Protein AF-H5WV24-F1 (afdb_monomer_lite)

pLDDT: mean 72.86, std 20.21, range [36.44, 97.06]

Radius of gyration: 30.71 Å; chains: 1; bounding box: 58×64×156 Å

Sequence (382 aa):
MTRKKLCHGRNATASWKVRSRVAWLGLIAAAWFLPAQATIRTPSNTGGQGSELFFLAFDSAGPFTYTLDLGVFMDDFFNDAQPDAGHQRFWVVDPAADDAWRRLAAKSQNLASLQWTVLAFDSTGNATPGGLRLFTTVAQGNESKLAGMTNLTMETLVKNATVASLVIQTNNIGTPNLGGAADAAEQVAVNVSTLFDGSEGQSAQADATGLFPSFSSGTGAMGSPLNTVGQSSWFYYLTRSSTSNLASARVRVDEFDNLAADGYWGFIKESTAGSERYLLSYTLPAFTSALEQTAGITLGNNFARMAGVLSLSSAAGKGDAVLGLAEGFLRGMAQGANTAEGLARVQAVLPGALAPVPEPQTWTLLLGGLALVGAVARRRGA

Secondary structure (DSSP, 8-state):
-----------------------------------------PPPTTT-S-PEEEEEEEETTSSEEEEEEEEEEHHHHHHHSSSTT-EEEEEEE-TTT-HHHHHHHHH---TTTEEEEEEEEE--S-SSTTSSEEEEEE-TT-HHHHHT-BHHHHHHHHHSSHHHHHHHHHHHTT-TTSSS---TTS-EEETTEEEEE--TTSPPHHHHTTHHHHHHSSTT------EETT-EEEEEEEE--SS--STT-BPEEE--B-SS-B-EEEEEE---TT---EEEEEEEPPP--HHHHHTTTTHHHHHHHHHHHH----SS---SHHHHHHHHHHHHHHHHTTSHHHHHHHHHHS----PPPPPHHHHHHHHHHHHHHHHHHHHH--

Foldseek 3Di:
DYDDDDDDDDDDDDDPPPPPPPDPPPPPPPPPPQAPADQFDADDLPDDLHTFKKKWKDFQVFQKIKIFGPPHGPNRCLVQLQDLQKDKDKDKDAVVQDVQVVVRVVPRPDLQRMKMKMKGWHQSADLFWQNIKIKMWAPPPLQVLQQQAAPQLSCCLRPVCLVVVVSVVFSCLPPPPPPDPPPNPPWDRGRGMTMDHDPPPQHRSSVNSVNQVSQPPDDRRSHGSIDGAFDKTFMKMWTFPGSDRDSPRHIDIDRSAYPPDGKMWHWYQDPPVPGRMIMIMIIDDNDDDPVNVVVVVVVVSVVVVVVVVLVPPDPDDDDDPSVCVVCVVVVLCVVLVVDPVSVVVVVVPPDPDPPPDQDPVNVVVVVVVVVVVVVVVVVVVD

Structure (mmCIF, N/CA/C/O backbone):
data_AF-H5WV24-F1
#
_entry.id   AF-H5WV24-F1
#
loop_
_atom_site.group_PDB
_atom_site.id
_atom_site.type_symbol
_atom_site.label_atom_id
_atom_site.label_alt_id
_atom_site.label_comp_id
_atom_site.label_asym_id
_atom_site.label_entity_id
_atom_site.label_seq_id
_atom_site.pdbx_PDB_ins_code
_atom_site.Cartn_x
_atom_site.Cartn_y
_atom_site.Cartn_z
_atom_site.occupancy
_atom_site.B_iso_or_equiv
_atom_site.auth_seq_id
_atom_site.auth_comp_id
_atom_site.auth_asym_id
_atom_site.auth_atom_id
_atom_site.pdbx_PDB_model_num
ATOM 1 N N . MET A 1 1 ? -28.451 -28.944 108.000 1.00 38.16 1 MET A N 1
ATOM 2 C CA . MET A 1 1 ? -27.436 -30.013 107.857 1.00 38.16 1 MET A CA 1
ATOM 3 C C . MET A 1 1 ? -27.618 -30.674 106.496 1.00 38.16 1 MET A C 1
ATOM 5 O O . MET A 1 1 ? -28.753 -30.972 106.182 1.00 38.16 1 MET A O 1
ATOM 9 N N . THR A 1 2 ? -26.645 -30.974 105.638 1.00 44.25 2 THR A N 1
ATOM 10 C CA . THR A 1 2 ? -25.288 -30.469 105.364 1.00 44.25 2 THR A CA 1
ATOM 11 C C . THR A 1 2 ? -24.804 -31.243 104.126 1.00 44.25 2 THR A C 1
ATOM 13 O O . THR A 1 2 ? -24.890 -32.460 104.145 1.00 44.25 2 THR A O 1
ATOM 16 N N . ARG A 1 3 ? -24.209 -30.537 103.148 1.00 43.28 3 ARG A N 1
ATOM 17 C CA . ARG A 1 3 ? -23.108 -30.952 102.232 1.00 43.28 3 ARG A CA 1
ATOM 18 C C . ARG A 1 3 ? -23.353 -32.117 101.233 1.00 43.28 3 ARG A C 1
ATOM 20 O O . ARG A 1 3 ? -23.802 -33.176 101.619 1.00 43.28 3 ARG A O 1
ATOM 27 N N . LYS A 1 4 ? -23.143 -31.972 99.910 1.00 53.69 4 LYS A N 1
ATOM 28 C CA . LYS A 1 4 ? -21.942 -31.629 99.084 1.00 53.69 4 LYS A CA 1
ATOM 29 C C . LYS A 1 4 ? -21.094 -32.866 98.703 1.00 53.69 4 LYS A C 1
ATOM 31 O O . LYS A 1 4 ? -20.430 -33.396 99.584 1.00 53.69 4 LYS A O 1
ATOM 36 N N . LYS A 1 5 ? -21.029 -33.198 97.395 1.00 54.06 5 LYS A N 1
ATOM 37 C CA . LYS A 1 5 ? -19.851 -33.561 96.535 1.00 54.06 5 LYS A CA 1
ATOM 38 C C . LYS A 1 5 ? -20.295 -34.491 95.378 1.00 54.06 5 LYS A C 1
ATOM 40 O O . LYS A 1 5 ? -21.007 -35.440 95.652 1.00 54.06 5 LYS A O 1
ATOM 45 N N . LEU A 1 6 ? -20.125 -34.174 94.085 1.00 49.69 6 LEU A N 1
ATOM 46 C CA . LEU A 1 6 ? -18.955 -33.969 93.186 1.00 49.69 6 LEU A CA 1
ATOM 47 C C . LEU A 1 6 ? -18.358 -35.263 92.578 1.00 49.69 6 LEU A C 1
ATOM 49 O O . LEU A 1 6 ? -18.083 -36.195 93.324 1.00 49.69 6 LEU A O 1
ATOM 53 N N . CYS A 1 7 ? -18.025 -35.163 91.271 1.00 48.62 7 CYS A N 1
ATOM 54 C CA . CYS A 1 7 ? -17.124 -35.983 90.415 1.00 48.62 7 CYS A CA 1
ATOM 55 C C . CYS A 1 7 ? -17.773 -37.116 89.587 1.00 48.62 7 CYS A C 1
ATOM 57 O O . CYS A 1 7 ? -18.626 -37.814 90.105 1.00 48.62 7 CYS A O 1
ATOM 59 N N . HIS A 1 8 ? -17.376 -37.457 88.349 1.00 45.00 8 HIS A N 1
ATOM 60 C CA . HIS A 1 8 ? -16.609 -36.868 87.224 1.00 45.00 8 HIS A CA 1
ATOM 61 C C . HIS A 1 8 ? -16.598 -37.947 86.100 1.00 45.00 8 HIS A C 1
ATOM 63 O O . HIS A 1 8 ? -16.545 -39.127 86.432 1.00 45.00 8 HIS A O 1
ATOM 69 N N . GLY A 1 9 ? -16.545 -37.579 84.810 1.00 44.81 9 GLY A N 1
ATOM 70 C CA . GLY A 1 9 ? -16.192 -38.492 83.691 1.00 44.81 9 GLY A CA 1
ATOM 71 C C . GLY A 1 9 ? -16.967 -38.187 82.397 1.00 44.81 9 GLY A C 1
ATOM 72 O O . GLY A 1 9 ? -18.128 -38.547 82.301 1.00 44.81 9 GLY A O 1
ATOM 73 N N . ARG A 1 10 ? -16.504 -37.284 81.518 1.00 47.88 10 ARG A N 1
ATOM 74 C CA . ARG A 1 10 ? -15.551 -37.437 80.384 1.00 47.88 10 ARG A CA 1
ATOM 75 C C . ARG A 1 10 ? -16.026 -38.332 79.221 1.00 47.88 10 ARG A C 1
ATOM 77 O O . ARG A 1 10 ? -16.452 -39.455 79.444 1.00 47.88 10 ARG A O 1
ATOM 84 N N . ASN A 1 11 ? -15.728 -37.827 78.010 1.00 42.44 11 ASN A N 1
ATOM 85 C CA . ASN A 1 11 ? -15.729 -38.441 76.664 1.00 42.44 11 ASN A CA 1
ATOM 86 C C . ASN A 1 11 ? -17.056 -38.302 75.887 1.00 42.44 11 ASN A C 1
ATOM 88 O O . ASN A 1 11 ? -18.111 -38.549 76.440 1.00 42.44 11 ASN A O 1
ATOM 92 N N . ALA A 1 12 ? -17.120 -37.953 74.600 1.00 45.50 12 ALA A N 1
ATOM 93 C CA . ALA A 1 12 ? -16.126 -37.552 73.610 1.00 45.50 12 ALA A CA 1
ATOM 94 C C . ALA A 1 12 ? -16.874 -37.019 72.363 1.00 45.50 12 ALA A C 1
ATOM 96 O O . ALA A 1 12 ? -17.745 -37.688 71.827 1.00 45.50 12 ALA A O 1
ATOM 97 N N . THR A 1 13 ? -16.532 -35.804 71.928 1.00 48.19 13 THR A N 1
ATOM 98 C CA . THR A 1 13 ? -16.250 -35.418 70.528 1.00 48.19 13 THR A CA 1
ATOM 99 C C . THR A 1 13 ? -17.112 -35.969 69.376 1.00 48.19 13 THR A C 1
ATOM 101 O O . THR A 1 13 ? -16.963 -37.123 68.997 1.00 48.19 13 THR A O 1
ATOM 104 N N . ALA A 1 14 ? -17.809 -35.069 68.668 1.00 43.53 14 ALA A N 1
ATOM 105 C CA . ALA A 1 14 ? -17.758 -34.951 67.196 1.00 43.53 14 ALA A CA 1
ATOM 106 C C . ALA A 1 14 ? -18.529 -33.697 66.736 1.00 43.53 14 ALA A C 1
ATOM 108 O O . ALA A 1 14 ? -19.625 -33.764 66.189 1.00 43.53 14 ALA A O 1
ATOM 109 N N . SER A 1 15 ? -17.941 -32.520 66.963 1.00 46.53 15 SER A N 1
ATOM 110 C CA . SER A 1 15 ? -18.343 -31.291 66.275 1.00 46.53 15 SER A CA 1
ATOM 111 C C . SER A 1 15 ? -17.867 -31.389 64.824 1.00 46.53 15 SER A C 1
ATOM 113 O O . SER A 1 15 ? -16.670 -31.289 64.545 1.00 46.53 15 SER A O 1
ATOM 115 N N . TRP A 1 16 ? -18.797 -31.611 63.894 1.00 40.31 16 TRP A N 1
ATOM 116 C CA . TRP A 1 16 ? -18.553 -31.423 62.467 1.00 40.31 16 TRP A CA 1
ATOM 117 C C . TRP A 1 16 ? -18.380 -29.925 62.197 1.00 40.31 16 TRP A C 1
ATOM 119 O O . TRP A 1 16 ? -19.329 -29.195 61.920 1.00 40.31 16 TRP A O 1
ATOM 129 N N . LYS A 1 17 ? -17.135 -29.452 62.299 1.00 43.84 17 LYS A N 1
ATOM 130 C CA . LYS A 1 17 ? -16.713 -28.195 61.682 1.00 43.84 17 LYS A CA 1
ATOM 131 C C . LYS A 1 17 ? -16.843 -28.359 60.170 1.00 43.84 17 LYS A C 1
ATOM 133 O O . LYS A 1 17 ? -15.961 -28.933 59.531 1.00 43.84 17 LYS A O 1
ATOM 138 N N . VAL A 1 18 ? -17.925 -27.829 59.604 1.00 47.34 18 VAL A N 1
ATOM 139 C CA . VAL A 1 18 ? -18.002 -27.497 58.180 1.00 47.34 18 VAL A CA 1
ATOM 140 C C . VAL A 1 18 ? -16.873 -26.504 57.920 1.00 47.34 18 VAL A C 1
ATOM 142 O O . VAL A 1 18 ? -16.936 -25.339 58.303 1.00 47.34 18 VAL A O 1
ATOM 145 N N . ARG A 1 19 ? -15.770 -27.012 57.366 1.00 43.75 19 ARG A N 1
ATOM 146 C CA . ARG A 1 19 ? -14.637 -26.202 56.934 1.00 43.75 19 ARG A CA 1
ATOM 147 C C . ARG A 1 19 ? -15.119 -25.361 55.759 1.00 43.75 19 ARG A C 1
ATOM 149 O O . ARG A 1 19 ? -15.191 -25.854 54.637 1.00 43.75 19 ARG A O 1
ATOM 156 N N . SER A 1 20 ? -15.433 -24.100 56.030 1.00 46.44 20 SER A N 1
ATOM 157 C CA . SER A 1 20 ? -15.462 -23.028 55.045 1.00 46.44 20 SER A CA 1
ATOM 158 C C . SER A 1 20 ? -14.089 -22.969 54.375 1.00 46.44 20 SER A C 1
ATOM 160 O O . SER A 1 20 ? -13.140 -22.363 54.869 1.00 46.44 20 SER A O 1
ATOM 162 N N . ARG A 1 21 ? -13.960 -23.679 53.251 1.00 44.72 21 ARG A N 1
ATOM 163 C CA . ARG A 1 21 ? -12.867 -23.485 52.305 1.00 44.72 21 ARG A CA 1
ATOM 164 C C . ARG A 1 21 ? -13.092 -22.112 51.683 1.00 44.72 21 ARG A C 1
ATOM 166 O O . ARG A 1 21 ? -13.843 -21.979 50.725 1.00 44.72 21 ARG A O 1
ATOM 173 N N . VAL A 1 22 ? -12.496 -21.092 52.292 1.00 48.69 22 VAL A N 1
ATOM 174 C CA . VAL A 1 22 ? -12.313 -19.783 51.668 1.00 48.69 22 VAL A CA 1
ATOM 175 C C . VAL A 1 22 ? -11.506 -20.040 50.402 1.00 48.69 22 VAL A C 1
ATOM 177 O O . VAL A 1 22 ? -10.333 -20.412 50.460 1.00 48.69 22 VAL A O 1
ATOM 180 N N . ALA A 1 23 ? -12.196 -19.960 49.268 1.00 45.19 23 ALA A N 1
ATOM 181 C CA . ALA A 1 23 ? -11.600 -20.018 47.954 1.00 45.19 23 ALA A CA 1
ATOM 182 C C . ALA A 1 23 ? -10.614 -18.854 47.851 1.00 45.19 23 ALA A C 1
ATOM 184 O O . ALA A 1 23 ? -11.006 -17.688 47.866 1.00 45.19 23 ALA A O 1
ATOM 185 N N . TRP A 1 24 ? -9.328 -19.184 47.789 1.00 36.53 24 TRP A N 1
ATOM 186 C CA . TRP A 1 24 ? -8.309 -18.261 47.325 1.00 36.53 24 TRP A CA 1
ATOM 187 C C . TRP A 1 24 ? -8.640 -17.922 45.871 1.00 36.53 24 TRP A C 1
ATOM 189 O O . TRP A 1 24 ? -8.346 -18.688 44.956 1.00 36.53 24 TRP A O 1
ATOM 199 N N . LEU A 1 25 ? -9.310 -16.787 45.677 1.00 42.78 25 LEU A N 1
ATOM 200 C CA . LEU A 1 25 ? -9.334 -16.054 44.420 1.00 42.78 25 LEU A CA 1
ATOM 201 C C . LEU A 1 25 ? -7.886 -15.660 44.123 1.00 42.78 25 LEU A C 1
ATOM 203 O O . LEU A 1 25 ? -7.389 -14.640 44.596 1.00 42.78 25 LEU A O 1
ATOM 207 N N . GLY A 1 26 ? -7.188 -16.534 43.401 1.00 42.72 26 GLY A N 1
ATOM 208 C CA . GLY A 1 26 ? -5.907 -16.226 42.791 1.00 42.72 26 GLY A CA 1
ATOM 209 C C . GLY A 1 26 ? -6.127 -15.102 41.793 1.00 42.72 26 GLY A C 1
ATOM 210 O O . GLY A 1 26 ? -6.591 -15.334 40.680 1.00 42.72 26 GLY A O 1
ATOM 211 N N . LEU A 1 27 ? -5.834 -13.879 42.224 1.00 40.66 27 LEU A N 1
ATOM 212 C CA . LEU A 1 27 ? -5.726 -12.715 41.366 1.00 40.66 27 LEU A CA 1
ATOM 213 C C . LEU A 1 27 ? -4.489 -12.943 40.487 1.00 40.66 27 LEU A C 1
ATOM 215 O O . LEU A 1 27 ? -3.381 -12.535 40.826 1.00 40.66 27 LEU A O 1
ATOM 219 N N . ILE A 1 28 ? -4.656 -13.684 39.391 1.00 42.84 28 ILE A N 1
ATOM 220 C CA . ILE A 1 28 ? -3.675 -13.696 38.312 1.00 42.84 28 ILE A CA 1
ATOM 221 C C . ILE A 1 28 ? -3.777 -12.304 37.703 1.00 42.84 28 ILE A C 1
ATOM 223 O O . ILE A 1 28 ? -4.625 -12.040 36.852 1.00 42.84 28 ILE A O 1
ATOM 227 N N . ALA A 1 29 ? -2.954 -11.385 38.203 1.00 41.06 29 ALA A N 1
ATOM 228 C CA . ALA A 1 29 ? -2.613 -10.190 37.466 1.00 41.06 29 ALA A CA 1
ATOM 229 C C . ALA A 1 29 ? -1.943 -10.685 36.183 1.00 41.06 29 ALA A C 1
ATOM 231 O O . ALA A 1 29 ? -0.757 -11.012 36.173 1.00 41.06 29 ALA A O 1
ATOM 232 N N . ALA A 1 30 ? -2.733 -10.825 35.119 1.00 43.62 30 ALA A N 1
ATOM 233 C CA . ALA A 1 30 ? -2.203 -10.829 33.775 1.00 43.62 30 ALA A CA 1
ATOM 234 C C . ALA A 1 30 ? -1.509 -9.476 33.639 1.00 43.62 30 ALA A C 1
ATOM 236 O O . ALA A 1 30 ? -2.150 -8.453 33.402 1.00 43.62 30 ALA A O 1
ATOM 237 N N . ALA A 1 31 ? -0.206 -9.458 33.916 1.00 37.41 31 ALA A N 1
ATOM 238 C CA . ALA A 1 31 ? 0.655 -8.409 33.435 1.00 37.41 31 ALA A CA 1
ATOM 239 C C . ALA A 1 31 ? 0.504 -8.484 31.920 1.00 37.41 31 ALA A C 1
ATOM 241 O O . ALA A 1 31 ? 1.062 -9.366 31.268 1.00 37.41 31 ALA A O 1
ATOM 242 N N . TRP A 1 32 ? -0.364 -7.627 31.388 1.00 36.56 32 TRP A N 1
ATOM 243 C CA . TRP A 1 32 ? -0.373 -7.300 29.982 1.00 36.56 32 TRP A CA 1
ATOM 244 C C . TRP A 1 32 ? 1.019 -6.740 29.735 1.00 36.56 32 TRP A C 1
ATOM 246 O O . TRP A 1 32 ? 1.303 -5.591 30.070 1.00 36.56 32 TRP A O 1
ATOM 256 N N . PHE A 1 33 ? 1.928 -7.602 29.280 1.00 37.41 33 PHE A N 1
ATOM 257 C CA . PHE A 1 33 ? 3.151 -7.161 28.646 1.00 37.41 33 PHE A CA 1
ATOM 258 C C . PHE A 1 33 ? 2.668 -6.279 27.508 1.00 37.41 33 PHE A C 1
ATOM 260 O O . PHE A 1 33 ? 2.166 -6.793 26.512 1.00 37.41 33 PHE A O 1
ATOM 267 N N . LEU A 1 34 ? 2.704 -4.963 27.712 1.00 39.19 34 LEU A N 1
ATOM 268 C CA . LEU A 1 34 ? 2.555 -4.024 26.618 1.00 39.19 34 LEU A CA 1
ATOM 269 C C . LEU A 1 34 ? 3.695 -4.393 25.667 1.00 39.19 34 LEU A C 1
ATOM 271 O O . LEU A 1 34 ? 4.855 -4.316 26.094 1.00 39.19 34 LEU A O 1
ATOM 275 N N . PRO A 1 35 ? 3.405 -4.935 24.470 1.00 47.66 35 PRO A N 1
ATOM 276 C CA . PRO A 1 35 ? 4.463 -5.264 23.538 1.00 47.66 35 PRO A CA 1
ATOM 277 C C . PRO A 1 35 ? 5.269 -3.986 23.315 1.00 47.66 35 PRO A C 1
ATOM 279 O O . PRO A 1 35 ? 4.700 -2.917 23.099 1.00 47.66 35 PRO A O 1
ATOM 282 N N . ALA A 1 36 ? 6.589 -4.086 23.487 1.00 45.41 36 ALA A N 1
ATOM 283 C CA . ALA A 1 36 ? 7.488 -2.962 23.280 1.00 45.41 36 ALA A CA 1
ATOM 284 C C . ALA A 1 36 ? 7.167 -2.314 21.930 1.00 45.41 36 ALA A C 1
ATOM 286 O O . ALA A 1 36 ? 6.921 -3.035 20.962 1.00 45.41 36 ALA A O 1
ATOM 287 N N . GLN A 1 37 ? 7.140 -0.978 21.898 1.00 55.12 37 GLN A N 1
ATOM 288 C CA . GLN A 1 37 ? 6.822 -0.238 20.686 1.00 55.12 37 GLN A CA 1
ATOM 289 C C . GLN A 1 37 ? 7.747 -0.696 19.552 1.00 55.12 37 GLN A C 1
ATOM 291 O O . GLN A 1 37 ? 8.962 -0.505 19.635 1.00 55.12 37 GLN A O 1
ATOM 296 N N . ALA A 1 38 ? 7.194 -1.348 18.532 1.00 61.53 38 ALA A N 1
ATOM 297 C CA . ALA A 1 38 ? 7.946 -1.711 17.348 1.00 61.53 38 ALA A CA 1
ATOM 298 C C . ALA A 1 38 ? 8.047 -0.452 16.484 1.00 61.53 38 ALA A C 1
ATOM 300 O O . ALA A 1 38 ? 7.079 0.006 15.886 1.00 61.53 38 ALA A O 1
ATOM 301 N N . THR A 1 39 ? 9.217 0.178 16.523 1.00 76.38 39 THR A N 1
ATOM 302 C CA . THR A 1 39 ? 9.591 1.260 15.613 1.00 76.38 39 THR A CA 1
ATOM 303 C C . THR A 1 39 ? 9.562 0.732 14.180 1.00 76.38 39 THR A C 1
ATOM 305 O O . THR A 1 39 ? 10.234 -0.269 13.930 1.00 76.38 39 THR A O 1
ATOM 308 N N . ILE A 1 40 ? 8.883 1.429 13.255 1.00 84.19 40 ILE A N 1
ATOM 309 C CA . ILE A 1 40 ? 8.923 1.093 11.822 1.00 84.19 40 ILE A CA 1
ATOM 310 C C . ILE A 1 40 ? 10.385 1.097 11.399 1.00 84.19 40 ILE A C 1
ATOM 312 O O . ILE A 1 40 ? 11.061 2.137 11.434 1.00 84.19 40 ILE A O 1
ATOM 316 N N . ARG A 1 41 ? 10.896 -0.059 10.998 1.00 85.00 41 ARG A N 1
ATOM 317 C CA . ARG A 1 41 ? 12.287 -0.194 10.597 1.00 85.00 41 ARG A CA 1
ATOM 318 C C . ARG A 1 41 ? 12.470 0.421 9.228 1.00 85.00 41 ARG A C 1
ATOM 320 O O . ARG A 1 41 ? 12.046 -0.108 8.203 1.00 85.00 41 ARG A O 1
ATOM 327 N N . THR A 1 42 ? 13.165 1.548 9.213 1.00 80.38 42 THR A N 1
ATOM 328 C CA . THR A 1 42 ? 13.754 2.094 7.995 1.00 80.38 42 THR A CA 1
ATOM 329 C C . THR A 1 42 ? 15.025 1.319 7.663 1.00 80.38 42 THR A C 1
ATOM 331 O O . THR A 1 42 ? 15.729 0.881 8.581 1.00 80.38 42 THR A O 1
ATOM 334 N N . PRO A 1 43 ? 15.368 1.171 6.378 1.00 71.88 43 PRO A N 1
ATOM 335 C CA . PRO A 1 43 ? 16.524 0.389 5.998 1.00 71.88 43 PRO A CA 1
ATOM 336 C C . PRO A 1 43 ? 17.791 1.070 6.528 1.00 71.88 43 PRO A C 1
ATOM 338 O O . PRO A 1 43 ? 17.967 2.285 6.419 1.00 71.88 43 PRO A O 1
ATOM 341 N N . SER A 1 44 ? 18.669 0.285 7.151 1.00 60.06 44 SER A N 1
ATOM 342 C CA . SER A 1 44 ? 20.014 0.730 7.506 1.00 60.06 44 SER A CA 1
ATOM 343 C C . SER A 1 44 ? 20.946 0.480 6.320 1.00 60.06 44 SER A C 1
ATOM 345 O O . SER A 1 44 ? 20.743 -0.458 5.551 1.00 60.06 44 SER A O 1
ATOM 347 N N . ASN A 1 45 ? 22.001 1.287 6.177 1.00 52.62 45 ASN A N 1
ATOM 348 C CA . ASN A 1 45 ? 22.991 1.196 5.086 1.00 52.62 45 ASN A CA 1
ATOM 349 C C . ASN A 1 45 ? 23.796 -0.132 5.054 1.00 52.62 45 ASN A C 1
ATOM 351 O O . ASN A 1 45 ? 24.825 -0.220 4.389 1.00 52.62 45 ASN A O 1
ATOM 355 N N . THR A 1 46 ? 23.372 -1.160 5.788 1.00 51.19 46 THR A N 1
ATOM 356 C CA . THR A 1 46 ? 24.059 -2.437 5.980 1.00 51.19 46 THR A CA 1
ATOM 357 C C . THR A 1 46 ? 23.128 -3.610 5.661 1.00 51.19 46 THR A C 1
ATOM 359 O O . THR A 1 46 ? 22.679 -4.309 6.561 1.00 51.19 46 THR A O 1
ATOM 362 N N . GLY A 1 47 ? 22.849 -3.823 4.369 1.00 56.41 47 GLY A N 1
ATOM 363 C CA . GLY A 1 47 ? 22.473 -5.131 3.800 1.00 56.41 47 GLY A CA 1
ATOM 364 C C . GLY A 1 47 ? 21.253 -5.856 4.389 1.00 56.41 47 GLY A C 1
ATOM 365 O O . GLY A 1 47 ? 21.270 -7.083 4.439 1.00 56.41 47 GLY A O 1
ATOM 366 N N . GLY A 1 48 ? 20.235 -5.129 4.857 1.00 69.19 48 GLY A N 1
ATOM 367 C CA . GLY A 1 48 ? 18.994 -5.697 5.406 1.00 69.19 48 GLY A CA 1
ATOM 368 C C . GLY A 1 48 ? 17.881 -5.905 4.369 1.00 69.19 48 GLY A C 1
ATOM 369 O O . GLY A 1 48 ? 18.009 -5.465 3.231 1.00 69.19 48 GLY A O 1
ATOM 370 N N . GLN A 1 49 ? 16.772 -6.520 4.801 1.00 79.94 49 GLN A N 1
ATOM 371 C CA . GLN A 1 49 ? 15.564 -6.890 4.027 1.00 79.94 49 GLN A CA 1
ATOM 372 C C . GLN A 1 49 ? 14.735 -5.688 3.484 1.00 79.94 49 GLN A C 1
ATOM 374 O O . GLN A 1 49 ? 13.532 -5.799 3.239 1.00 79.94 49 GLN A O 1
ATOM 379 N N . GLY A 1 50 ? 15.349 -4.511 3.328 1.00 86.50 50 GLY A N 1
ATOM 380 C CA . GLY A 1 50 ? 14.660 -3.244 3.065 1.00 86.50 50 GLY A CA 1
ATOM 381 C C . GLY A 1 50 ? 13.968 -2.661 4.303 1.00 86.50 50 GLY A C 1
ATOM 382 O O . GLY A 1 50 ? 14.317 -3.003 5.436 1.00 86.50 50 GLY A O 1
ATOM 383 N N . SER A 1 51 ? 13.027 -1.734 4.092 1.00 89.06 51 SER A N 1
ATOM 384 C CA . SER A 1 51 ? 12.172 -1.212 5.167 1.00 89.06 51 SER A CA 1
ATOM 385 C C . SER A 1 51 ? 11.016 -2.158 5.470 1.00 89.06 51 SER A C 1
ATOM 387 O O . SER A 1 51 ? 10.699 -3.043 4.676 1.00 89.06 51 SER A O 1
ATOM 389 N N . GLU A 1 52 ? 10.341 -1.936 6.591 1.00 91.44 52 GLU A N 1
ATOM 390 C CA . GLU A 1 52 ? 9.028 -2.531 6.835 1.00 91.44 52 GLU A CA 1
ATOM 391 C C . GLU A 1 52 ? 7.937 -1.815 6.023 1.00 91.44 52 GLU A C 1
ATOM 393 O O . GLU A 1 52 ? 8.052 -0.625 5.699 1.00 91.44 52 GLU A O 1
ATOM 398 N N . LEU A 1 53 ? 6.899 -2.568 5.656 1.00 94.12 53 LEU A N 1
ATOM 399 C CA . LEU A 1 53 ? 5.641 -2.041 5.150 1.00 94.12 53 LEU A CA 1
ATOM 400 C C . LEU A 1 53 ? 4.850 -1.450 6.314 1.00 94.12 53 LEU A C 1
ATOM 402 O O . LEU A 1 53 ? 4.748 -2.046 7.384 1.00 94.12 53 LEU A O 1
ATOM 406 N N . PHE A 1 54 ? 4.213 -0.315 6.068 1.00 93.69 54 PHE A N 1
ATOM 407 C CA . PHE A 1 54 ? 3.316 0.328 7.011 1.00 93.69 54 PHE A CA 1
ATOM 408 C C . PHE A 1 54 ? 2.038 0.785 6.309 1.00 93.69 54 PHE A C 1
ATOM 410 O O . PHE A 1 54 ? 2.024 1.157 5.133 1.00 93.69 54 PHE A O 1
ATOM 417 N N . PHE A 1 55 ? 0.939 0.740 7.045 1.00 94.62 55 PHE A N 1
ATOM 418 C CA . PHE A 1 55 ? -0.358 1.249 6.641 1.00 94.62 55 PHE A CA 1
ATOM 419 C C . PHE A 1 55 ? -0.539 2.669 7.162 1.00 94.62 55 PHE A C 1
ATOM 421 O O . PHE A 1 55 ? -0.215 2.964 8.310 1.00 94.62 55 PHE A O 1
ATOM 428 N N . LEU A 1 56 ? -1.086 3.538 6.319 1.00 92.75 56 LEU A N 1
ATOM 429 C CA . LEU A 1 56 ? -1.523 4.873 6.686 1.00 92.75 56 LEU A CA 1
ATOM 430 C C . LEU A 1 56 ? -3.016 5.001 6.441 1.00 92.75 56 LEU A C 1
ATOM 432 O O . LEU A 1 56 ? -3.499 4.676 5.356 1.00 92.75 56 LEU A O 1
ATOM 436 N N . ALA A 1 57 ? -3.716 5.579 7.406 1.00 92.88 57 ALA A N 1
ATOM 437 C CA . ALA A 1 57 ? -5.046 6.126 7.213 1.00 92.88 57 ALA A CA 1
ATOM 438 C C . ALA A 1 57 ? -5.055 7.590 7.630 1.00 92.88 57 ALA A C 1
ATOM 440 O O . ALA A 1 57 ? -4.379 7.985 8.574 1.00 92.88 57 ALA A O 1
ATOM 441 N N . PHE A 1 58 ? -5.841 8.406 6.954 1.00 88.25 58 PHE A N 1
ATOM 442 C CA . PHE A 1 58 ? -6.022 9.797 7.322 1.00 88.25 58 PHE A CA 1
ATOM 443 C C . PHE A 1 58 ? -7.437 10.233 6.985 1.00 88.25 58 PHE A C 1
ATOM 445 O O . PHE A 1 58 ? -8.094 9.660 6.115 1.00 88.25 58 PHE A O 1
ATOM 452 N N . ASP A 1 59 ? -7.910 11.242 7.696 1.00 88.94 59 ASP A N 1
ATOM 453 C CA . ASP A 1 59 ? -9.199 11.850 7.409 1.00 88.94 59 ASP A CA 1
ATOM 454 C C . ASP A 1 59 ? -8.996 13.022 6.450 1.00 88.94 59 ASP A C 1
ATOM 456 O O . ASP A 1 59 ? -8.315 13.978 6.785 1.00 88.94 59 ASP A O 1
ATOM 460 N N . SER A 1 60 ? -9.578 12.998 5.254 1.00 86.00 60 SER A N 1
ATOM 461 C CA . SER A 1 60 ? -9.473 14.126 4.324 1.00 86.00 60 SER A CA 1
ATOM 462 C C . SER A 1 60 ? -10.233 15.371 4.802 1.00 86.00 60 SER A C 1
ATOM 464 O O . SER A 1 60 ? -10.029 16.457 4.266 1.00 86.00 60 SER A O 1
ATOM 466 N N . ALA A 1 61 ? -11.155 15.218 5.758 1.00 85.94 61 ALA A N 1
ATOM 467 C CA . ALA A 1 61 ? -11.925 16.309 6.350 1.00 85.94 61 ALA A CA 1
ATOM 468 C C . ALA A 1 61 ? -11.294 16.857 7.644 1.00 85.94 61 ALA A C 1
ATOM 470 O O . ALA A 1 61 ? -11.782 17.859 8.167 1.00 85.94 61 ALA A O 1
ATOM 471 N N . GLY A 1 62 ? -10.231 16.229 8.160 1.00 81.25 62 GLY A N 1
ATOM 472 C CA . GLY A 1 62 ? -9.613 16.596 9.433 1.00 81.25 62 GLY A CA 1
ATOM 473 C C . GLY A 1 62 ? -8.091 16.409 9.458 1.00 81.25 62 GLY A C 1
ATOM 474 O O . GLY A 1 62 ? -7.512 15.762 8.598 1.00 81.25 62 GLY A O 1
ATOM 475 N N . PRO A 1 63 ? -7.393 16.960 10.455 1.00 79.94 63 PRO A N 1
ATOM 476 C CA . PRO A 1 63 ? -5.933 16.917 10.530 1.00 79.94 63 PRO A CA 1
ATOM 477 C C . PRO A 1 63 ? -5.389 15.619 11.162 1.00 79.94 63 PRO A C 1
ATOM 479 O O . PRO A 1 63 ? -4.345 15.628 11.814 1.00 79.94 63 PRO A O 1
ATOM 482 N N . PHE A 1 64 ? -6.086 14.491 10.996 1.00 82.81 64 PHE A N 1
ATOM 483 C CA . PHE A 1 64 ? -5.762 13.249 11.699 1.00 82.81 64 PHE A CA 1
ATOM 484 C C . PHE A 1 64 ? -5.057 12.253 10.783 1.00 82.81 64 PHE A C 1
ATOM 486 O O . PHE A 1 64 ? -5.524 11.969 9.680 1.00 82.81 64 PHE A O 1
ATOM 493 N N . THR A 1 65 ? -3.942 11.689 11.244 1.00 86.25 65 THR A N 1
ATOM 494 C CA . THR A 1 65 ? -3.222 10.617 10.540 1.00 86.25 65 THR A CA 1
ATOM 495 C C . THR A 1 65 ? -2.935 9.471 11.495 1.00 86.25 65 THR A C 1
ATOM 497 O O . THR A 1 65 ? -2.403 9.679 12.581 1.00 86.25 65 THR A O 1
ATOM 500 N N . TYR A 1 66 ? -3.278 8.264 11.074 1.00 89.38 66 TYR A N 1
ATOM 501 C CA . TYR A 1 66 ? -2.965 7.010 11.731 1.00 89.38 66 TYR A CA 1
ATOM 502 C C . TYR A 1 66 ? -1.919 6.256 10.918 1.00 89.38 66 TYR A C 1
ATOM 504 O O . TYR A 1 66 ? -2.077 6.103 9.706 1.00 89.38 66 TYR A O 1
ATOM 512 N N . THR A 1 67 ? -0.898 5.744 11.592 1.00 90.69 67 THR A N 1
ATOM 513 C CA . THR A 1 67 ? 0.088 4.830 11.006 1.00 90.69 67 THR A CA 1
ATOM 514 C C . THR A 1 67 ? 0.049 3.510 11.757 1.00 90.69 67 THR A C 1
ATOM 516 O O . THR A 1 67 ? -0.080 3.522 12.978 1.00 90.69 67 THR A O 1
ATOM 519 N N . LEU A 1 68 ? 0.187 2.393 11.048 1.00 91.19 68 LEU A N 1
ATOM 520 C CA . LEU A 1 68 ? 0.332 1.048 11.599 1.00 91.19 68 LEU A CA 1
ATOM 521 C C . LEU A 1 68 ? 1.512 0.349 10.927 1.00 91.19 68 LEU A C 1
ATOM 523 O O . LEU A 1 68 ? 1.514 0.192 9.708 1.00 91.19 68 LEU A O 1
ATOM 527 N N . ASP A 1 69 ? 2.486 -0.105 11.706 1.00 91.31 69 ASP A N 1
ATOM 528 C CA . ASP A 1 69 ? 3.514 -1.025 11.215 1.00 91.31 69 ASP A CA 1
ATOM 529 C C . ASP A 1 69 ? 2.889 -2.404 10.926 1.00 91.31 69 ASP A C 1
ATOM 531 O O . ASP A 1 69 ? 2.181 -2.982 11.754 1.00 91.31 69 ASP A O 1
ATOM 535 N N . LEU A 1 70 ? 3.112 -2.929 9.720 1.00 93.12 70 LEU A N 1
ATOM 536 C CA . LEU A 1 70 ? 2.566 -4.223 9.309 1.00 93.12 70 LEU A CA 1
ATOM 537 C C . LEU A 1 70 ? 3.455 -5.399 9.729 1.00 93.12 70 LEU A C 1
ATOM 539 O O . LEU A 1 70 ? 3.015 -6.548 9.606 1.00 93.12 70 LEU A O 1
ATOM 543 N N . GLY A 1 71 ? 4.678 -5.135 10.204 1.00 90.94 71 GLY A N 1
ATOM 544 C CA . GLY A 1 71 ? 5.643 -6.142 10.642 1.00 90.94 71 GLY A CA 1
ATOM 545 C C . GLY A 1 71 ? 6.155 -7.026 9.503 1.00 90.94 71 GLY A C 1
ATOM 546 O O . GLY A 1 71 ? 6.468 -8.198 9.717 1.00 90.94 71 GLY A O 1
ATOM 547 N N . VAL A 1 72 ? 6.171 -6.505 8.272 1.00 92.25 72 VAL A N 1
ATOM 548 C CA . VAL A 1 72 ? 6.630 -7.230 7.080 1.00 92.25 72 VAL A CA 1
ATOM 549 C C . VAL A 1 72 ? 7.680 -6.407 6.360 1.00 92.25 72 VAL A C 1
ATOM 551 O O . VAL A 1 72 ? 7.412 -5.267 6.001 1.00 92.25 72 VAL A O 1
ATOM 554 N N . PHE A 1 73 ? 8.848 -6.986 6.104 1.00 93.19 73 PHE A N 1
ATOM 555 C CA . PHE A 1 73 ? 9.896 -6.335 5.324 1.00 93.19 73 PHE A CA 1
ATOM 556 C C . PHE A 1 73 ? 9.601 -6.360 3.823 1.00 93.19 73 PHE A C 1
ATOM 558 O O . PHE A 1 73 ? 8.980 -7.296 3.324 1.00 93.19 73 PHE A O 1
ATOM 565 N N . MET A 1 74 ? 10.091 -5.350 3.100 1.00 94.00 74 MET A N 1
ATOM 566 C CA . MET A 1 74 ? 9.953 -5.223 1.644 1.00 94.00 74 MET A CA 1
ATOM 567 C C . MET A 1 74 ? 10.412 -6.475 0.899 1.00 94.00 74 MET A C 1
ATOM 569 O O . MET A 1 74 ? 9.676 -6.967 0.051 1.00 94.00 74 MET A O 1
ATOM 573 N N . ASP A 1 75 ? 11.604 -6.992 1.212 1.00 93.69 75 ASP A N 1
ATOM 574 C CA . ASP A 1 75 ? 12.173 -8.135 0.488 1.00 93.69 75 ASP A CA 1
ATOM 575 C C . ASP A 1 75 ? 11.404 -9.426 0.773 1.00 93.69 75 ASP A C 1
ATOM 577 O O . ASP A 1 75 ? 11.143 -10.207 -0.141 1.00 93.69 75 ASP A O 1
ATOM 581 N N . ASP A 1 76 ? 10.982 -9.626 2.023 1.00 94.81 76 ASP A N 1
ATOM 582 C CA . ASP A 1 76 ? 10.157 -10.774 2.404 1.00 94.81 76 ASP A CA 1
ATOM 583 C C . ASP A 1 76 ? 8.786 -10.696 1.727 1.00 94.81 76 ASP A C 1
ATOM 585 O O . ASP A 1 76 ? 8.322 -11.673 1.145 1.00 94.81 76 ASP A O 1
ATOM 589 N N . PHE A 1 77 ? 8.156 -9.516 1.739 1.00 96.00 77 PHE A N 1
ATOM 590 C CA . PHE A 1 77 ? 6.886 -9.308 1.054 1.00 96.00 77 PHE A CA 1
ATOM 591 C C . PHE A 1 77 ? 7.024 -9.542 -0.450 1.00 96.00 77 PHE A C 1
ATOM 593 O O . PHE A 1 77 ? 6.193 -10.235 -1.018 1.00 96.00 77 PHE A O 1
ATOM 600 N N . PHE A 1 78 ? 8.064 -9.006 -1.093 1.00 95.75 78 PHE A N 1
ATOM 601 C CA . PHE A 1 78 ? 8.296 -9.174 -2.528 1.00 95.75 78 PHE A CA 1
ATOM 602 C C . PHE A 1 78 ? 8.432 -10.644 -2.925 1.00 95.75 78 PHE A C 1
ATOM 604 O O . PHE A 1 78 ? 7.781 -11.094 -3.861 1.00 95.75 78 PHE A O 1
ATOM 611 N N . ASN A 1 79 ? 9.213 -11.411 -2.165 1.00 95.00 79 ASN A N 1
ATOM 612 C CA . ASN A 1 79 ? 9.395 -12.835 -2.427 1.00 95.00 79 ASN A CA 1
ATOM 613 C C . ASN A 1 79 ? 8.116 -13.652 -2.178 1.00 95.00 79 ASN A C 1
ATOM 615 O O . ASN A 1 79 ? 7.839 -14.590 -2.923 1.00 95.00 79 ASN A O 1
ATOM 619 N N . ASP A 1 80 ? 7.336 -13.300 -1.153 1.00 94.81 80 ASP A N 1
ATOM 620 C CA . ASP A 1 80 ? 6.103 -14.010 -0.800 1.00 94.81 80 ASP A CA 1
ATOM 621 C C . ASP A 1 80 ? 4.912 -13.642 -1.704 1.00 94.81 80 ASP A C 1
ATOM 623 O O . ASP A 1 80 ? 4.014 -14.458 -1.893 1.00 94.81 80 ASP A O 1
ATOM 627 N N . ALA A 1 81 ? 4.865 -12.412 -2.224 1.00 94.62 81 ALA A N 1
ATOM 628 C CA . ALA A 1 81 ? 3.681 -11.811 -2.849 1.00 94.62 81 ALA A CA 1
ATOM 629 C C . ALA A 1 81 ? 3.687 -11.816 -4.387 1.00 94.62 81 ALA A C 1
ATOM 631 O O . ALA A 1 81 ? 2.849 -11.166 -4.996 1.00 94.62 81 ALA A O 1
ATOM 632 N N . GLN A 1 82 ? 4.619 -12.528 -5.012 1.00 91.56 82 GLN A N 1
ATOM 633 C CA . GLN A 1 82 ? 4.718 -12.711 -6.466 1.00 91.56 82 GLN A CA 1
ATOM 634 C C . GLN A 1 82 ? 4.570 -14.151 -6.998 1.00 91.56 82 GLN A C 1
ATOM 636 O O . GLN A 1 82 ? 4.371 -14.312 -8.201 1.00 91.56 82 GLN A O 1
ATOM 641 N N . PRO A 1 83 ? 4.670 -15.230 -6.193 1.00 93.00 83 PRO A N 1
ATOM 642 C CA . PRO A 1 83 ? 4.511 -16.577 -6.724 1.00 93.00 83 PRO A CA 1
ATOM 643 C C . PRO A 1 83 ? 3.134 -16.839 -7.354 1.00 93.00 83 PRO A C 1
ATOM 645 O O . PRO A 1 83 ? 2.090 -16.456 -6.823 1.00 93.00 83 PRO A O 1
ATOM 648 N N . ASP A 1 84 ? 3.126 -17.657 -8.410 1.00 92.75 84 ASP A N 1
ATOM 649 C CA . ASP A 1 84 ? 1.911 -18.165 -9.069 1.00 92.75 84 ASP A CA 1
ATOM 650 C C . ASP A 1 84 ? 0.978 -18.939 -8.122 1.00 92.75 84 ASP A C 1
ATOM 652 O O . ASP A 1 84 ? -0.214 -19.066 -8.383 1.00 92.75 84 ASP A O 1
ATOM 656 N N . ALA A 1 85 ? 1.486 -19.439 -6.992 1.00 90.38 85 ALA A N 1
ATOM 657 C CA . ALA A 1 85 ? 0.670 -20.101 -5.973 1.00 90.38 85 ALA A CA 1
ATOM 658 C C . ALA A 1 85 ? -0.335 -19.155 -5.284 1.00 90.38 85 ALA A C 1
ATOM 660 O O . ALA A 1 85 ? -1.227 -19.624 -4.576 1.00 90.38 85 ALA A O 1
ATOM 661 N N . GLY A 1 86 ? -0.214 -17.843 -5.508 1.00 92.88 86 GLY A N 1
ATOM 662 C CA . GLY A 1 86 ? -1.000 -16.824 -4.834 1.00 92.88 86 GLY A CA 1
ATOM 663 C C . GLY A 1 86 ? -0.510 -16.564 -3.414 1.00 92.88 86 GLY A C 1
ATOM 664 O O . GLY A 1 86 ? 0.269 -17.325 -2.841 1.00 92.88 86 GLY A O 1
ATOM 665 N N . HIS A 1 87 ? -0.990 -15.469 -2.835 1.00 95.19 87 HIS A N 1
ATOM 666 C CA . HIS A 1 87 ? -0.601 -15.037 -1.498 1.00 95.19 87 HIS A CA 1
ATOM 667 C C . HIS A 1 87 ? -1.713 -14.242 -0.832 1.00 95.19 87 HIS A C 1
ATOM 669 O O . HIS A 1 87 ? -2.443 -13.500 -1.488 1.00 95.19 87 HIS A O 1
ATOM 675 N N . GLN A 1 88 ? -1.853 -14.388 0.482 1.00 95.44 88 GLN A N 1
ATOM 676 C CA . GLN A 1 88 ? -2.828 -13.633 1.263 1.00 95.44 88 GLN A CA 1
ATOM 677 C C . GLN A 1 88 ? -2.243 -13.254 2.617 1.00 95.44 88 GLN A C 1
ATOM 679 O O . GLN A 1 88 ? -1.618 -14.075 3.289 1.00 95.44 88 GLN A O 1
ATOM 684 N N . ARG A 1 89 ? -2.490 -12.016 3.044 1.00 95.25 89 ARG A N 1
ATOM 685 C CA . ARG A 1 89 ? -2.184 -11.545 4.400 1.00 95.25 89 ARG A CA 1
ATOM 686 C C . ARG A 1 89 ? -3.293 -10.630 4.901 1.00 95.25 89 ARG A C 1
ATOM 688 O O . ARG A 1 89 ? -3.917 -9.918 4.115 1.00 95.25 89 ARG A O 1
ATOM 695 N N . PHE A 1 90 ? -3.528 -10.664 6.209 1.00 94.25 90 PHE A N 1
ATOM 696 C CA . PHE A 1 90 ? -4.626 -9.965 6.869 1.00 94.25 90 PHE A CA 1
ATOM 697 C C . PHE A 1 90 ? -4.129 -9.278 8.139 1.00 94.25 90 PHE A C 1
ATOM 699 O O . PHE A 1 90 ? -3.420 -9.890 8.938 1.00 94.25 90 PHE A O 1
ATOM 706 N N . TRP A 1 91 ? -4.556 -8.035 8.342 1.00 94.44 91 TRP A N 1
ATOM 707 C CA . TRP A 1 91 ? -4.291 -7.246 9.539 1.00 94.44 91 TRP A CA 1
ATOM 708 C C . TRP A 1 91 ? -5.613 -6.694 10.063 1.00 94.44 91 TRP A C 1
ATOM 710 O O . TRP A 1 91 ? -6.361 -6.036 9.337 1.00 94.44 91 TRP A O 1
ATOM 720 N N . VAL A 1 92 ? -5.908 -6.981 11.328 1.00 93.69 92 VAL A N 1
ATOM 721 C CA . VAL A 1 92 ? -7.117 -6.494 11.996 1.00 93.69 92 VAL A CA 1
ATOM 722 C C . VAL A 1 92 ? -6.783 -5.205 12.730 1.00 93.69 92 VAL A C 1
ATOM 724 O O . VAL A 1 92 ? -5.906 -5.191 13.591 1.00 93.69 92 VAL A O 1
ATOM 727 N N . VAL A 1 93 ? -7.525 -4.146 12.425 1.00 93.06 93 VAL A N 1
ATOM 728 C CA . VAL A 1 93 ? -7.472 -2.874 13.144 1.00 93.06 93 VAL A CA 1
ATOM 729 C C . VAL A 1 93 ? -8.711 -2.796 14.035 1.00 93.06 93 VAL A C 1
ATOM 731 O O . VAL A 1 93 ? -9.830 -2.578 13.566 1.00 93.06 93 VAL A O 1
ATOM 734 N N . ASP A 1 94 ? -8.522 -3.054 15.329 1.00 91.31 94 ASP A N 1
ATOM 735 C CA . ASP A 1 94 ? -9.603 -3.149 16.314 1.00 91.31 94 ASP A CA 1
ATOM 736 C C . ASP A 1 94 ? -9.588 -1.931 17.256 1.00 91.31 94 ASP A C 1
ATOM 738 O O . ASP A 1 94 ? -8.686 -1.842 18.092 1.00 91.31 94 ASP A O 1
ATOM 742 N N . PRO A 1 95 ? -10.587 -1.023 17.210 1.00 90.25 95 PRO A N 1
ATOM 743 C CA . PRO A 1 95 ? -10.688 0.103 18.147 1.00 90.25 95 PRO A CA 1
ATOM 744 C C . PRO A 1 95 ? -10.706 -0.302 19.635 1.00 90.25 95 PRO A C 1
ATOM 746 O O . PRO A 1 95 ? -10.402 0.504 20.520 1.00 90.25 95 PRO A O 1
ATOM 749 N N . ALA A 1 96 ? -11.089 -1.541 19.958 1.00 89.31 96 ALA A N 1
ATOM 750 C CA . ALA A 1 96 ? -11.042 -2.030 21.332 1.00 89.31 96 ALA A CA 1
ATOM 751 C C . ALA A 1 96 ? -9.603 -2.310 21.804 1.00 89.31 96 ALA A C 1
ATOM 753 O O . ALA A 1 96 ? -9.329 -2.195 23.000 1.00 89.31 96 ALA A O 1
ATOM 754 N N . ALA A 1 97 ? -8.698 -2.651 20.882 1.00 87.69 97 ALA A N 1
ATOM 755 C CA . ALA A 1 97 ? -7.305 -3.007 21.160 1.00 87.69 97 ALA A CA 1
ATOM 756 C C . ALA A 1 97 ? -6.294 -1.912 20.767 1.00 87.69 97 ALA A C 1
ATOM 758 O O . ALA A 1 97 ? -5.185 -1.899 21.297 1.00 87.69 97 ALA A O 1
ATOM 759 N N . ASP A 1 98 ? -6.675 -0.990 19.881 1.00 87.75 98 ASP A N 1
ATOM 760 C CA . ASP A 1 98 ? -5.834 0.083 19.352 1.00 87.75 98 ASP A CA 1
ATOM 761 C C . ASP A 1 98 ? -6.422 1.464 19.709 1.00 87.75 98 ASP A C 1
ATOM 763 O O . ASP A 1 98 ? -7.398 1.924 19.110 1.00 87.75 98 ASP A O 1
ATOM 767 N N . ASP A 1 99 ? -5.830 2.135 20.707 1.00 85.56 99 ASP A N 1
ATOM 768 C CA . ASP A 1 99 ? -6.280 3.466 21.149 1.00 85.56 99 ASP A CA 1
ATOM 769 C C . ASP A 1 99 ? -6.055 4.549 20.084 1.00 85.56 99 ASP A C 1
ATOM 771 O O . ASP A 1 99 ? -6.870 5.466 19.974 1.00 85.56 99 ASP A O 1
ATOM 775 N N . ALA A 1 100 ? -4.988 4.443 19.283 1.00 86.69 100 ALA A N 1
ATOM 776 C CA . ALA A 1 100 ? -4.692 5.408 18.229 1.00 86.69 100 ALA A CA 1
ATOM 777 C C . ALA A 1 100 ? -5.772 5.352 17.142 1.00 86.69 100 ALA A C 1
ATOM 779 O O . ALA A 1 100 ? -6.344 6.383 16.776 1.00 86.69 100 ALA A O 1
ATOM 780 N N . TRP A 1 101 ? -6.129 4.142 16.703 1.00 90.94 101 TRP A N 1
ATOM 781 C CA . TRP A 1 101 ? -7.229 3.952 15.761 1.00 90.94 101 TRP A CA 1
ATOM 782 C C . TRP A 1 101 ? -8.574 4.369 16.355 1.00 90.94 101 TRP A C 1
ATOM 784 O O . TRP A 1 101 ? -9.343 5.070 15.702 1.00 90.94 101 TRP A O 1
ATOM 794 N N . ARG A 1 102 ? -8.865 3.988 17.607 1.00 90.12 102 ARG A N 1
ATOM 795 C CA . ARG A 1 102 ? -10.110 4.377 18.285 1.00 90.12 102 ARG A CA 1
ATOM 796 C C . ARG A 1 102 ? -10.305 5.888 18.302 1.00 90.12 102 ARG A C 1
ATOM 798 O O . ARG A 1 102 ? -11.412 6.361 18.062 1.00 90.12 102 ARG A O 1
ATOM 805 N N . ARG A 1 103 ? -9.243 6.644 18.579 1.00 88.81 103 ARG A N 1
ATOM 806 C CA . ARG A 1 103 ? -9.276 8.110 18.566 1.00 88.81 103 ARG A CA 1
ATOM 807 C C . ARG A 1 103 ? -9.466 8.667 17.160 1.00 88.81 103 ARG A C 1
ATOM 809 O O . ARG A 1 103 ? -10.301 9.554 17.006 1.00 88.81 103 ARG A O 1
ATOM 816 N N . LEU A 1 104 ? -8.774 8.131 16.147 1.00 89.19 104 LEU A N 1
ATOM 817 C CA . LEU A 1 104 ? -9.030 8.504 14.750 1.00 89.19 104 LEU A CA 1
ATOM 818 C C . LEU A 1 104 ? -10.502 8.270 14.393 1.00 89.19 104 LEU A C 1
ATOM 820 O O . LEU A 1 104 ? -11.162 9.182 13.917 1.00 89.19 104 LEU A O 1
ATOM 824 N N . ALA A 1 105 ? -11.028 7.076 14.663 1.00 89.06 105 ALA A N 1
ATOM 825 C CA . ALA A 1 105 ? -12.399 6.697 14.336 1.00 89.06 105 ALA A CA 1
ATOM 826 C C . ALA A 1 105 ? -13.446 7.532 15.094 1.00 89.06 105 ALA A C 1
ATOM 828 O O . ALA A 1 105 ? -14.493 7.844 14.539 1.00 89.06 105 ALA A O 1
ATOM 829 N N . ALA A 1 106 ? -13.170 7.923 16.342 1.00 88.06 106 ALA A N 1
ATOM 830 C CA . ALA A 1 106 ? -14.057 8.793 17.114 1.00 88.06 106 ALA A CA 1
ATOM 831 C C . ALA A 1 106 ? -14.093 10.233 16.574 1.00 88.06 106 ALA A C 1
ATOM 833 O O . ALA A 1 106 ? -15.121 10.903 16.678 1.00 88.06 106 ALA A O 1
ATOM 834 N N . LYS A 1 107 ? -12.976 10.717 16.018 1.00 86.31 107 LYS A N 1
ATOM 835 C CA . LYS A 1 107 ? -12.870 12.063 15.436 1.00 86.31 107 LYS A CA 1
ATOM 836 C C . LYS A 1 107 ? -13.325 12.112 13.985 1.00 86.31 107 LYS A C 1
ATOM 838 O O . LYS A 1 107 ? -13.908 13.109 13.564 1.00 86.31 107 LYS A O 1
ATOM 843 N N . SER A 1 108 ? -13.097 11.035 13.244 1.00 86.25 108 SER A N 1
ATOM 844 C CA . SER A 1 108 ? -13.519 10.913 11.863 1.00 86.25 108 SER A CA 1
ATOM 845 C C . SER A 1 108 ? -15.013 10.634 11.799 1.00 86.25 108 SER A C 1
ATOM 847 O O . SER A 1 108 ? -15.482 9.503 11.909 1.00 86.25 108 SER A O 1
ATOM 849 N N . GLN A 1 109 ? -15.790 11.704 11.651 1.00 78.25 109 GLN A N 1
ATOM 850 C CA . GLN A 1 109 ? -17.252 11.637 11.659 1.00 78.25 109 GLN A CA 1
ATOM 851 C C . GLN A 1 109 ? -17.828 10.939 10.416 1.00 78.25 109 GLN A C 1
ATOM 853 O O . GLN A 1 109 ? -19.029 10.668 10.367 1.00 78.25 109 GLN A O 1
ATOM 858 N N . ASN A 1 110 ? -17.003 10.661 9.400 1.00 85.00 110 ASN A N 1
ATOM 859 C CA . ASN A 1 110 ? -17.447 10.107 8.131 1.00 85.00 110 ASN A CA 1
ATOM 860 C C . ASN A 1 110 ? -16.432 9.115 7.544 1.00 85.00 110 ASN A C 1
ATOM 862 O O . ASN A 1 110 ? -15.348 9.487 7.115 1.00 85.00 110 ASN A O 1
ATOM 866 N N . LEU A 1 111 ? -16.832 7.850 7.397 1.00 84.56 111 LEU A N 1
ATOM 867 C CA . LEU A 1 111 ? -16.007 6.837 6.724 1.00 84.56 111 LEU A CA 1
ATOM 868 C C . LEU A 1 111 ? -15.657 7.203 5.277 1.00 84.56 111 LEU A C 1
ATOM 870 O O . LEU A 1 111 ? -14.642 6.742 4.768 1.00 84.56 111 LEU A O 1
ATOM 874 N N . ALA A 1 112 ? -16.479 8.023 4.618 1.00 88.38 112 ALA A N 1
ATOM 875 C CA . ALA A 1 112 ? -16.217 8.473 3.257 1.00 88.38 112 ALA A CA 1
ATOM 876 C C . ALA A 1 112 ? -15.073 9.496 3.166 1.00 88.38 112 ALA A C 1
ATOM 878 O O . ALA A 1 112 ? -14.528 9.671 2.079 1.00 88.38 112 ALA A O 1
ATOM 879 N N . SER A 1 113 ? -14.714 10.173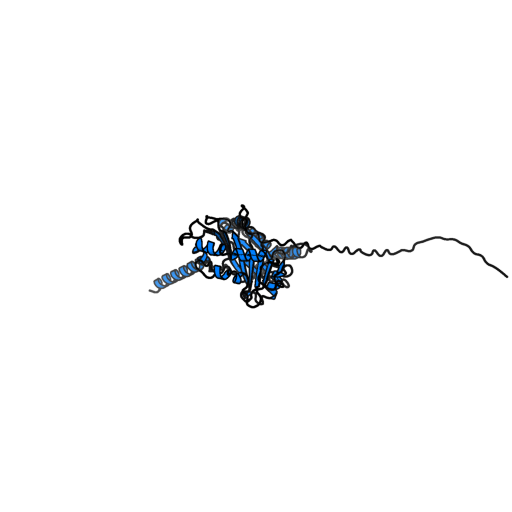 4.265 1.00 90.31 113 SER A N 1
ATOM 880 C CA . SER A 1 113 ? -13.535 11.047 4.306 1.00 90.31 113 SER A CA 1
ATOM 881 C C . SER A 1 113 ? -12.273 10.307 4.745 1.00 90.31 113 SER A C 1
ATOM 883 O O . SER A 1 113 ? -11.174 10.801 4.509 1.00 90.31 113 SER A O 1
ATOM 885 N N . LEU A 1 114 ? -12.396 9.100 5.310 1.00 92.06 114 LEU A N 1
ATOM 886 C CA . LEU A 1 114 ? -11.235 8.263 5.584 1.00 92.06 114 LEU A CA 1
ATOM 887 C C . LEU A 1 114 ? -10.634 7.729 4.291 1.00 92.06 114 LEU A C 1
ATOM 889 O O . LEU A 1 114 ? -11.260 7.003 3.510 1.00 92.06 114 LEU A O 1
ATOM 893 N N . GLN A 1 115 ? -9.368 8.067 4.118 1.00 92.75 115 GLN A N 1
ATOM 894 C CA . GLN A 1 115 ? -8.541 7.651 3.012 1.00 92.75 115 GLN A CA 1
ATOM 895 C C . GLN A 1 115 ? -7.330 6.876 3.535 1.00 92.75 115 GLN A C 1
ATOM 897 O O . GLN A 1 115 ? -6.876 7.093 4.657 1.00 92.75 115 GLN A O 1
ATOM 902 N N . TRP A 1 116 ? -6.814 5.940 2.744 1.00 94.19 116 TRP A N 1
ATOM 903 C CA . TRP A 1 116 ? -5.756 5.035 3.181 1.00 94.19 116 TRP A CA 1
ATOM 904 C C . TRP A 1 116 ? -4.766 4.681 2.072 1.00 94.19 116 TRP A C 1
ATOM 906 O O . TRP A 1 116 ? -5.083 4.750 0.883 1.00 94.19 116 TRP A O 1
ATOM 916 N N . THR A 1 117 ? -3.560 4.290 2.477 1.00 94.94 117 THR A N 1
ATOM 917 C CA . THR A 1 117 ? -2.499 3.778 1.602 1.00 94.94 117 THR A CA 1
ATOM 918 C C . THR A 1 117 ? -1.613 2.797 2.370 1.00 94.94 117 THR A C 1
ATOM 920 O O . THR A 1 117 ? -1.460 2.914 3.583 1.00 94.94 117 THR A O 1
ATOM 923 N N . VAL A 1 118 ? -0.993 1.847 1.674 1.00 95.75 118 VAL A N 1
ATOM 924 C CA . VAL A 1 118 ? 0.111 1.035 2.219 1.00 95.75 118 VAL A CA 1
ATOM 925 C C . VAL A 1 118 ? 1.398 1.489 1.558 1.00 95.75 118 VAL A C 1
ATOM 927 O O . VAL A 1 118 ? 1.403 1.698 0.347 1.00 95.75 118 VAL A O 1
ATOM 930 N N . LEU A 1 119 ? 2.460 1.677 2.341 1.00 93.94 119 LEU A N 1
ATOM 931 C CA . LEU A 1 119 ? 3.743 2.203 1.884 1.00 93.94 119 LEU A CA 1
ATOM 932 C C . LEU A 1 119 ? 4.916 1.400 2.455 1.00 93.94 119 LEU A C 1
ATOM 934 O O . LEU A 1 119 ? 4.851 0.881 3.564 1.00 93.94 119 LEU A O 1
ATOM 938 N N . ALA A 1 120 ? 6.018 1.360 1.715 1.00 92.44 120 ALA A N 1
ATOM 939 C CA . ALA A 1 120 ? 7.355 1.043 2.217 1.00 92.44 120 ALA A CA 1
ATOM 940 C C . ALA A 1 120 ? 8.380 1.745 1.325 1.00 92.44 120 ALA A C 1
ATOM 942 O O . ALA A 1 120 ? 8.122 1.928 0.135 1.00 92.44 120 ALA A O 1
ATOM 943 N N . PHE A 1 121 ? 9.541 2.137 1.840 1.00 90.62 121 PHE A N 1
ATOM 944 C CA . PHE A 1 121 ? 10.553 2.777 1.003 1.00 90.62 121 PHE A CA 1
ATOM 945 C C . PHE A 1 121 ? 11.967 2.447 1.455 1.00 90.62 121 PHE A C 1
ATOM 947 O O . PHE A 1 121 ? 12.267 2.343 2.640 1.00 90.62 121 PHE A O 1
ATOM 954 N N . ASP A 1 122 ? 12.868 2.374 0.486 1.00 88.81 122 ASP A N 1
ATOM 955 C CA . ASP A 1 122 ? 14.290 2.211 0.727 1.00 88.81 122 ASP A CA 1
ATOM 956 C C . ASP A 1 122 ? 15.074 3.214 -0.111 1.00 88.81 122 ASP A C 1
ATOM 958 O O . ASP A 1 122 ? 14.811 3.389 -1.304 1.00 88.81 122 ASP A O 1
ATOM 962 N N . SER A 1 123 ? 16.033 3.880 0.531 1.00 85.69 123 SER A N 1
ATOM 963 C CA . SER A 1 123 ? 16.934 4.843 -0.093 1.00 85.69 123 SER A CA 1
ATOM 964 C C . SER A 1 123 ? 18.420 4.546 0.131 1.00 85.69 123 SER A C 1
ATOM 966 O O . SER A 1 123 ? 19.245 5.451 0.003 1.00 85.69 123 SER A O 1
ATOM 968 N N . THR A 1 124 ? 18.771 3.320 0.528 1.00 75.25 124 THR A N 1
ATOM 969 C CA . THR A 1 124 ? 20.138 2.928 0.919 1.00 75.25 124 THR A CA 1
ATOM 970 C C . THR A 1 124 ? 21.122 2.865 -0.246 1.00 75.25 124 THR A C 1
ATOM 972 O O . THR A 1 124 ? 22.329 3.011 -0.042 1.00 75.25 124 THR A O 1
ATOM 975 N N . GLY A 1 125 ? 20.646 2.695 -1.480 1.00 66.06 125 GLY A N 1
ATOM 976 C CA . GLY A 1 125 ? 21.483 2.796 -2.666 1.00 66.06 125 GLY A CA 1
ATOM 977 C C . GLY A 1 125 ? 21.444 4.212 -3.228 1.00 66.06 125 GLY A C 1
ATOM 978 O O . GLY A 1 125 ? 20.387 4.821 -3.366 1.00 66.06 125 GLY A O 1
ATOM 979 N N . ASN A 1 126 ? 22.610 4.750 -3.574 1.00 70.88 126 ASN A N 1
ATOM 980 C CA . ASN A 1 126 ? 22.763 6.031 -4.268 1.00 70.88 126 ASN A CA 1
ATOM 981 C C . ASN A 1 126 ? 22.014 6.052 -5.629 1.00 70.88 126 ASN A C 1
ATOM 983 O O . ASN A 1 126 ? 21.092 5.284 -5.884 1.00 70.88 126 ASN A O 1
ATOM 987 N N . ALA A 1 127 ? 22.373 6.947 -6.553 1.00 83.00 127 ALA A N 1
ATOM 988 C CA . ALA A 1 127 ? 21.835 6.937 -7.917 1.00 83.00 127 ALA A CA 1
ATOM 989 C C . ALA A 1 127 ? 22.300 5.689 -8.706 1.00 83.00 127 ALA A C 1
ATOM 991 O O . ALA A 1 127 ? 23.040 5.819 -9.670 1.00 83.00 127 ALA A O 1
ATOM 992 N N . THR A 1 128 ? 21.902 4.483 -8.299 1.00 91.31 128 THR A N 1
ATOM 993 C CA . THR A 1 128 ? 22.189 3.183 -8.921 1.00 91.31 128 THR A CA 1
ATOM 994 C C . THR A 1 128 ? 20.877 2.444 -9.207 1.00 91.31 128 THR A C 1
ATOM 996 O O . THR A 1 128 ? 19.875 2.704 -8.532 1.00 91.31 128 THR A O 1
ATOM 999 N N . PRO A 1 129 ? 20.839 1.522 -10.192 1.00 92.56 129 PRO A N 1
ATOM 1000 C CA . PRO A 1 129 ? 19.698 0.622 -10.355 1.00 92.56 129 PRO A CA 1
ATOM 1001 C C . PRO A 1 129 ? 19.392 -0.103 -9.040 1.00 92.56 129 PRO A C 1
ATOM 1003 O O . PRO A 1 129 ? 20.327 -0.493 -8.341 1.00 92.56 129 PRO A O 1
ATOM 1006 N N . GLY A 1 130 ? 18.117 -0.251 -8.677 1.00 90.56 130 GLY A N 1
ATOM 1007 C CA . GLY A 1 130 ? 17.735 -0.894 -7.412 1.00 90.56 130 GLY A CA 1
ATOM 1008 C C . GLY A 1 130 ? 17.928 -0.033 -6.156 1.00 90.56 130 GLY A C 1
ATOM 1009 O O . GLY A 1 130 ? 17.396 -0.372 -5.106 1.00 90.56 130 GLY A O 1
ATOM 1010 N N . GLY A 1 131 ? 18.674 1.077 -6.242 1.00 88.94 131 GLY A N 1
ATOM 1011 C CA . GLY A 1 131 ? 19.127 1.825 -5.064 1.00 88.94 131 GLY A CA 1
ATOM 1012 C C . GLY A 1 131 ? 18.043 2.630 -4.349 1.00 88.94 131 GLY A C 1
ATOM 1013 O O . GLY A 1 131 ? 18.149 2.866 -3.148 1.00 88.94 131 GLY A O 1
ATOM 1014 N N . LEU A 1 132 ? 16.982 3.000 -5.073 1.00 90.56 132 LEU A N 1
ATOM 1015 C CA . LEU A 1 132 ? 15.740 3.482 -4.474 1.00 90.56 132 LEU A CA 1
ATOM 1016 C C . LEU A 1 132 ? 14.633 2.480 -4.754 1.00 90.56 132 LEU A C 1
ATOM 1018 O O . LEU A 1 132 ? 14.511 1.995 -5.885 1.00 90.56 132 LEU A O 1
ATOM 1022 N N . ARG A 1 133 ? 13.818 2.219 -3.739 1.00 92.31 133 ARG A N 1
ATOM 1023 C CA . ARG A 1 133 ? 12.677 1.309 -3.789 1.00 92.31 133 ARG A CA 1
ATOM 1024 C C . ARG A 1 133 ? 11.484 1.978 -3.124 1.00 92.31 133 ARG A C 1
ATOM 1026 O O . ARG A 1 133 ? 11.647 2.623 -2.094 1.00 92.31 133 ARG A O 1
ATOM 1033 N N . LEU A 1 134 ? 10.304 1.832 -3.706 1.00 92.75 134 LEU A N 1
ATOM 1034 C CA . LEU A 1 134 ? 9.046 2.299 -3.134 1.00 92.75 134 LEU A CA 1
ATOM 1035 C C . LEU A 1 134 ? 7.993 1.227 -3.379 1.00 92.75 134 LEU A C 1
ATOM 1037 O O . LEU A 1 134 ? 7.818 0.787 -4.510 1.00 92.75 134 LEU A O 1
ATOM 1041 N N . PHE A 1 135 ? 7.319 0.812 -2.320 1.00 95.00 135 PHE A N 1
ATOM 1042 C CA . PHE A 1 135 ? 6.140 -0.032 -2.385 1.00 95.00 135 PHE A CA 1
ATOM 1043 C C . PHE A 1 135 ? 4.966 0.877 -2.066 1.00 95.00 135 PHE A C 1
ATOM 1045 O O . PHE A 1 135 ? 5.022 1.602 -1.071 1.00 95.00 135 PHE A O 1
ATOM 1052 N N . THR A 1 136 ? 3.939 0.899 -2.908 1.00 94.62 136 THR A N 1
ATOM 1053 C CA . THR A 1 136 ? 2.763 1.730 -2.640 1.00 94.62 136 THR A CA 1
ATOM 1054 C C . THR A 1 136 ? 1.505 1.182 -3.277 1.00 94.62 136 THR A C 1
ATOM 1056 O O . THR A 1 136 ? 1.531 0.608 -4.365 1.00 94.62 136 THR A O 1
ATOM 1059 N N . THR A 1 137 ? 0.378 1.432 -2.624 1.00 94.31 137 THR A N 1
ATOM 1060 C CA . THR A 1 137 ? -0.927 1.399 -3.282 1.00 94.31 137 THR A CA 1
ATOM 1061 C C . THR A 1 137 ? -1.091 2.588 -4.223 1.00 94.31 137 THR A C 1
ATOM 1063 O O . THR A 1 137 ? -0.536 3.661 -3.975 1.00 94.31 137 THR A O 1
ATOM 1066 N N . VAL A 1 138 ? -1.852 2.413 -5.303 1.00 89.88 138 VAL A N 1
ATOM 1067 C CA . VAL A 1 138 ? -2.220 3.488 -6.236 1.00 89.88 138 VAL A CA 1
ATOM 1068 C C . VAL A 1 138 ? -3.712 3.431 -6.512 1.00 89.88 138 VAL A C 1
ATOM 1070 O O . VAL A 1 138 ? -4.230 2.394 -6.924 1.00 89.88 138 VAL A O 1
ATOM 1073 N N . ALA A 1 139 ? -4.397 4.558 -6.299 1.00 85.56 139 ALA A N 1
ATOM 1074 C CA . ALA A 1 139 ? -5.835 4.624 -6.494 1.00 85.56 139 ALA A CA 1
ATOM 1075 C C . ALA A 1 139 ? -6.201 4.308 -7.944 1.00 85.56 139 ALA A C 1
ATOM 1077 O O . ALA A 1 139 ? -5.612 4.871 -8.876 1.00 85.56 139 ALA A O 1
ATOM 1078 N N . GLN A 1 140 ? -7.203 3.444 -8.106 1.00 83.38 140 GLN A N 1
ATOM 1079 C CA . GLN A 1 140 ? -7.643 2.950 -9.407 1.00 83.38 140 GLN A CA 1
ATOM 1080 C C . GLN A 1 140 ? -7.904 4.093 -10.402 1.00 83.38 140 GLN A C 1
ATOM 1082 O O . GLN A 1 140 ? -8.496 5.120 -10.059 1.00 83.38 140 GLN A O 1
ATOM 1087 N N . GLY A 1 141 ? -7.449 3.918 -11.641 1.00 86.12 141 GLY A N 1
ATOM 1088 C CA . GLY A 1 141 ? -7.493 4.926 -12.704 1.00 86.12 141 GLY A CA 1
ATOM 1089 C C . GLY A 1 141 ? -6.263 5.842 -12.773 1.00 86.12 141 GLY A C 1
ATOM 1090 O O . GLY A 1 141 ? -6.155 6.648 -13.702 1.00 86.12 141 GLY A O 1
ATOM 1091 N N . ASN A 1 142 ? -5.324 5.748 -11.823 1.00 86.56 142 ASN A N 1
ATOM 1092 C CA . ASN A 1 142 ? -4.059 6.494 -11.855 1.00 86.56 142 ASN A CA 1
ATOM 1093 C C . ASN A 1 142 ? -2.855 5.674 -12.349 1.00 86.56 142 ASN A C 1
ATOM 1095 O O . ASN A 1 142 ? -1.757 6.218 -12.433 1.00 86.56 142 ASN A O 1
ATOM 1099 N N . GLU A 1 143 ? -3.038 4.414 -12.735 1.00 86.50 143 GLU A N 1
ATOM 1100 C CA . GLU A 1 143 ? -1.970 3.467 -13.091 1.00 86.50 143 GLU A CA 1
ATOM 1101 C C . GLU A 1 143 ? -1.102 3.995 -14.243 1.00 86.50 143 GLU A C 1
ATOM 1103 O O . GLU A 1 143 ? 0.127 3.933 -14.207 1.00 86.50 143 GLU A O 1
ATOM 1108 N N . SER A 1 144 ? -1.727 4.643 -15.233 1.00 87.00 144 SER A N 1
ATOM 1109 C CA . SER A 1 144 ? -1.025 5.256 -16.374 1.00 87.00 144 SER A CA 1
ATOM 1110 C C . SER A 1 144 ? 0.030 6.300 -15.977 1.00 87.00 144 SER A C 1
ATOM 1112 O O . SER A 1 144 ? 0.981 6.537 -16.727 1.00 87.00 144 SER A O 1
ATOM 1114 N N . LYS A 1 145 ? -0.095 6.913 -14.793 1.00 87.44 145 LYS A N 1
ATOM 1115 C CA . LYS A 1 145 ? 0.881 7.882 -14.282 1.00 87.44 145 LYS A CA 1
ATOM 1116 C C . LYS A 1 145 ? 2.176 7.205 -13.834 1.00 87.44 145 LYS A C 1
ATOM 1118 O O . LYS A 1 145 ? 3.241 7.809 -13.969 1.00 87.44 145 LYS A O 1
ATOM 1123 N N . LEU A 1 146 ? 2.118 5.946 -13.392 1.00 88.88 146 LEU A N 1
ATOM 1124 C CA . LEU A 1 146 ? 3.300 5.163 -13.014 1.00 88.88 146 LEU A CA 1
ATOM 1125 C C . LEU A 1 146 ? 4.201 4.879 -14.211 1.00 88.88 146 LEU A C 1
ATOM 1127 O O . LEU A 1 146 ? 5.415 5.053 -14.117 1.00 88.88 146 LEU A O 1
ATOM 1131 N N . ALA A 1 147 ? 3.613 4.552 -15.365 1.00 86.38 147 ALA A N 1
ATOM 1132 C CA . ALA A 1 147 ? 4.357 4.334 -16.608 1.00 86.38 147 ALA A CA 1
ATOM 1133 C C . ALA A 1 147 ? 5.164 5.579 -17.041 1.00 86.38 147 ALA A C 1
ATOM 1135 O O . ALA A 1 147 ? 6.205 5.479 -17.695 1.00 86.38 147 ALA A O 1
ATOM 1136 N N . GLY A 1 148 ? 4.698 6.772 -16.656 1.00 88.88 148 GLY A N 1
ATOM 1137 C CA . GLY A 1 148 ? 5.373 8.045 -16.895 1.00 88.88 148 GLY A CA 1
ATOM 1138 C C . GLY A 1 148 ? 6.452 8.399 -15.868 1.00 88.88 148 GLY A C 1
ATOM 1139 O O . GLY A 1 148 ? 7.164 9.388 -16.062 1.00 88.88 148 GLY A O 1
ATOM 1140 N N . MET A 1 149 ? 6.622 7.634 -14.792 1.00 90.81 149 MET A N 1
ATOM 1141 C CA . MET A 1 149 ? 7.559 7.989 -13.730 1.00 90.81 149 MET A CA 1
ATOM 1142 C C . MET A 1 149 ? 9.018 7.879 -14.191 1.00 90.81 149 MET A C 1
ATOM 1144 O O . MET A 1 149 ? 9.430 6.914 -14.835 1.00 90.81 149 MET A O 1
ATOM 1148 N N . THR A 1 150 ? 9.829 8.878 -13.842 1.00 93.75 150 THR A N 1
ATOM 1149 C CA . THR A 1 150 ? 11.276 8.898 -14.108 1.00 93.75 150 THR A CA 1
ATOM 1150 C C . THR A 1 150 ? 12.077 8.673 -12.830 1.00 93.75 150 THR A C 1
ATOM 1152 O O . THR A 1 150 ? 11.587 8.898 -11.722 1.00 93.75 150 THR A O 1
ATOM 1155 N N . ASN A 1 151 ? 13.342 8.280 -12.966 1.00 93.44 151 ASN A N 1
ATOM 1156 C CA . ASN A 1 151 ? 14.243 8.131 -11.824 1.00 93.44 151 ASN A CA 1
ATOM 1157 C C . ASN A 1 151 ? 14.381 9.434 -11.018 1.00 93.44 151 ASN A C 1
ATOM 1159 O O . ASN A 1 151 ? 14.464 9.377 -9.795 1.00 93.44 151 ASN A O 1
ATOM 1163 N N . LEU A 1 152 ? 14.353 10.597 -11.684 1.00 91.31 152 LEU A N 1
ATOM 1164 C CA . LEU A 1 152 ? 14.411 11.906 -11.027 1.00 91.31 152 LEU A CA 1
ATOM 1165 C C . LEU A 1 152 ? 13.177 12.163 -10.157 1.00 91.31 152 LEU A C 1
ATOM 1167 O O . LEU A 1 152 ? 13.284 12.697 -9.054 1.00 91.31 152 LEU A O 1
ATOM 1171 N N . THR A 1 153 ? 12.000 11.786 -10.647 1.00 89.00 153 THR A N 1
ATOM 1172 C CA . THR A 1 153 ? 10.740 12.037 -9.943 1.00 89.00 153 THR A CA 1
ATOM 1173 C C . THR A 1 153 ? 10.567 11.081 -8.769 1.00 89.00 153 THR A C 1
ATOM 1175 O O . THR A 1 153 ? 10.170 11.510 -7.692 1.00 89.00 153 THR A O 1
ATOM 1178 N N . MET A 1 154 ? 10.981 9.820 -8.925 1.00 89.69 154 MET A N 1
ATOM 1179 C CA . MET A 1 154 ? 11.082 8.881 -7.804 1.00 89.69 154 MET A CA 1
ATOM 1180 C C . MET A 1 154 ? 12.107 9.338 -6.764 1.00 89.69 154 MET A C 1
ATOM 1182 O O . MET A 1 154 ? 11.854 9.255 -5.568 1.00 89.69 154 MET A O 1
ATOM 1186 N N . GLU A 1 155 ? 13.261 9.844 -7.204 1.00 88.44 155 GLU A N 1
ATOM 1187 C CA . GLU A 1 155 ? 14.275 10.389 -6.303 1.00 88.44 155 GLU A CA 1
ATOM 1188 C C . GLU A 1 155 ? 13.742 11.580 -5.510 1.00 88.44 155 GLU A C 1
ATOM 1190 O O . GLU A 1 155 ? 13.917 11.619 -4.300 1.00 88.44 155 GLU A O 1
ATOM 1195 N N . THR A 1 156 ? 13.031 12.491 -6.169 1.00 85.06 156 THR A N 1
ATOM 1196 C CA . THR A 1 156 ? 12.345 13.618 -5.524 1.00 85.06 156 THR A CA 1
ATOM 1197 C C . THR A 1 156 ? 11.362 13.110 -4.466 1.00 85.06 156 THR A C 1
ATOM 1199 O O . THR A 1 156 ? 11.427 13.543 -3.323 1.00 85.06 156 THR A O 1
ATOM 1202 N N . LEU A 1 157 ? 10.506 12.146 -4.809 1.00 83.62 157 LEU A N 1
ATOM 1203 C CA . LEU A 1 157 ? 9.488 11.605 -3.906 1.00 83.62 157 LEU A CA 1
ATOM 1204 C C . LEU A 1 157 ? 10.078 10.883 -2.681 1.00 83.62 157 LEU A C 1
ATOM 1206 O O . LEU A 1 157 ? 9.654 11.122 -1.553 1.00 83.62 157 LEU A O 1
ATOM 1210 N N . VAL A 1 158 ? 11.055 9.997 -2.897 1.00 84.06 158 VAL A N 1
ATOM 1211 C CA . VAL A 1 158 ? 11.644 9.176 -1.828 1.00 84.06 158 VAL A CA 1
ATOM 1212 C C . VAL A 1 158 ? 12.645 9.984 -0.994 1.00 84.06 158 VAL A C 1
ATOM 1214 O O . VAL A 1 158 ? 12.655 9.861 0.230 1.00 84.06 158 VAL A O 1
ATOM 1217 N N . LYS A 1 159 ? 13.485 10.821 -1.629 1.00 77.75 159 LYS A N 1
ATOM 1218 C CA . LYS A 1 159 ? 14.592 11.524 -0.955 1.00 77.75 159 LYS A CA 1
ATOM 1219 C C . LYS A 1 159 ? 14.280 12.927 -0.455 1.00 77.75 159 LYS A C 1
ATOM 1221 O O . LYS A 1 159 ? 14.995 13.348 0.453 1.00 77.75 159 LYS A O 1
ATOM 1226 N N . ASN A 1 160 ? 13.278 13.659 -0.961 1.00 66.50 160 ASN A N 1
ATOM 1227 C CA . ASN A 1 160 ? 12.966 15.014 -0.452 1.00 66.50 160 ASN A CA 1
ATOM 1228 C C . ASN A 1 160 ? 12.305 14.997 0.935 1.00 66.50 160 ASN A C 1
ATOM 1230 O O . ASN A 1 160 ? 11.441 15.808 1.247 1.00 66.50 160 ASN A O 1
ATOM 1234 N N . ALA A 1 161 ? 12.742 14.074 1.786 1.00 58.00 161 ALA A N 1
ATOM 1235 C CA . ALA A 1 161 ? 12.332 13.892 3.155 1.00 58.00 161 ALA A CA 1
ATOM 1236 C C . ALA A 1 161 ? 10.844 13.603 3.333 1.00 58.00 161 ALA A C 1
ATOM 1238 O O . ALA A 1 161 ? 10.422 13.489 4.461 1.00 58.00 161 ALA A O 1
ATOM 1239 N N . THR A 1 162 ? 10.024 13.426 2.307 1.00 71.69 162 THR A N 1
ATOM 1240 C CA . THR A 1 162 ? 8.586 13.376 2.558 1.00 71.69 162 THR A CA 1
ATOM 1241 C C . THR A 1 162 ? 8.130 12.054 3.185 1.00 71.69 162 THR A C 1
ATOM 1243 O O . THR A 1 162 ? 7.576 12.051 4.283 1.00 71.69 162 THR A O 1
ATOM 1246 N N . VAL A 1 163 ? 8.447 10.915 2.556 1.00 72.94 163 VAL A N 1
ATOM 1247 C CA . VAL A 1 163 ? 8.155 9.591 3.143 1.00 72.94 163 VAL A CA 1
ATOM 1248 C C . VAL A 1 163 ? 9.067 9.321 4.346 1.00 72.94 163 VAL A C 1
ATOM 1250 O O . VAL A 1 163 ? 8.618 8.858 5.393 1.00 72.94 163 VAL A O 1
ATOM 1253 N N . ALA A 1 164 ? 10.351 9.674 4.224 1.00 72.62 164 ALA A N 1
ATOM 1254 C CA . ALA A 1 164 ? 11.330 9.466 5.284 1.00 72.62 164 ALA A CA 1
ATOM 1255 C C . ALA A 1 164 ? 11.052 10.306 6.537 1.00 72.62 164 ALA A C 1
ATOM 1257 O O . ALA A 1 164 ? 11.161 9.788 7.644 1.00 72.62 164 ALA A O 1
ATOM 1258 N N . SER A 1 165 ? 10.653 11.572 6.393 1.00 74.06 165 SER A N 1
ATOM 1259 C CA . SER A 1 165 ? 10.277 12.425 7.526 1.00 74.06 165 SER A CA 1
ATOM 1260 C C . SER A 1 165 ? 8.987 11.942 8.165 1.00 74.06 165 SER A C 1
ATOM 1262 O O . SER A 1 165 ? 8.911 11.962 9.387 1.00 74.06 165 SER A O 1
ATOM 1264 N N . LEU A 1 166 ? 8.014 11.432 7.396 1.00 78.06 166 LEU A N 1
ATOM 1265 C CA . LEU A 1 166 ? 6.826 10.817 7.988 1.00 78.06 166 LEU A CA 1
ATOM 1266 C C . LEU A 1 166 ? 7.202 9.640 8.897 1.00 78.06 166 LEU A C 1
ATOM 1268 O O . LEU A 1 166 ? 6.750 9.590 10.039 1.00 78.06 166 LEU A O 1
ATOM 1272 N N . VAL A 1 167 ? 8.060 8.725 8.435 1.00 77.31 167 VAL A N 1
ATOM 1273 C CA . VAL A 1 167 ? 8.477 7.575 9.255 1.00 77.31 167 VAL A CA 1
ATOM 1274 C C . VAL A 1 167 ? 9.350 8.002 10.433 1.00 77.31 167 VAL A C 1
ATOM 1276 O O . VAL A 1 167 ? 9.118 7.548 11.548 1.00 77.31 167 VAL A O 1
ATOM 1279 N N . ILE A 1 168 ? 10.303 8.920 10.240 1.00 75.44 168 ILE A N 1
ATOM 1280 C CA . ILE A 1 168 ? 11.115 9.467 11.340 1.00 75.44 168 ILE A CA 1
ATOM 1281 C C . ILE A 1 168 ? 10.218 10.115 12.396 1.00 75.44 168 ILE A C 1
ATOM 1283 O O . ILE A 1 168 ? 10.412 9.884 13.585 1.00 75.44 168 ILE A O 1
ATOM 1287 N N . GLN A 1 169 ? 9.232 10.914 11.988 1.00 74.00 169 GLN A N 1
ATOM 1288 C CA . GLN A 1 169 ? 8.319 11.548 12.930 1.00 74.00 169 GLN A CA 1
ATOM 1289 C C . GLN A 1 169 ? 7.414 10.520 13.614 1.00 74.00 169 GLN A C 1
ATOM 1291 O O . GLN A 1 169 ? 7.272 10.595 14.828 1.00 74.00 169 GLN A O 1
ATOM 1296 N N . THR A 1 170 ? 6.882 9.538 12.874 1.00 75.50 170 THR A N 1
ATOM 1297 C CA . THR A 1 170 ? 6.118 8.392 13.412 1.00 75.50 170 THR A CA 1
ATOM 1298 C C . THR A 1 170 ? 6.904 7.678 14.507 1.00 75.50 170 THR A C 1
ATOM 1300 O O . THR A 1 170 ? 6.417 7.496 15.619 1.00 75.50 170 THR A O 1
ATOM 1303 N N . ASN A 1 171 ? 8.166 7.371 14.223 1.00 76.50 171 ASN A N 1
ATOM 1304 C CA . ASN A 1 171 ? 9.072 6.685 15.135 1.00 76.50 171 ASN A CA 1
ATOM 1305 C C . ASN A 1 171 ? 9.501 7.535 16.339 1.00 76.50 171 ASN A C 1
ATOM 1307 O O . ASN A 1 171 ? 9.907 6.984 17.358 1.00 76.50 171 ASN A O 1
ATOM 1311 N N . ASN A 1 172 ? 9.424 8.863 16.232 1.00 70.69 172 ASN A N 1
ATOM 1312 C CA . ASN A 1 172 ? 9.829 9.793 17.284 1.00 70.69 172 ASN A CA 1
ATOM 1313 C C . ASN A 1 172 ? 8.658 10.280 18.155 1.00 70.69 172 ASN A C 1
ATOM 1315 O O . ASN A 1 172 ? 8.901 11.046 19.095 1.00 70.69 172 ASN A O 1
ATOM 1319 N N . ILE A 1 173 ? 7.410 9.864 17.898 1.00 66.38 173 ILE A N 1
ATOM 1320 C CA . ILE A 1 173 ? 6.280 10.219 18.770 1.00 66.38 173 ILE A CA 1
ATOM 1321 C C . ILE A 1 173 ? 6.563 9.757 20.200 1.00 66.38 173 ILE A C 1
ATOM 1323 O O . ILE A 1 173 ? 6.897 8.602 20.447 1.00 66.38 173 ILE A O 1
ATOM 1327 N N . GLY A 1 174 ? 6.410 10.674 21.157 1.00 53.41 174 GLY A N 1
ATOM 1328 C CA . GLY A 1 174 ? 6.689 10.421 22.572 1.00 53.41 174 GLY A CA 1
ATOM 1329 C C . GLY A 1 174 ? 8.127 10.730 22.997 1.00 53.41 174 GLY A C 1
ATOM 1330 O O . GLY A 1 174 ? 8.416 10.699 24.193 1.00 53.41 174 GLY A O 1
ATOM 1331 N N . THR A 1 175 ? 9.021 11.104 22.071 1.00 46.47 175 THR A N 1
ATOM 1332 C CA . THR A 1 175 ? 10.297 11.740 22.434 1.00 46.47 175 THR A CA 1
ATOM 1333 C C . THR A 1 175 ? 10.085 13.253 22.615 1.00 46.47 175 THR A C 1
ATOM 1335 O O . THR A 1 175 ? 9.692 13.927 21.665 1.00 46.47 175 THR A O 1
ATOM 1338 N N . PRO A 1 176 ? 10.340 13.842 23.802 1.00 44.38 176 PRO A N 1
ATOM 1339 C CA . PRO A 1 176 ? 10.027 15.253 24.097 1.00 44.38 176 PRO A CA 1
ATOM 1340 C C . PRO A 1 176 ? 10.795 16.323 23.291 1.00 44.38 176 PRO A C 1
ATOM 1342 O O . PRO A 1 176 ? 10.769 17.489 23.668 1.00 44.38 176 PRO A O 1
ATOM 1345 N N . ASN A 1 177 ? 11.534 15.959 22.237 1.00 39.53 177 ASN A N 1
ATOM 1346 C CA . ASN A 1 177 ? 12.613 16.784 21.678 1.00 39.53 177 ASN A CA 1
ATOM 1347 C C . ASN A 1 177 ? 12.411 17.276 20.237 1.00 39.53 177 ASN A C 1
ATOM 1349 O O . ASN A 1 177 ? 13.337 17.854 19.665 1.00 39.53 177 ASN A O 1
ATOM 1353 N N . LEU A 1 178 ? 11.230 17.119 19.638 1.00 43.62 178 LEU A N 1
ATOM 1354 C CA . LEU A 1 178 ? 10.932 17.799 18.375 1.00 43.62 178 LEU A CA 1
ATOM 1355 C C . LEU A 1 178 ? 10.419 19.211 18.691 1.00 43.62 178 LEU A C 1
ATOM 1357 O O . LEU A 1 178 ? 9.285 19.396 19.113 1.00 43.62 178 LEU A O 1
ATOM 1361 N N . GLY A 1 179 ? 11.317 20.193 18.563 1.00 39.75 179 GLY A N 1
ATOM 1362 C CA . GLY A 1 179 ? 11.204 21.583 19.026 1.00 39.75 179 GLY A CA 1
ATOM 1363 C C . GLY A 1 179 ? 10.152 22.468 18.347 1.00 39.75 179 GLY A C 1
ATOM 1364 O O . GLY A 1 179 ? 10.467 23.571 17.907 1.00 39.75 179 GLY A O 1
ATOM 1365 N N . GLY A 1 180 ? 8.902 22.026 18.312 1.00 43.44 180 GLY A N 1
ATOM 1366 C CA . GLY A 1 180 ? 7.736 22.857 18.047 1.00 43.44 180 GLY A CA 1
ATOM 1367 C C . GLY A 1 180 ? 6.633 22.439 19.006 1.00 43.44 180 GLY A C 1
ATOM 1368 O O . GLY A 1 180 ? 6.315 21.260 19.092 1.00 43.44 180 GLY A O 1
ATOM 1369 N N . ALA A 1 181 ? 6.084 23.394 19.750 1.00 39.16 181 ALA A N 1
ATOM 1370 C CA . ALA A 1 181 ? 5.018 23.201 20.728 1.00 39.16 181 ALA A CA 1
ATOM 1371 C C . ALA A 1 181 ? 3.675 22.815 20.068 1.00 39.16 181 ALA A C 1
ATOM 1373 O O . ALA A 1 181 ? 2.695 23.544 20.176 1.00 39.16 181 ALA A O 1
ATOM 1374 N N . ALA A 1 182 ? 3.623 21.691 19.354 1.00 44.62 182 ALA A N 1
ATOM 1375 C CA . ALA A 1 182 ? 2.379 20.949 19.240 1.00 44.62 182 ALA A CA 1
ATOM 1376 C C . ALA A 1 182 ? 2.129 20.361 20.629 1.00 44.62 182 ALA A C 1
ATOM 1378 O O . ALA A 1 182 ? 3.031 19.735 21.190 1.00 44.62 182 ALA A O 1
ATOM 1379 N N . ASP A 1 183 ? 0.965 20.633 21.215 1.00 44.22 183 ASP A N 1
ATOM 1380 C CA . ASP A 1 183 ? 0.592 20.108 22.522 1.00 44.22 183 ASP A CA 1
ATOM 1381 C C . ASP A 1 183 ? 0.846 18.596 22.553 1.00 44.22 183 ASP A C 1
ATOM 1383 O O . ASP A 1 183 ? 0.109 17.795 21.980 1.00 44.22 183 ASP A O 1
ATOM 1387 N N . ALA A 1 184 ? 1.912 18.191 23.248 1.00 44.56 184 ALA A N 1
ATOM 1388 C CA . ALA A 1 184 ? 2.333 16.798 23.395 1.00 44.56 184 ALA A CA 1
ATOM 1389 C C . ALA A 1 184 ? 1.277 15.924 24.108 1.00 44.56 184 ALA A C 1
ATOM 1391 O O . ALA A 1 184 ? 1.500 14.739 24.338 1.00 44.56 184 ALA A O 1
ATOM 1392 N N . ALA A 1 185 ? 0.135 16.509 24.477 1.00 43.91 185 ALA A N 1
ATOM 1393 C CA . ALA A 1 185 ? -0.971 15.871 25.164 1.00 43.91 185 ALA A CA 1
ATOM 1394 C C . ALA A 1 185 ? -1.799 14.924 24.273 1.00 43.91 185 ALA A C 1
ATOM 1396 O O . ALA A 1 185 ? -2.525 14.096 24.825 1.00 43.91 185 ALA A O 1
ATOM 1397 N N . GLU A 1 186 ? -1.704 15.001 22.936 1.00 52.31 186 GLU A N 1
ATOM 1398 C CA . GLU A 1 186 ? -2.614 14.248 22.051 1.00 52.31 186 GLU A CA 1
ATOM 1399 C C . GLU A 1 186 ? -1.950 13.367 20.979 1.00 52.31 186 GLU A C 1
ATOM 1401 O O . GLU A 1 186 ? -2.640 12.675 20.231 1.00 52.31 186 GLU A O 1
ATOM 1406 N N . GLN A 1 187 ? -0.617 13.287 20.956 1.00 50.94 187 GLN A N 1
ATOM 1407 C CA . GLN A 1 187 ? 0.070 12.261 20.169 1.00 50.94 187 GLN A CA 1
ATOM 1408 C C . GLN A 1 187 ? 0.073 10.938 20.937 1.00 50.94 187 GLN A C 1
ATOM 1410 O O . GLN A 1 187 ? 0.586 10.847 22.053 1.00 50.94 187 GLN A O 1
ATOM 1415 N N . VAL A 1 188 ? -0.509 9.900 20.341 1.00 53.31 188 VAL A N 1
ATOM 1416 C CA . VAL A 1 188 ? -0.626 8.577 20.961 1.00 53.31 188 VAL A CA 1
ATOM 1417 C C . VAL A 1 188 ? 0.166 7.588 20.133 1.00 53.31 188 VAL A C 1
ATOM 1419 O O . VAL A 1 188 ? -0.205 7.308 18.999 1.00 53.31 188 VAL A O 1
ATOM 1422 N N . ALA A 1 189 ? 1.234 7.045 20.712 1.00 55.16 189 ALA A N 1
ATOM 1423 C CA . ALA A 1 189 ? 1.936 5.881 20.186 1.00 55.16 189 ALA A CA 1
ATOM 1424 C C . ALA A 1 189 ? 1.629 4.681 21.088 1.00 55.16 189 ALA A C 1
ATOM 1426 O O . ALA A 1 189 ? 2.027 4.655 22.256 1.00 55.16 189 ALA A O 1
ATOM 1427 N N . VAL A 1 190 ? 0.911 3.684 20.571 1.00 52.12 190 VAL A N 1
ATOM 1428 C CA . VAL A 1 190 ? 0.616 2.443 21.300 1.00 52.12 190 VAL A CA 1
ATOM 1429 C C . VAL A 1 190 ? 1.109 1.267 20.475 1.00 52.12 190 VAL A C 1
ATOM 1431 O O . VAL A 1 190 ? 0.528 0.938 19.450 1.00 52.12 190 VAL A O 1
ATOM 1434 N N . ASN A 1 191 ? 2.153 0.604 20.978 1.00 56.16 191 ASN A N 1
ATOM 1435 C CA . ASN A 1 191 ? 2.745 -0.647 20.487 1.00 56.16 191 ASN A CA 1
ATOM 1436 C C . ASN A 1 191 ? 3.227 -0.657 19.019 1.00 56.16 191 ASN A C 1
ATOM 1438 O O . ASN A 1 191 ? 4.403 -0.867 18.770 1.00 56.16 191 ASN A O 1
ATOM 1442 N N . VAL A 1 192 ? 2.335 -0.491 18.048 1.00 62.94 192 VAL A N 1
ATOM 1443 C CA . VAL A 1 192 ? 2.577 -0.686 16.605 1.00 62.94 192 VAL A CA 1
ATOM 1444 C C . VAL A 1 192 ? 1.888 0.412 15.783 1.00 62.94 192 VAL A C 1
ATOM 1446 O O . VAL A 1 192 ? 2.074 0.504 14.572 1.00 62.94 192 VAL A O 1
ATOM 1449 N N . SER A 1 193 ? 1.088 1.256 16.440 1.00 66.50 193 SER A N 1
ATOM 1450 C CA . SER A 1 193 ? 0.314 2.294 15.790 1.00 66.50 193 SER A CA 1
ATOM 1451 C C . SER A 1 193 ? 0.481 3.658 16.439 1.00 66.50 193 SER A C 1
ATOM 1453 O O . SER A 1 193 ? 0.761 3.799 17.637 1.00 66.50 193 SER A O 1
ATOM 1455 N N . THR A 1 194 ? 0.311 4.682 15.614 1.00 71.69 194 THR A N 1
ATOM 1456 C CA . THR A 1 194 ? 0.475 6.074 16.009 1.00 71.69 194 THR A CA 1
ATOM 1457 C C . THR A 1 194 ? -0.650 6.938 15.484 1.00 71.69 194 THR A C 1
ATOM 1459 O O . THR A 1 194 ? -0.990 6.832 14.309 1.00 71.69 194 THR A O 1
ATOM 1462 N N . LEU A 1 195 ? -1.168 7.835 16.321 1.00 70.88 195 LEU A N 1
ATOM 1463 C CA . LEU A 1 195 ? -2.060 8.912 15.908 1.00 70.88 195 LEU A CA 1
ATOM 1464 C C . LEU A 1 195 ? -1.335 10.254 15.972 1.00 70.88 195 LEU A C 1
ATOM 1466 O O . LEU A 1 195 ? -0.788 10.629 17.012 1.00 70.88 195 LEU A O 1
ATOM 1470 N N . PHE A 1 196 ? -1.442 10.999 14.881 1.00 67.94 196 PHE A N 1
ATOM 1471 C CA . PHE A 1 196 ? -1.129 12.412 14.814 1.00 67.94 196 PHE A CA 1
ATOM 1472 C C . PHE A 1 196 ? -2.406 13.227 14.760 1.00 67.94 196 PHE A C 1
ATOM 1474 O O . PHE A 1 196 ? -3.280 12.974 13.930 1.00 67.94 196 PHE A O 1
ATOM 1481 N N . ASP A 1 197 ? -2.466 14.216 15.638 1.00 66.25 197 ASP A N 1
ATOM 1482 C CA . ASP A 1 197 ? -3.482 15.249 15.654 1.00 66.25 197 ASP A CA 1
ATOM 1483 C C . ASP A 1 197 ? -2.802 16.588 15.364 1.00 66.25 197 ASP A C 1
ATOM 1485 O O . ASP A 1 197 ? -2.010 17.078 16.175 1.00 66.25 197 ASP A O 1
ATOM 1489 N N . GLY A 1 198 ? -3.041 17.144 14.176 1.00 59.22 198 GLY A N 1
ATOM 1490 C CA . GLY A 1 198 ? -2.721 18.543 13.932 1.00 59.22 198 GLY A CA 1
ATOM 1491 C C . GLY A 1 198 ? -3.766 19.399 14.637 1.00 59.22 198 GLY A C 1
ATOM 1492 O O . GLY A 1 198 ? -4.928 19.379 14.253 1.00 59.22 198 GLY A O 1
ATOM 1493 N N . SER A 1 199 ? -3.383 20.170 15.653 1.00 55.06 199 SER A N 1
ATOM 1494 C CA . SER A 1 199 ? -4.314 21.125 16.263 1.00 55.06 199 SER A CA 1
ATOM 1495 C C . SER A 1 199 ? -4.926 22.057 15.204 1.00 55.06 199 SER A C 1
ATOM 1497 O O . SER A 1 199 ? -4.316 22.304 14.160 1.00 55.06 199 SER A O 1
ATOM 1499 N N . GLU A 1 200 ? -6.145 22.550 15.458 1.00 45.53 200 GLU A N 1
ATOM 1500 C CA . GLU A 1 200 ? -6.940 23.377 14.534 1.00 45.53 200 GLU A CA 1
ATOM 1501 C C . GLU A 1 200 ? -6.075 24.390 13.752 1.00 45.53 200 GLU A C 1
ATOM 1503 O O . GLU A 1 200 ? -5.569 25.368 14.303 1.00 45.53 200 GLU A O 1
ATOM 1508 N N . GLY A 1 201 ? -5.893 24.141 12.450 1.00 44.16 201 GLY A N 1
ATOM 1509 C CA . GLY A 1 201 ? -5.099 24.984 11.547 1.00 44.16 201 GLY A CA 1
ATOM 1510 C C . GLY A 1 201 ? -3.753 24.401 11.095 1.00 44.16 201 GLY A C 1
ATOM 1511 O O . GLY A 1 201 ? -3.133 24.981 10.204 1.00 44.16 201 GLY A O 1
ATOM 1512 N N . GLN A 1 202 ? -3.310 23.262 11.636 1.00 49.38 202 GLN A N 1
ATOM 1513 C CA . GLN A 1 202 ? -2.178 22.495 11.104 1.00 49.38 202 GLN A CA 1
ATOM 1514 C C . GLN A 1 202 ? -2.688 21.336 10.238 1.00 49.38 202 GLN A C 1
ATOM 1516 O O . GLN A 1 202 ? -3.553 20.577 10.665 1.00 49.38 202 GLN A O 1
ATOM 1521 N N . SER A 1 203 ? -2.175 21.208 9.010 1.00 52.06 203 SER A N 1
ATOM 1522 C CA . SER A 1 203 ? -2.474 20.074 8.125 1.00 52.06 203 SER A CA 1
ATOM 1523 C C . SER A 1 203 ? -2.206 18.737 8.827 1.00 52.06 203 SER A C 1
ATOM 1525 O O . SER A 1 203 ? -1.261 18.630 9.612 1.00 52.06 203 SER A O 1
ATOM 1527 N N . ALA A 1 204 ? -2.992 17.702 8.499 1.00 59.47 204 ALA A N 1
ATOM 1528 C CA . ALA A 1 204 ? -2.691 16.319 8.883 1.00 59.47 204 ALA A CA 1
ATOM 1529 C C . ALA A 1 204 ? -1.221 16.018 8.572 1.00 59.47 204 ALA A C 1
ATOM 1531 O O . ALA A 1 204 ? -0.738 16.439 7.530 1.00 59.47 204 ALA A O 1
ATOM 1532 N N . GLN A 1 205 ? -0.481 15.319 9.428 1.00 61.44 205 GLN A N 1
ATOM 1533 C CA . GLN A 1 205 ? 0.981 15.263 9.302 1.00 61.44 205 GLN A CA 1
ATOM 1534 C C . GLN A 1 205 ? 1.480 14.732 7.943 1.00 61.44 205 GLN A C 1
ATOM 1536 O O . GLN A 1 205 ? 2.479 15.219 7.408 1.00 61.44 205 GLN A O 1
ATOM 1541 N N . ALA A 1 206 ? 0.780 13.769 7.342 1.00 57.94 206 ALA A N 1
ATOM 1542 C CA . ALA A 1 206 ? 1.100 13.311 5.992 1.00 57.94 206 ALA A CA 1
ATOM 1543 C C . ALA A 1 206 ? 0.892 14.418 4.933 1.00 57.94 206 ALA A C 1
ATOM 1545 O O . ALA A 1 206 ? 1.671 14.542 3.992 1.00 57.94 206 ALA A O 1
ATOM 1546 N N . ASP A 1 207 ? -0.092 15.292 5.113 1.00 63.66 207 ASP A N 1
ATOM 1547 C CA . ASP A 1 207 ? -0.267 16.494 4.294 1.00 63.66 207 ASP A CA 1
ATOM 1548 C C . ASP A 1 207 ? 0.749 17.600 4.658 1.00 63.66 207 ASP A C 1
ATOM 1550 O O . ASP A 1 207 ? 1.365 18.188 3.774 1.00 63.66 207 ASP A O 1
ATOM 1554 N N . ALA A 1 208 ? 1.045 17.808 5.946 1.00 57.22 208 ALA A N 1
ATOM 1555 C CA . ALA A 1 208 ? 2.002 18.805 6.437 1.00 57.22 208 ALA A CA 1
ATOM 1556 C C . ALA A 1 208 ? 3.449 18.515 6.010 1.00 57.22 208 ALA A C 1
ATOM 1558 O O . ALA A 1 208 ? 4.223 19.433 5.743 1.00 57.22 208 ALA A O 1
ATOM 1559 N N . THR A 1 209 ? 3.822 17.237 5.916 1.00 63.62 209 THR A N 1
ATOM 1560 C CA . THR A 1 209 ? 5.109 16.807 5.344 1.00 63.62 209 THR A CA 1
ATOM 1561 C C . THR A 1 209 ? 5.142 16.946 3.821 1.00 63.62 209 THR A C 1
ATOM 1563 O O . THR A 1 209 ? 6.212 16.847 3.222 1.00 63.62 209 THR A O 1
ATOM 1566 N N . GLY A 1 210 ? 3.994 17.212 3.191 1.00 70.31 210 GLY A N 1
ATOM 1567 C CA . GLY A 1 210 ? 3.841 17.327 1.749 1.00 70.31 210 GLY A CA 1
ATOM 1568 C C . GLY A 1 210 ? 3.752 15.979 1.039 1.00 70.31 210 GLY A C 1
ATOM 1569 O O . GLY A 1 210 ? 3.975 15.939 -0.170 1.00 70.31 210 GLY A O 1
ATOM 1570 N N . LEU A 1 211 ? 3.448 14.876 1.740 1.00 74.75 211 LEU A N 1
ATOM 1571 C CA . LEU A 1 211 ? 3.406 13.522 1.168 1.00 74.75 211 LEU A CA 1
ATOM 1572 C C . LEU A 1 211 ? 2.395 13.426 0.050 1.00 74.75 211 LEU A C 1
ATOM 1574 O O . LEU A 1 211 ? 2.751 13.153 -1.097 1.00 74.75 211 LEU A O 1
ATOM 1578 N N . PHE A 1 212 ? 1.142 13.713 0.360 1.00 74.81 212 PHE A N 1
ATOM 1579 C CA . PHE A 1 212 ? 0.073 13.592 -0.617 1.00 74.81 212 PHE A CA 1
ATOM 1580 C C . PHE A 1 212 ? 0.157 14.641 -1.725 1.00 74.81 212 PHE A C 1
ATOM 1582 O O . PHE A 1 212 ? -0.001 14.253 -2.888 1.00 74.81 212 PHE A O 1
ATOM 1589 N N . PRO A 1 213 ? 0.498 15.916 -1.452 1.00 75.12 213 PRO A N 1
ATOM 1590 C CA . PRO A 1 213 ? 0.826 16.863 -2.511 1.00 75.12 213 PRO A CA 1
ATOM 1591 C C . PRO A 1 213 ? 1.940 16.362 -3.434 1.00 75.12 213 PRO A C 1
ATOM 1593 O O . PRO A 1 213 ? 1.790 16.472 -4.645 1.00 75.12 213 PRO A O 1
ATOM 1596 N N . SER A 1 214 ? 3.002 15.743 -2.906 1.00 74.00 214 SER A N 1
ATOM 1597 C CA . SER A 1 214 ? 4.116 15.224 -3.721 1.00 74.00 214 SER A CA 1
ATOM 1598 C C . SER A 1 214 ? 3.714 14.036 -4.596 1.00 74.00 214 SER A C 1
ATOM 1600 O O . SER A 1 214 ? 4.207 13.892 -5.714 1.00 74.00 214 SER A O 1
ATOM 1602 N N . PHE A 1 215 ? 2.793 13.194 -4.122 1.00 75.12 215 PHE A N 1
ATOM 1603 C CA . PHE A 1 215 ? 2.234 12.117 -4.937 1.00 75.12 215 PHE A CA 1
ATOM 1604 C C . PHE A 1 215 ? 1.251 12.621 -6.005 1.00 75.12 215 PHE A C 1
ATOM 1606 O O . PHE A 1 215 ? 1.234 12.109 -7.127 1.00 75.12 215 PHE A O 1
ATOM 1613 N N . SER A 1 216 ? 0.420 13.608 -5.661 1.00 69.69 216 SER A N 1
ATOM 1614 C CA . SER A 1 216 ? -0.729 14.039 -6.469 1.00 69.69 216 SER A CA 1
ATOM 1615 C C . SER A 1 216 ? -0.440 15.208 -7.413 1.00 69.69 216 SER A C 1
ATOM 1617 O O . SER A 1 216 ? -1.069 15.304 -8.469 1.00 69.69 216 SER A O 1
ATOM 1619 N N . SER A 1 217 ? 0.516 16.075 -7.078 1.00 62.38 217 SER A N 1
ATOM 1620 C CA . SER A 1 217 ? 0.801 17.323 -7.783 1.00 62.38 217 SER A CA 1
ATOM 1621 C C . SER A 1 217 ? 2.307 17.521 -7.983 1.00 62.38 217 SER A C 1
ATOM 1623 O O . SER A 1 217 ? 3.091 17.521 -7.041 1.00 62.38 217 SER A O 1
ATOM 1625 N N . GLY A 1 218 ? 2.732 17.675 -9.239 1.00 62.78 218 GLY A N 1
ATOM 1626 C CA . GLY A 1 218 ? 4.132 17.919 -9.588 1.00 62.78 218 GLY A CA 1
ATOM 1627 C C . GLY A 1 218 ? 4.588 17.181 -10.842 1.00 62.78 218 GLY A C 1
ATOM 1628 O O . GLY A 1 218 ? 3.906 16.299 -11.373 1.00 62.78 218 GLY A O 1
ATOM 1629 N N . THR A 1 219 ? 5.768 17.553 -11.333 1.00 52.69 219 THR A N 1
ATOM 1630 C CA . THR A 1 219 ? 6.453 16.857 -12.423 1.00 52.69 219 THR A CA 1
ATOM 1631 C C . THR A 1 219 ? 6.786 15.445 -11.933 1.00 52.69 219 THR A C 1
ATOM 1633 O O . THR A 1 219 ? 7.702 15.280 -11.136 1.00 52.69 219 THR A O 1
ATOM 1636 N N . GLY A 1 220 ? 6.014 14.437 -12.356 1.00 55.44 220 GLY A N 1
ATOM 1637 C CA . GLY A 1 220 ? 6.179 13.041 -11.926 1.00 55.44 220 GLY A CA 1
ATOM 1638 C C . GLY A 1 220 ? 5.249 12.542 -10.823 1.00 55.44 220 GLY A C 1
ATOM 1639 O O . GLY A 1 220 ? 5.581 11.551 -10.175 1.00 55.44 220 GLY A O 1
ATOM 1640 N N . ALA A 1 221 ? 4.107 13.204 -10.627 1.00 68.69 221 ALA A N 1
ATOM 1641 C CA . ALA A 1 221 ? 3.023 12.713 -9.786 1.00 68.69 221 ALA A CA 1
ATOM 1642 C C . ALA A 1 221 ? 2.626 11.273 -10.164 1.00 68.69 221 ALA A C 1
ATOM 1644 O O . ALA A 1 221 ? 2.375 10.973 -11.331 1.00 68.69 221 ALA A O 1
ATOM 1645 N N . MET A 1 222 ? 2.513 10.405 -9.162 1.00 71.94 222 MET A N 1
ATOM 1646 C CA . MET A 1 222 ? 2.028 9.023 -9.299 1.00 71.94 222 MET A CA 1
ATOM 1647 C C . MET A 1 222 ? 0.508 8.947 -9.422 1.00 71.94 222 MET A C 1
ATOM 1649 O O . MET A 1 222 ? -0.055 7.879 -9.631 1.00 71.94 222 MET A O 1
ATOM 1653 N N . GLY A 1 223 ? -0.162 10.090 -9.259 1.00 74.06 223 GLY A N 1
ATOM 1654 C CA . GLY A 1 223 ? -1.561 10.118 -8.870 1.00 74.06 223 GLY A CA 1
ATOM 1655 C C . GLY A 1 223 ? -1.701 9.942 -7.364 1.00 74.06 223 GLY A C 1
ATOM 1656 O O . GLY A 1 223 ? -0.719 9.828 -6.635 1.00 74.06 223 GLY A O 1
ATOM 1657 N N . SER A 1 224 ? -2.941 9.985 -6.891 1.00 80.44 224 SER A N 1
ATOM 1658 C CA . SER A 1 224 ? -3.215 9.790 -5.472 1.00 80.44 224 SER A CA 1
ATOM 1659 C C . SER A 1 224 ? -2.976 8.319 -5.104 1.00 80.44 224 SER A C 1
ATOM 1661 O O . SER A 1 224 ? -3.605 7.455 -5.716 1.00 80.44 224 SER A O 1
ATOM 1663 N N . PRO A 1 225 ? -2.128 7.997 -4.111 1.00 77.75 225 PRO A N 1
ATOM 1664 C CA . PRO A 1 225 ? -2.037 6.646 -3.557 1.00 77.75 225 PRO A CA 1
ATOM 1665 C C . PRO A 1 225 ? -3.191 6.348 -2.585 1.00 77.75 225 PRO A C 1
ATOM 1667 O O . PRO A 1 225 ? -3.240 5.281 -1.980 1.00 77.75 225 PRO A O 1
ATOM 1670 N N . LEU A 1 226 ? -4.102 7.311 -2.420 1.00 86.69 226 LEU A N 1
ATOM 1671 C CA . LEU A 1 226 ? -5.109 7.354 -1.374 1.00 86.69 226 LEU A CA 1
ATOM 1672 C C . LEU A 1 226 ? -6.410 6.751 -1.883 1.00 86.69 226 LEU A C 1
ATOM 1674 O O . LEU A 1 226 ? -6.985 7.222 -2.866 1.00 86.69 226 LEU A O 1
ATOM 1678 N N . ASN A 1 227 ? -6.863 5.731 -1.173 1.00 91.06 227 ASN A N 1
ATOM 1679 C CA . ASN A 1 227 ? -8.064 4.960 -1.455 1.00 91.06 227 ASN A CA 1
ATOM 1680 C C . ASN A 1 227 ? -9.104 5.229 -0.373 1.00 91.06 227 ASN A C 1
ATOM 1682 O O . ASN A 1 227 ? -8.733 5.454 0.773 1.00 91.06 227 ASN A O 1
ATOM 1686 N N . THR A 1 228 ? -10.397 5.178 -0.683 1.00 92.50 228 THR A N 1
ATOM 1687 C CA . THR A 1 228 ? -11.430 5.284 0.363 1.00 92.50 228 THR A CA 1
ATOM 1688 C C . THR A 1 228 ? -11.616 3.954 1.094 1.00 92.50 228 THR A C 1
ATOM 1690 O O . THR A 1 228 ? -11.367 2.884 0.530 1.00 92.50 228 THR A O 1
ATOM 1693 N N . VAL A 1 229 ? -12.097 3.982 2.340 1.00 92.25 229 VAL A N 1
ATOM 1694 C CA . VAL A 1 229 ? -12.520 2.749 3.036 1.00 92.25 229 VAL A CA 1
ATOM 1695 C C . VAL A 1 229 ? -13.589 2.029 2.204 1.00 92.25 229 VAL A C 1
ATOM 1697 O O . VAL A 1 229 ? -14.530 2.649 1.715 1.00 92.25 229 VAL A O 1
ATOM 1700 N N . GLY A 1 230 ? -13.443 0.716 2.028 1.00 91.81 230 GLY A N 1
ATOM 1701 C CA . GLY A 1 230 ? -14.299 -0.100 1.162 1.00 91.81 230 GLY A CA 1
ATOM 1702 C C . GLY A 1 230 ? -13.793 -0.248 -0.276 1.00 91.81 230 GLY A C 1
ATOM 1703 O O . GLY A 1 230 ? -14.317 -1.082 -1.009 1.00 91.81 230 GLY A O 1
ATOM 1704 N N . GLN A 1 231 ? -12.780 0.520 -0.682 1.00 91.56 231 GLN A N 1
ATOM 1705 C CA . GLN A 1 231 ? -12.162 0.418 -2.003 1.00 91.56 231 GLN A CA 1
ATOM 1706 C C . GLN A 1 231 ? -10.976 -0.559 -1.980 1.00 91.56 231 GLN A C 1
ATOM 1708 O O . GLN A 1 231 ? -10.279 -0.675 -0.972 1.00 91.56 231 GLN A O 1
ATOM 1713 N N . SER A 1 232 ? -10.736 -1.245 -3.098 1.00 92.44 232 SER A N 1
ATOM 1714 C CA . SER A 1 232 ? -9.502 -1.995 -3.355 1.00 92.44 232 SER A CA 1
ATOM 1715 C C . SER A 1 232 ? -8.502 -1.169 -4.166 1.00 92.44 232 SER A C 1
ATOM 1717 O O . SER A 1 232 ? -8.898 -0.350 -4.994 1.00 92.44 232 SER A O 1
ATOM 1719 N N . SER A 1 233 ? -7.215 -1.447 -3.999 1.00 93.31 233 SER A N 1
ATOM 1720 C CA . SER A 1 233 ? -6.128 -0.784 -4.716 1.00 93.31 233 SER A CA 1
ATOM 1721 C C . SER A 1 233 ? -5.128 -1.792 -5.248 1.00 93.31 233 SER A C 1
ATOM 1723 O O . SER A 1 233 ? -4.739 -2.704 -4.522 1.00 93.31 233 SER A O 1
ATOM 1725 N N . TRP A 1 234 ? -4.630 -1.563 -6.459 1.00 92.94 234 TRP A N 1
ATOM 1726 C CA . TRP A 1 234 ? -3.438 -2.253 -6.947 1.00 92.94 234 TRP A CA 1
ATOM 1727 C C . TRP A 1 234 ? -2.216 -1.872 -6.117 1.00 92.94 234 TRP A C 1
ATOM 1729 O O . TRP A 1 234 ? -2.182 -0.788 -5.510 1.00 92.94 234 TRP A O 1
ATOM 1739 N N . PHE A 1 235 ? -1.240 -2.776 -6.076 1.00 94.06 235 PHE A N 1
ATOM 1740 C CA . PHE A 1 235 ? 0.013 -2.591 -5.361 1.00 94.06 235 PHE A CA 1
ATOM 1741 C C . PHE A 1 235 ? 1.182 -2.573 -6.326 1.00 94.06 235 PHE A C 1
ATOM 1743 O O . PHE A 1 235 ? 1.239 -3.388 -7.235 1.00 94.06 235 PHE A O 1
ATOM 1750 N N . TYR A 1 236 ? 2.126 -1.668 -6.103 1.00 95.12 236 TYR A N 1
ATOM 1751 C CA . TYR A 1 236 ? 3.249 -1.499 -7.010 1.00 95.12 236 TYR A CA 1
ATOM 1752 C C . TYR A 1 236 ? 4.566 -1.497 -6.266 1.00 95.12 236 TYR A C 1
ATOM 1754 O O . TYR A 1 236 ? 4.713 -0.814 -5.249 1.00 95.12 236 TYR A O 1
ATOM 1762 N N . TYR A 1 237 ? 5.539 -2.205 -6.831 1.00 95.88 237 TYR A N 1
ATOM 1763 C CA . TYR A 1 237 ? 6.946 -2.065 -6.508 1.00 95.88 237 TYR A CA 1
ATOM 1764 C C . TYR A 1 237 ? 7.621 -1.209 -7.578 1.00 95.88 237 TYR A C 1
ATOM 1766 O O . TYR A 1 237 ? 7.583 -1.483 -8.775 1.00 95.88 237 TYR A O 1
ATOM 1774 N N . LEU A 1 238 ? 8.245 -0.129 -7.128 1.00 94.75 238 LEU A N 1
ATOM 1775 C CA . LEU A 1 238 ? 8.905 0.860 -7.961 1.00 94.75 238 LEU A CA 1
ATOM 1776 C C . LEU A 1 238 ? 10.381 0.874 -7.611 1.00 94.75 238 LEU A C 1
ATOM 1778 O O . LEU A 1 238 ? 10.742 0.992 -6.438 1.00 94.75 238 LEU A O 1
ATOM 1782 N N . THR A 1 239 ? 11.251 0.812 -8.617 1.00 94.75 239 THR A N 1
ATOM 1783 C CA . THR A 1 239 ? 12.691 0.936 -8.393 1.00 94.75 239 THR A CA 1
ATOM 1784 C C . THR A 1 239 ? 13.434 1.666 -9.500 1.00 94.75 239 THR A C 1
ATOM 1786 O O . THR A 1 239 ? 13.070 1.616 -10.678 1.00 94.75 239 THR A O 1
ATOM 1789 N N . ARG A 1 240 ? 14.525 2.350 -9.135 1.00 94.25 240 ARG A N 1
ATOM 1790 C CA . ARG A 1 240 ? 15.396 3.000 -10.120 1.00 94.25 240 ARG A CA 1
ATOM 1791 C C . ARG A 1 240 ? 15.867 2.000 -11.165 1.00 94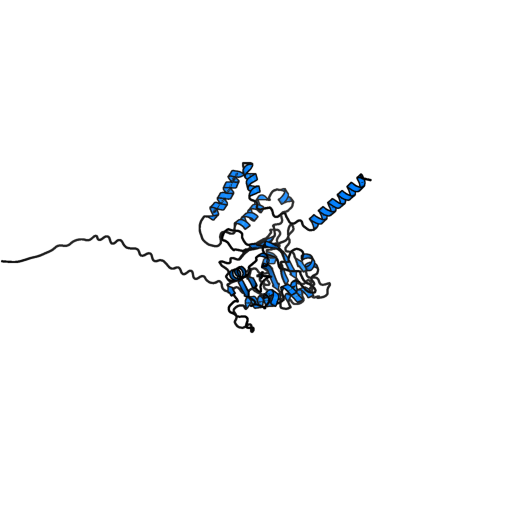.25 2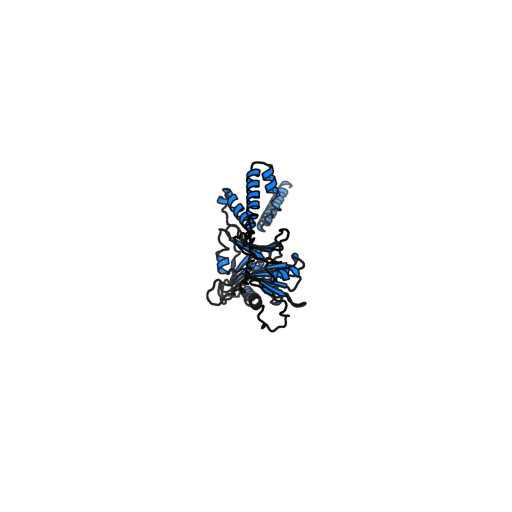40 ARG A C 1
ATOM 1793 O O . ARG A 1 240 ? 16.425 0.952 -10.845 1.00 94.25 240 ARG A O 1
ATOM 1800 N N . SER A 1 241 ? 15.733 2.379 -12.431 1.00 95.62 241 SER A N 1
ATOM 1801 C CA . SER A 1 241 ? 16.199 1.561 -13.556 1.00 95.62 241 SER A CA 1
ATOM 1802 C C . SER A 1 241 ? 17.683 1.735 -13.869 1.00 95.62 241 SER A C 1
ATOM 1804 O O . SER A 1 241 ? 18.290 0.849 -14.469 1.00 95.62 241 SER A O 1
ATOM 1806 N N . SER A 1 242 ? 18.253 2.896 -13.529 1.00 95.31 242 SER A N 1
ATOM 1807 C CA . SER A 1 242 ? 19.601 3.307 -13.921 1.00 95.31 242 SER A CA 1
ATOM 1808 C C . SER A 1 242 ? 20.160 4.412 -13.017 1.00 95.31 242 SER A C 1
ATOM 1810 O O . SER A 1 242 ? 19.488 4.941 -12.125 1.00 95.31 242 SER A O 1
ATOM 1812 N N . THR A 1 243 ? 21.413 4.785 -13.273 1.00 94.88 243 THR A N 1
ATOM 1813 C CA . THR A 1 243 ? 22.081 5.928 -12.638 1.00 94.88 243 THR A CA 1
ATOM 1814 C C . THR A 1 243 ? 21.635 7.280 -13.214 1.00 94.88 243 THR A C 1
ATOM 1816 O O . THR A 1 243 ? 21.882 8.320 -12.613 1.00 94.88 243 THR A O 1
ATOM 1819 N N . SER A 1 244 ? 20.947 7.283 -14.362 1.00 94.81 244 SER A N 1
ATOM 1820 C CA . SER A 1 244 ? 20.520 8.493 -15.068 1.00 94.81 244 SER A CA 1
ATOM 1821 C C . SER A 1 244 ? 19.237 9.090 -14.483 1.00 94.81 244 SER A C 1
ATOM 1823 O O . SER A 1 244 ? 18.324 8.354 -14.105 1.00 94.81 244 SER A O 1
ATOM 1825 N N . ASN A 1 245 ? 19.163 10.424 -14.479 1.00 92.69 245 ASN A N 1
ATOM 1826 C CA . ASN A 1 245 ? 17.988 11.235 -14.126 1.00 92.69 245 ASN A CA 1
ATOM 1827 C C . ASN A 1 245 ? 17.384 11.958 -15.346 1.00 92.69 245 ASN A C 1
ATOM 1829 O O . ASN A 1 245 ? 16.585 12.881 -15.199 1.00 92.69 245 ASN A O 1
ATOM 1833 N N . LEU A 1 246 ? 17.777 11.565 -16.561 1.00 93.69 246 LEU A N 1
ATOM 1834 C CA . LEU A 1 246 ? 17.185 12.097 -17.788 1.00 93.69 246 LEU A CA 1
ATOM 1835 C C . LEU A 1 246 ? 15.707 11.695 -17.896 1.00 93.69 246 LEU A C 1
ATOM 1837 O O . LEU A 1 246 ? 15.299 10.658 -17.380 1.00 93.69 246 LEU A O 1
ATOM 1841 N N . ALA A 1 247 ? 14.914 12.462 -18.646 1.00 90.56 247 ALA A N 1
ATOM 1842 C CA . ALA A 1 247 ? 13.488 12.179 -18.851 1.00 90.56 247 ALA A CA 1
ATOM 1843 C C . ALA A 1 247 ? 13.208 10.805 -19.502 1.00 90.56 247 ALA A C 1
ATOM 1845 O O . ALA A 1 247 ? 12.113 10.262 -19.363 1.00 90.56 247 ALA A O 1
ATOM 1846 N N . SER A 1 248 ? 14.192 10.234 -20.203 1.00 93.62 248 SER A N 1
ATOM 1847 C CA . SER A 1 248 ? 14.131 8.884 -20.775 1.00 93.62 248 SER A CA 1
ATOM 1848 C C . SER A 1 248 ? 14.407 7.770 -19.759 1.00 93.62 248 SER A C 1
ATOM 1850 O O . SER A 1 248 ? 14.073 6.616 -20.017 1.00 93.62 248 SER A O 1
ATOM 1852 N N . ALA A 1 249 ? 15.002 8.087 -18.607 1.00 95.31 249 ALA A N 1
ATOM 1853 C CA . ALA A 1 249 ? 15.310 7.125 -17.560 1.00 95.31 249 ALA A CA 1
ATOM 1854 C C . ALA A 1 249 ? 14.062 6.874 -16.700 1.00 95.31 249 ALA A C 1
ATOM 1856 O O . ALA A 1 249 ? 13.863 7.503 -15.658 1.00 95.31 249 ALA A O 1
ATOM 1857 N N . ARG A 1 250 ? 13.195 5.974 -17.174 1.00 95.12 250 ARG A N 1
ATOM 1858 C CA . ARG A 1 250 ? 11.955 5.574 -16.492 1.00 95.12 250 ARG A CA 1
ATOM 1859 C C . ARG A 1 250 ? 12.225 4.660 -15.306 1.00 95.12 250 ARG A C 1
ATOM 1861 O O . ARG A 1 250 ? 13.207 3.926 -15.320 1.00 95.12 250 ARG A O 1
ATOM 1868 N N . VAL A 1 251 ? 11.364 4.700 -14.302 1.00 95.06 251 VAL A N 1
ATOM 1869 C CA . VAL A 1 251 ? 11.382 3.756 -13.175 1.00 95.06 251 VAL A CA 1
ATOM 1870 C C . VAL A 1 251 ? 10.983 2.362 -13.660 1.00 95.06 251 VAL A C 1
ATOM 1872 O O . VAL A 1 251 ? 10.224 2.233 -14.618 1.00 95.06 251 VAL A O 1
ATOM 1875 N N . ARG A 1 252 ? 11.529 1.315 -13.036 1.00 96.00 252 ARG A N 1
ATOM 1876 C CA . ARG A 1 252 ? 11.020 -0.050 -13.197 1.00 96.00 252 ARG A CA 1
ATOM 1877 C C . ARG A 1 252 ? 9.811 -0.208 -12.289 1.00 96.00 252 ARG A C 1
ATOM 1879 O O . ARG A 1 252 ? 9.909 0.113 -11.107 1.00 96.00 252 ARG A O 1
ATOM 1886 N N . VAL A 1 253 ? 8.715 -0.674 -12.867 1.00 95.44 253 VAL A N 1
ATOM 1887 C CA . VAL A 1 253 ? 7.444 -0.906 -12.188 1.00 95.44 253 VAL A CA 1
ATOM 1888 C C . VAL A 1 253 ? 7.178 -2.402 -12.219 1.00 95.44 253 VAL A C 1
ATOM 1890 O O . VAL A 1 253 ? 7.423 -3.042 -13.241 1.00 95.44 253 VAL A O 1
ATOM 1893 N N . ASP A 1 254 ? 6.704 -2.921 -11.103 1.00 95.62 254 ASP A N 1
ATOM 1894 C CA . ASP A 1 254 ? 6.214 -4.277 -10.931 1.00 95.62 254 ASP A CA 1
ATOM 1895 C C . ASP A 1 254 ? 4.855 -4.188 -10.224 1.00 95.62 254 ASP A C 1
ATOM 1897 O O . ASP A 1 254 ? 4.702 -3.389 -9.293 1.00 95.62 254 ASP A O 1
ATOM 1901 N N . GLU A 1 255 ? 3.865 -4.926 -10.719 1.00 92.81 255 GLU A N 1
ATOM 1902 C CA . GLU A 1 255 ? 2.455 -4.814 -10.316 1.00 92.81 255 GLU A CA 1
ATOM 1903 C C . GLU A 1 255 ? 2.039 -5.907 -9.319 1.00 92.81 255 GLU A C 1
ATOM 1905 O O . GLU A 1 255 ? 0.864 -6.012 -8.970 1.00 92.81 255 GLU A O 1
ATOM 1910 N N . PHE A 1 256 ? 2.997 -6.710 -8.835 1.00 93.50 256 PHE A N 1
ATOM 1911 C CA . PHE A 1 256 ? 2.724 -7.923 -8.064 1.00 93.50 256 PHE A CA 1
ATOM 1912 C C . PHE A 1 256 ? 1.712 -8.824 -8.773 1.00 93.50 256 PHE A C 1
ATOM 1914 O O . PHE A 1 256 ? 0.717 -9.251 -8.183 1.00 93.50 256 PHE A O 1
ATOM 1921 N N . ASP A 1 257 ? 1.952 -9.071 -10.053 1.00 91.75 257 ASP A N 1
ATOM 1922 C CA . ASP A 1 257 ? 1.140 -9.933 -10.887 1.00 91.75 257 ASP A CA 1
ATOM 1923 C C . ASP A 1 257 ? 1.672 -11.364 -10.893 1.00 91.75 257 ASP A C 1
ATOM 1925 O O . ASP A 1 257 ? 2.829 -11.663 -10.591 1.00 91.75 257 ASP A O 1
ATOM 1929 N N . ASN A 1 258 ? 0.776 -12.277 -11.232 1.00 90.75 258 ASN A N 1
ATOM 1930 C CA . ASN A 1 258 ? 1.144 -13.614 -11.646 1.00 90.75 258 ASN A CA 1
ATOM 1931 C C . ASN A 1 258 ? 0.546 -13.912 -13.019 1.00 90.75 258 ASN A C 1
ATOM 1933 O O . ASN A 1 258 ? -0.058 -13.055 -13.659 1.00 90.75 258 ASN A O 1
ATOM 1937 N N . LEU A 1 259 ? 0.666 -15.153 -13.484 1.00 87.62 259 LEU A N 1
ATOM 1938 C CA . LEU A 1 259 ? 0.178 -15.521 -14.815 1.00 87.62 259 LEU A CA 1
ATOM 1939 C C . LEU A 1 259 ? -1.350 -15.363 -15.028 1.00 87.62 259 LEU A C 1
ATOM 1941 O O . LEU A 1 259 ? -1.811 -15.548 -16.156 1.00 87.62 259 LEU A O 1
ATOM 1945 N N . ALA A 1 260 ? -2.151 -15.078 -13.992 1.00 82.62 260 ALA A N 1
ATOM 1946 C CA . ALA A 1 260 ? -3.613 -14.937 -14.087 1.00 82.62 260 ALA A CA 1
ATOM 1947 C C . ALA A 1 260 ? -4.181 -13.636 -13.522 1.00 82.62 260 ALA A C 1
ATOM 1949 O O . ALA A 1 260 ? -5.283 -13.267 -13.930 1.00 82.62 260 ALA A O 1
ATOM 1950 N N . ALA A 1 261 ? -3.546 -13.025 -12.527 1.00 88.12 261 ALA A N 1
ATOM 1951 C CA . ALA A 1 261 ? -4.144 -11.926 -11.786 1.00 88.12 261 ALA A CA 1
ATOM 1952 C C . ALA A 1 261 ? -3.098 -11.042 -11.115 1.00 88.12 261 ALA A C 1
ATOM 1954 O O . ALA A 1 261 ? -2.011 -11.500 -10.765 1.00 88.12 261 ALA A O 1
ATOM 1955 N N . ASP A 1 262 ? -3.520 -9.816 -10.832 1.00 89.88 262 ASP A N 1
ATOM 1956 C CA . ASP A 1 262 ? -2.727 -8.832 -10.111 1.00 89.88 262 ASP A CA 1
ATOM 1957 C C . ASP A 1 262 ? -3.028 -8.889 -8.608 1.00 89.88 262 ASP A C 1
ATOM 1959 O O . ASP A 1 262 ? -4.157 -9.160 -8.166 1.00 89.88 262 ASP A O 1
ATOM 1963 N N . GLY A 1 263 ? -2.008 -8.614 -7.803 1.00 92.31 263 GLY A N 1
ATOM 1964 C CA . GLY A 1 263 ? -2.127 -8.471 -6.364 1.00 92.31 263 GLY A CA 1
ATOM 1965 C C . GLY A 1 263 ? -2.813 -7.159 -5.990 1.00 92.31 263 GLY A C 1
ATOM 1966 O O . GLY A 1 263 ? -2.440 -6.081 -6.452 1.00 92.31 263 GLY A O 1
ATOM 1967 N N . TYR A 1 264 ? -3.790 -7.220 -5.088 1.00 94.25 264 TYR A N 1
ATOM 1968 C CA . TYR A 1 264 ? -4.496 -6.031 -4.615 1.00 94.25 264 TYR A CA 1
ATOM 1969 C C . TYR A 1 264 ? -4.579 -5.964 -3.094 1.00 94.25 264 TYR A C 1
ATOM 1971 O O . TYR A 1 264 ? -4.628 -6.975 -2.389 1.00 94.25 264 TYR A O 1
ATOM 1979 N N . TRP A 1 265 ? -4.639 -4.735 -2.591 1.00 96.81 265 TRP A N 1
ATOM 1980 C CA . TRP A 1 265 ? -4.970 -4.425 -1.208 1.00 96.81 265 TRP A CA 1
ATOM 1981 C C . TRP A 1 265 ? -6.430 -4.020 -1.078 1.00 96.81 265 TRP A C 1
ATOM 1983 O O . TRP A 1 265 ? -7.003 -3.409 -1.978 1.00 96.81 265 TRP A O 1
ATOM 1993 N N . GLY A 1 266 ? -7.021 -4.301 0.075 1.00 95.75 266 GLY A N 1
ATOM 1994 C CA . GLY A 1 266 ? -8.336 -3.800 0.449 1.00 95.75 266 GLY A CA 1
ATOM 1995 C C . GLY A 1 266 ? -8.376 -3.431 1.921 1.00 95.75 266 GLY A C 1
ATOM 1996 O O . GLY A 1 266 ? -7.783 -4.123 2.750 1.00 95.75 266 GLY A O 1
ATOM 1997 N N . PHE A 1 267 ? -9.099 -2.361 2.239 1.00 95.56 267 PHE A N 1
ATOM 1998 C CA . PHE A 1 267 ? -9.349 -1.937 3.610 1.00 95.56 267 PHE A CA 1
ATOM 1999 C C . PHE A 1 267 ? -10.843 -1.717 3.822 1.00 95.56 267 PHE A C 1
ATOM 2001 O O . PHE A 1 267 ? -11.439 -0.831 3.210 1.00 95.56 267 PHE A O 1
ATOM 2008 N N . ILE A 1 268 ? -11.465 -2.540 4.665 1.00 94.50 268 ILE A N 1
ATOM 2009 C CA . ILE A 1 268 ? -12.921 -2.557 4.859 1.00 94.50 268 ILE A CA 1
ATOM 2010 C C . ILE A 1 268 ? -13.283 -2.448 6.339 1.00 94.50 268 ILE A C 1
ATOM 2012 O O . ILE A 1 268 ? -12.557 -2.946 7.195 1.00 94.50 268 ILE A O 1
ATOM 2016 N N . LYS A 1 269 ? -14.436 -1.844 6.646 1.00 93.25 269 LYS A N 1
ATOM 2017 C CA . LYS A 1 269 ? -15.068 -1.968 7.968 1.00 93.25 269 LYS A CA 1
ATOM 2018 C C . LYS A 1 269 ? -15.825 -3.296 8.022 1.00 93.25 269 LYS A C 1
ATOM 2020 O O . LYS A 1 269 ? -16.631 -3.574 7.134 1.00 93.25 269 LYS A O 1
ATOM 2025 N N . GLU A 1 270 ? -15.586 -4.110 9.045 1.00 91.12 270 GLU A N 1
ATOM 2026 C CA . GLU A 1 270 ? -16.352 -5.339 9.260 1.00 91.12 270 GLU A CA 1
ATOM 2027 C C . GLU A 1 270 ? -17.799 -4.995 9.647 1.00 91.12 270 GLU A C 1
ATOM 2029 O O . GLU A 1 270 ? -18.048 -4.124 10.477 1.00 91.12 270 GLU A O 1
ATOM 2034 N N . SER A 1 271 ? -18.776 -5.685 9.054 1.00 79.81 271 SER A N 1
ATOM 2035 C CA . SER A 1 271 ? -20.210 -5.415 9.254 1.00 79.81 271 SER A CA 1
ATOM 2036 C C . SER A 1 271 ? -20.858 -6.240 10.375 1.00 79.81 271 SER A C 1
ATOM 2038 O O . SER A 1 271 ? -22.083 -6.263 10.509 1.00 79.81 271 SER A O 1
ATOM 2040 N N . THR A 1 272 ? -20.062 -6.932 11.192 1.00 81.25 272 THR A N 1
ATOM 2041 C CA . THR A 1 272 ? -20.578 -7.793 12.261 1.00 81.25 272 THR A CA 1
ATOM 2042 C C . THR A 1 272 ? -21.237 -6.958 13.358 1.00 81.25 272 THR A C 1
ATOM 2044 O O . THR A 1 272 ? -20.644 -6.010 13.870 1.00 81.25 272 THR A O 1
ATOM 2047 N N . ALA A 1 273 ? -22.458 -7.328 13.756 1.00 74.69 273 ALA A N 1
ATOM 2048 C CA . ALA A 1 273 ? -23.209 -6.624 14.793 1.00 74.69 273 ALA A CA 1
ATOM 2049 C C . ALA A 1 273 ? -22.382 -6.475 16.086 1.00 74.69 273 ALA A C 1
ATOM 2051 O O . ALA A 1 273 ? -22.019 -7.465 16.719 1.00 74.69 273 ALA A O 1
ATOM 2052 N N . GLY A 1 274 ? -22.092 -5.227 16.468 1.00 76.44 274 GLY A N 1
ATOM 2053 C CA . GLY A 1 274 ? -21.322 -4.894 17.670 1.00 76.44 274 GLY A CA 1
ATOM 2054 C C . GLY A 1 274 ? -19.796 -4.911 17.508 1.00 76.44 274 GLY A C 1
ATOM 2055 O O . GLY A 1 274 ? -19.103 -4.650 18.487 1.00 76.44 274 GLY A O 1
ATOM 2056 N N . SER A 1 275 ? -19.269 -5.187 16.311 1.00 76.88 275 SER A N 1
ATOM 2057 C CA . SER A 1 275 ? -17.849 -5.022 15.985 1.00 76.88 275 SER A CA 1
ATOM 2058 C C . SER A 1 275 ? -17.639 -3.718 15.218 1.00 76.88 275 SER A C 1
ATOM 2060 O O . SER A 1 275 ? -18.308 -3.468 14.220 1.00 76.88 275 SER A O 1
ATOM 2062 N N . GLU A 1 276 ? -16.688 -2.896 15.659 1.00 87.56 276 GLU A N 1
ATOM 2063 C CA . GLU A 1 276 ? -16.210 -1.725 14.909 1.00 87.56 276 GLU A CA 1
ATOM 2064 C C . GLU A 1 276 ? -14.823 -1.963 14.302 1.00 87.56 276 GLU A C 1
ATOM 2066 O O . GLU A 1 276 ? -14.048 -1.032 14.098 1.00 87.56 276 GLU A O 1
ATOM 2071 N N . ARG A 1 277 ? -14.493 -3.229 14.044 1.00 92.44 277 ARG A N 1
ATOM 2072 C CA . ARG A 1 277 ? -13.207 -3.628 13.478 1.00 92.44 277 ARG A CA 1
ATOM 2073 C C . ARG A 1 277 ? -13.096 -3.264 12.011 1.00 92.44 277 ARG A C 1
ATOM 2075 O O . ARG A 1 277 ? -14.085 -3.186 11.281 1.00 92.44 277 ARG A O 1
ATOM 2082 N N . TYR A 1 278 ? -11.854 -3.114 11.588 1.00 94.56 278 TYR A N 1
ATOM 2083 C CA . TYR A 1 278 ? -11.484 -2.951 10.199 1.00 94.56 278 TYR A CA 1
ATOM 2084 C C . TYR A 1 278 ? -10.502 -4.047 9.813 1.00 94.56 278 TYR A C 1
ATOM 2086 O O . TYR A 1 278 ? -9.702 -4.504 10.631 1.00 94.56 278 TYR A O 1
ATOM 2094 N N . LEU A 1 279 ? -10.572 -4.461 8.556 1.00 95.00 279 LEU A N 1
ATOM 2095 C CA . LEU A 1 279 ? -9.707 -5.476 7.985 1.00 95.00 279 LEU A CA 1
ATOM 2096 C C . LEU A 1 279 ? -8.912 -4.853 6.846 1.00 95.00 279 LEU A C 1
ATOM 2098 O O . LEU A 1 279 ? -9.481 -4.480 5.818 1.00 95.00 279 LEU A O 1
ATOM 2102 N N . LEU A 1 280 ? -7.599 -4.763 7.036 1.00 96.62 280 LEU A N 1
ATOM 2103 C CA . LEU A 1 280 ? -6.648 -4.557 5.956 1.00 96.62 280 LEU A CA 1
ATOM 2104 C C . LEU A 1 280 ? -6.243 -5.928 5.420 1.00 96.62 280 LEU A C 1
ATOM 2106 O O . LEU A 1 280 ? -5.951 -6.849 6.183 1.00 96.62 280 LEU A O 1
ATOM 2110 N N . SER A 1 281 ? -6.222 -6.074 4.105 1.00 96.25 281 SER A N 1
ATOM 2111 C CA . SER A 1 281 ? -5.884 -7.335 3.454 1.00 96.25 281 SER A CA 1
ATOM 2112 C C . SER A 1 281 ? -5.060 -7.099 2.203 1.00 96.25 281 SER A C 1
ATOM 2114 O O . SER A 1 281 ? -5.284 -6.121 1.495 1.00 96.25 281 SER A O 1
ATOM 2116 N N . TYR A 1 282 ? -4.141 -8.020 1.938 1.00 97.06 282 TYR A N 1
ATOM 2117 C CA . TYR A 1 282 ? -3.501 -8.200 0.643 1.00 97.06 282 TYR A CA 1
ATOM 2118 C C . TYR A 1 282 ? -3.951 -9.536 0.060 1.00 97.06 282 TYR A C 1
ATOM 2120 O O . TYR A 1 282 ? -4.055 -10.529 0.788 1.00 97.06 282 TYR A O 1
ATOM 2128 N N . THR A 1 283 ? -4.235 -9.575 -1.238 1.00 95.81 283 THR A N 1
ATOM 2129 C CA . THR A 1 283 ? -4.622 -10.796 -1.944 1.00 95.81 283 THR A CA 1
ATOM 2130 C C . THR A 1 283 ? -4.029 -10.825 -3.345 1.00 95.81 283 THR A C 1
ATOM 2132 O O . THR A 1 283 ? -4.337 -9.973 -4.171 1.00 95.81 283 THR A O 1
ATOM 2135 N N . LEU A 1 284 ? -3.260 -11.875 -3.621 1.00 94.56 284 LEU A N 1
ATOM 2136 C CA . LEU A 1 284 ? -2.906 -12.351 -4.951 1.00 94.56 284 LEU A CA 1
ATOM 2137 C C . LEU A 1 284 ? -3.583 -13.718 -5.157 1.00 94.56 284 LEU A C 1
ATOM 2139 O O . LEU A 1 284 ? -3.239 -14.689 -4.476 1.00 94.56 284 LEU A O 1
ATOM 2143 N N . PRO A 1 285 ? -4.588 -13.825 -6.038 1.00 90.00 285 PRO A N 1
ATOM 2144 C CA . PRO A 1 285 ? -5.149 -15.102 -6.466 1.00 90.00 285 PRO A CA 1
ATOM 2145 C C . PRO A 1 285 ? -4.086 -16.099 -6.922 1.00 90.00 285 PRO A C 1
ATOM 2147 O O . PRO A 1 285 ? -3.215 -15.726 -7.689 1.00 90.00 285 PRO A O 1
ATOM 2150 N N . ALA A 1 286 ? -4.202 -17.376 -6.552 1.00 88.81 286 ALA A N 1
ATOM 2151 C CA . ALA A 1 286 ? -3.403 -18.414 -7.198 1.00 88.81 286 ALA A CA 1
ATOM 2152 C C . ALA A 1 286 ? -3.710 -18.466 -8.703 1.00 88.81 286 ALA A C 1
ATOM 2154 O O . ALA A 1 286 ? -4.886 -18.482 -9.096 1.00 88.81 286 ALA A O 1
ATOM 2155 N N . PHE A 1 287 ? -2.668 -18.542 -9.526 1.00 88.69 287 PHE A N 1
ATOM 2156 C CA . PHE A 1 287 ? -2.792 -18.916 -10.922 1.00 88.69 287 PHE A CA 1
ATOM 2157 C C . PHE A 1 287 ? -3.438 -20.297 -11.007 1.00 88.69 287 PHE A C 1
ATOM 2159 O O . PHE A 1 287 ? -3.047 -21.246 -10.330 1.00 88.69 287 PHE A O 1
ATOM 2166 N N . THR A 1 288 ? -4.449 -20.404 -11.858 1.00 83.12 288 THR A N 1
ATOM 2167 C CA . THR A 1 288 ? -5.047 -21.687 -12.219 1.00 83.12 288 THR A CA 1
ATOM 2168 C C . THR A 1 288 ? -4.951 -21.806 -13.721 1.00 83.12 288 THR A C 1
ATOM 2170 O O . THR A 1 288 ? -5.498 -20.979 -14.453 1.00 83.12 288 THR A O 1
ATOM 2173 N N . SER A 1 289 ? -4.232 -22.819 -14.193 1.00 84.00 289 SER A N 1
ATOM 2174 C CA . SER A 1 289 ? -4.077 -23.039 -15.625 1.00 84.00 289 SER A CA 1
ATOM 2175 C C . SER A 1 289 ? -5.434 -23.315 -16.277 1.00 84.00 289 SER A C 1
ATOM 2177 O O . SER A 1 289 ? -6.358 -23.844 -15.652 1.00 84.00 289 SER A O 1
ATOM 2179 N N . ALA A 1 290 ? -5.554 -23.024 -17.574 1.00 82.25 290 ALA A N 1
ATOM 2180 C CA . ALA A 1 290 ? -6.772 -23.323 -18.328 1.00 82.25 290 ALA A CA 1
ATOM 2181 C C . ALA A 1 290 ? -7.168 -24.812 -18.233 1.00 82.25 290 ALA A C 1
ATOM 2183 O O . ALA A 1 290 ? -8.355 -25.140 -18.227 1.00 82.25 290 ALA A O 1
ATOM 2184 N N . LEU A 1 291 ? -6.186 -25.714 -18.110 1.00 80.81 291 LEU A N 1
ATOM 2185 C CA . LEU A 1 291 ? -6.414 -27.146 -17.914 1.00 80.81 291 LEU A CA 1
ATOM 2186 C C . LEU A 1 291 ? -7.011 -27.453 -16.535 1.00 80.81 291 LEU A C 1
ATOM 2188 O O . LEU A 1 291 ? -7.971 -28.214 -16.462 1.00 80.81 291 LEU A O 1
ATOM 2192 N N . GLU A 1 292 ? -6.509 -26.841 -15.460 1.00 78.19 292 GLU A N 1
ATOM 2193 C CA . GLU A 1 292 ? -7.055 -27.010 -14.102 1.00 78.19 292 GLU A CA 1
ATOM 2194 C C . GLU A 1 292 ? -8.460 -26.416 -13.966 1.00 78.19 292 GLU A C 1
ATOM 2196 O O . GLU A 1 292 ? -9.335 -27.030 -13.348 1.00 78.19 292 GLU A O 1
ATOM 2201 N N . GLN A 1 293 ? -8.703 -25.261 -14.596 1.00 77.81 293 GLN A N 1
ATOM 2202 C CA . GLN A 1 293 ? -10.035 -24.658 -14.667 1.00 77.81 293 GLN A CA 1
ATOM 2203 C C . GLN A 1 293 ? -11.016 -25.566 -15.424 1.00 77.81 293 GLN A C 1
ATOM 2205 O O . GLN A 1 293 ? -12.119 -25.823 -14.940 1.00 77.81 293 GLN A O 1
ATOM 2210 N N . THR A 1 294 ? -10.599 -26.109 -16.575 1.00 72.94 294 THR A N 1
ATOM 2211 C CA . THR A 1 294 ? -11.419 -27.021 -17.397 1.00 72.94 294 THR A CA 1
ATOM 2212 C C . THR A 1 294 ? -11.664 -28.361 -16.699 1.00 72.94 294 THR A C 1
ATOM 2214 O O . THR A 1 294 ? -12.737 -28.942 -16.838 1.00 72.94 294 THR A O 1
ATOM 2217 N N . ALA A 1 295 ? -10.703 -28.843 -15.907 1.00 73.75 295 ALA A N 1
ATOM 2218 C CA . ALA A 1 295 ? -10.817 -30.081 -15.140 1.00 73.75 295 ALA A CA 1
ATOM 2219 C C . ALA A 1 295 ? -11.764 -29.977 -13.928 1.00 73.75 295 ALA A C 1
ATOM 2221 O O . ALA A 1 295 ? -11.958 -30.965 -13.222 1.00 73.75 295 ALA A O 1
ATOM 2222 N N . GLY A 1 296 ? -12.361 -28.807 -13.662 1.00 60.28 296 GLY A N 1
ATOM 2223 C CA . GLY A 1 296 ? -13.306 -28.633 -12.558 1.00 60.28 296 GLY A CA 1
ATOM 2224 C C . GLY A 1 296 ? -12.664 -28.758 -11.173 1.00 60.28 296 GLY A C 1
ATOM 2225 O O . GLY A 1 296 ? -13.372 -28.917 -10.177 1.00 60.28 296 GLY A O 1
ATOM 2226 N N . ILE A 1 297 ? -11.333 -28.635 -11.075 1.00 56.03 297 ILE A N 1
ATOM 2227 C CA . ILE A 1 297 ? -10.574 -28.600 -9.810 1.00 56.03 297 ILE A CA 1
ATOM 2228 C C . ILE A 1 297 ? -10.718 -27.202 -9.168 1.00 56.03 297 ILE A C 1
ATOM 2230 O O . ILE A 1 297 ? -9.782 -26.594 -8.664 1.00 56.03 297 ILE A O 1
ATOM 2234 N N . THR A 1 298 ? -11.923 -26.639 -9.212 1.00 53.34 298 THR A N 1
ATOM 2235 C CA . THR A 1 298 ? -12.269 -25.308 -8.693 1.00 53.34 298 THR A CA 1
ATOM 2236 C C . THR A 1 298 ? -12.943 -25.381 -7.321 1.00 53.34 298 THR A C 1
ATOM 2238 O O . THR A 1 298 ? -12.975 -24.388 -6.597 1.00 53.34 298 THR A O 1
ATOM 2241 N N . LEU A 1 299 ? -13.426 -26.557 -6.901 1.00 49.78 299 LEU A N 1
ATOM 2242 C CA . LEU A 1 299 ? -14.086 -26.735 -5.599 1.00 49.78 299 LEU A CA 1
ATOM 2243 C C . LEU A 1 299 ? -13.118 -26.661 -4.405 1.00 49.78 299 LEU A C 1
ATOM 2245 O O . LEU A 1 299 ? -13.468 -26.068 -3.387 1.00 49.78 299 LEU A O 1
ATOM 2249 N N . GLY A 1 300 ? -11.892 -27.181 -4.533 1.00 49.59 300 GLY A N 1
ATOM 2250 C CA . GLY A 1 300 ? -10.877 -27.094 -3.471 1.00 49.59 300 GLY A CA 1
ATOM 2251 C C . GLY A 1 300 ? -10.366 -25.665 -3.239 1.00 49.59 300 GLY A C 1
ATOM 2252 O O . GLY A 1 300 ? -10.240 -25.223 -2.098 1.00 49.59 300 GLY A O 1
ATOM 2253 N N . ASN A 1 301 ? -10.172 -24.905 -4.321 1.00 48.78 301 ASN A N 1
ATOM 2254 C CA . ASN A 1 301 ? -9.631 -23.544 -4.265 1.00 48.78 301 ASN A CA 1
ATOM 2255 C C . AS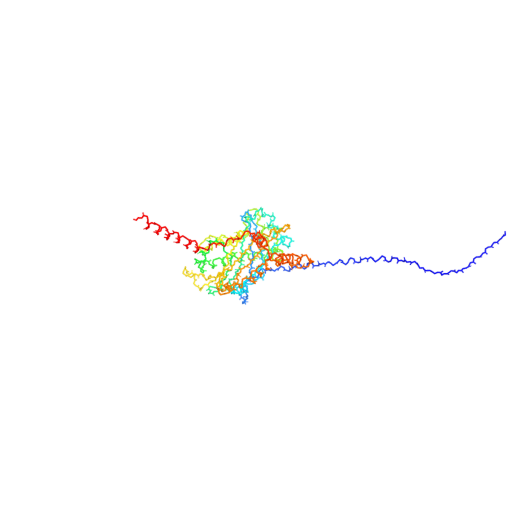N A 1 301 ? -10.654 -22.514 -3.763 1.00 48.78 301 ASN A C 1
ATOM 2257 O O . ASN A 1 301 ? -10.284 -21.559 -3.083 1.00 48.78 301 ASN A O 1
ATOM 2261 N N . ASN A 1 302 ? -11.949 -22.726 -4.011 1.00 47.81 302 ASN A N 1
ATOM 2262 C CA . ASN A 1 302 ? -12.997 -21.852 -3.478 1.00 47.81 302 ASN A CA 1
ATOM 2263 C C . ASN A 1 302 ? -13.257 -22.082 -1.981 1.00 47.81 302 ASN A C 1
ATOM 2265 O O . ASN A 1 302 ? -13.541 -21.125 -1.262 1.00 47.81 302 ASN A O 1
ATOM 2269 N N . PHE A 1 303 ? -13.092 -23.313 -1.480 1.00 47.91 303 PHE A N 1
ATOM 2270 C CA . PHE A 1 303 ? -13.210 -23.592 -0.046 1.00 47.91 303 PHE A CA 1
ATOM 2271 C C . PHE A 1 303 ? -12.044 -23.028 0.763 1.00 47.91 303 PHE A C 1
ATOM 2273 O O . PHE A 1 303 ? -12.290 -22.492 1.834 1.00 47.91 303 PHE A O 1
ATOM 2280 N N . ALA A 1 304 ? -10.807 -23.070 0.259 1.00 47.47 304 ALA A N 1
ATOM 2281 C CA . ALA A 1 304 ? -9.678 -22.400 0.913 1.00 47.47 304 ALA A CA 1
ATOM 2282 C C . ALA A 1 304 ? -9.850 -20.868 0.919 1.00 47.47 304 ALA A C 1
ATOM 2284 O O . ALA A 1 304 ? -9.576 -20.217 1.924 1.00 47.47 304 ALA A O 1
ATOM 2285 N N . ARG A 1 305 ? -10.406 -20.302 -0.162 1.00 49.72 305 ARG A N 1
ATOM 2286 C CA . ARG A 1 305 ? -10.753 -18.874 -0.262 1.00 49.72 305 ARG A CA 1
ATOM 2287 C C . ARG A 1 305 ? -11.873 -18.452 0.691 1.00 49.72 305 ARG A C 1
ATOM 2289 O O . ARG A 1 305 ? -11.785 -17.385 1.283 1.00 49.72 305 ARG A O 1
ATOM 2296 N N . MET A 1 306 ? -12.892 -19.287 0.897 1.00 46.50 306 MET A N 1
ATOM 2297 C CA . MET A 1 306 ? -13.930 -19.030 1.903 1.00 46.50 306 MET A CA 1
ATOM 2298 C C . MET A 1 306 ? -13.468 -19.345 3.329 1.00 46.50 306 MET A C 1
ATOM 2300 O O . MET A 1 306 ? -13.856 -18.638 4.249 1.00 46.50 306 MET A O 1
ATOM 2304 N N . ALA A 1 307 ? -12.630 -20.363 3.534 1.00 45.88 307 ALA A N 1
ATOM 2305 C CA . ALA A 1 307 ? -12.078 -20.717 4.839 1.00 45.88 307 ALA A CA 1
ATOM 2306 C C . ALA A 1 307 ? -11.047 -19.690 5.324 1.00 45.88 307 ALA A C 1
ATOM 2308 O O . ALA A 1 307 ? -10.996 -19.439 6.517 1.00 45.88 307 ALA A O 1
ATOM 2309 N N . GLY A 1 308 ? -10.297 -19.032 4.432 1.00 44.72 308 GLY A N 1
ATOM 2310 C CA . GLY A 1 308 ? -9.466 -17.871 4.774 1.00 44.72 308 GLY A CA 1
ATOM 2311 C C . GLY A 1 308 ? -10.297 -16.668 5.235 1.00 44.72 308 GLY A C 1
ATOM 2312 O O . GLY A 1 308 ? -9.950 -16.021 6.217 1.00 44.72 308 GLY A O 1
ATOM 2313 N N . VAL A 1 309 ? -11.459 -16.442 4.607 1.00 45.03 309 VAL A N 1
ATOM 2314 C CA . VAL A 1 309 ? -12.439 -15.414 5.015 1.00 45.03 309 VAL A CA 1
ATOM 2315 C C . VAL A 1 309 ? -13.209 -15.812 6.291 1.00 45.03 309 VAL A C 1
ATOM 2317 O O . VAL A 1 309 ? -13.588 -14.950 7.077 1.00 45.03 309 VAL A O 1
ATOM 2320 N N . LEU A 1 310 ? -13.398 -17.111 6.553 1.00 40.88 310 LEU A N 1
ATOM 2321 C CA . LEU A 1 310 ? -14.062 -17.652 7.753 1.00 40.88 310 LEU A CA 1
ATOM 2322 C C . LEU A 1 310 ? -13.094 -18.001 8.903 1.00 40.88 310 LEU A C 1
ATOM 2324 O O . LEU A 1 310 ? -13.550 -18.325 9.997 1.00 40.88 310 LEU A O 1
ATOM 2328 N N . SER A 1 311 ? -11.775 -17.910 8.700 1.00 36.44 311 SER A N 1
ATOM 2329 C CA . SER A 1 311 ? -10.750 -18.162 9.729 1.00 36.44 311 SER A CA 1
ATOM 2330 C C . SER A 1 311 ? -10.478 -16.938 10.619 1.00 36.44 311 SER A C 1
ATOM 2332 O O . SER A 1 311 ? -9.628 -16.994 11.511 1.00 36.44 311 SER A O 1
ATOM 2334 N N . LEU A 1 312 ? -11.237 -15.851 10.460 1.00 41.47 312 LEU A N 1
ATOM 2335 C CA . LEU A 1 312 ? -11.283 -14.712 11.385 1.00 41.47 312 LEU A CA 1
ATOM 2336 C C . LEU A 1 312 ? -12.136 -15.016 12.632 1.00 41.47 312 LEU A C 1
ATOM 2338 O O . LEU A 1 312 ? -12.988 -14.235 13.039 1.00 41.47 312 LEU A O 1
ATOM 2342 N N . SER A 1 313 ? -11.887 -16.150 13.290 1.00 40.06 313 SER A N 1
ATOM 2343 C CA . SER A 1 313 ? -12.292 -16.342 14.688 1.00 40.06 313 SER A CA 1
ATOM 2344 C C . SER A 1 313 ? -11.488 -17.446 15.378 1.00 40.06 313 SER A C 1
ATOM 2346 O O . SER A 1 313 ? -12.038 -18.449 15.826 1.00 40.06 313 SER A O 1
ATOM 2348 N N . SER A 1 314 ? -10.177 -17.253 15.520 1.00 39.53 314 SER A N 1
ATOM 2349 C CA . SER A 1 314 ? -9.462 -17.812 16.676 1.00 39.53 314 SER A CA 1
ATOM 2350 C C . SER A 1 314 ? -8.220 -16.993 17.031 1.00 39.53 314 SER A C 1
ATOM 2352 O O . SER A 1 314 ? -7.110 -17.515 17.117 1.00 39.53 314 SER A O 1
ATOM 2354 N N . ALA A 1 315 ? -8.400 -15.698 17.289 1.00 37.31 315 ALA A N 1
ATOM 2355 C CA . ALA A 1 315 ? -7.449 -14.981 18.128 1.00 37.31 315 ALA A CA 1
ATOM 2356 C C . ALA A 1 315 ? -7.745 -15.346 19.596 1.00 37.31 315 ALA A C 1
ATOM 2358 O O . ALA A 1 315 ? -8.726 -14.896 20.177 1.00 37.31 315 ALA A O 1
ATOM 2359 N N . ALA A 1 316 ? -6.922 -16.250 20.132 1.00 42.44 316 ALA A N 1
ATOM 2360 C CA . ALA A 1 316 ? -6.689 -16.548 21.546 1.00 42.44 316 ALA A CA 1
ATOM 2361 C C . ALA A 1 316 ? -7.910 -16.609 22.500 1.00 42.44 316 ALA A C 1
ATOM 2363 O O . ALA A 1 316 ? -8.262 -15.650 23.179 1.00 42.44 316 ALA A O 1
ATOM 2364 N N . GLY A 1 317 ? -8.433 -17.829 22.677 1.00 45.84 317 GLY A N 1
ATOM 2365 C CA . GLY A 1 317 ? -8.941 -18.302 23.969 1.00 45.84 317 GLY A CA 1
ATOM 2366 C C . GLY A 1 317 ? -10.339 -17.845 24.393 1.00 45.84 317 GLY A C 1
ATOM 2367 O O . GLY A 1 317 ? -10.455 -17.017 25.290 1.00 45.84 317 GLY A O 1
ATOM 2368 N N . LYS A 1 318 ? -11.390 -18.479 23.845 1.00 42.50 318 LYS A N 1
ATOM 2369 C CA . LYS A 1 318 ? -12.654 -18.827 24.543 1.00 42.50 318 LYS A CA 1
ATOM 2370 C C . LYS A 1 318 ? -13.605 -19.630 23.629 1.00 42.50 318 LYS A C 1
ATOM 2372 O O . LYS A 1 318 ? -14.213 -19.067 22.732 1.00 42.50 318 LYS A O 1
ATOM 2377 N N . GLY A 1 319 ? -13.718 -20.931 23.922 1.00 42.28 319 GLY A N 1
ATOM 2378 C CA . GLY A 1 319 ? -14.919 -21.789 23.869 1.00 42.28 319 GLY A CA 1
ATOM 2379 C C . GLY A 1 319 ? -15.685 -22.007 22.554 1.00 42.28 319 GLY A C 1
ATOM 2380 O O . GLY A 1 319 ? -16.420 -21.123 22.139 1.00 42.28 319 GLY A O 1
ATOM 2381 N N . ASP A 1 320 ? -15.583 -23.231 22.012 1.00 42.16 320 ASP A N 1
ATOM 2382 C CA . ASP A 1 320 ? -16.573 -24.145 21.377 1.00 42.16 320 ASP A CA 1
ATOM 2383 C C . ASP A 1 320 ? -17.769 -23.658 20.523 1.00 42.16 320 ASP A C 1
ATOM 2385 O O . ASP A 1 320 ? -18.436 -24.483 19.902 1.00 42.16 320 ASP A O 1
ATOM 2389 N N . ALA A 1 321 ? -18.059 -22.366 20.397 1.00 44.97 321 ALA A N 1
ATOM 2390 C CA . ALA A 1 321 ? -19.220 -21.878 19.649 1.00 44.97 321 ALA A CA 1
ATOM 2391 C C . ALA A 1 321 ? -18.978 -21.793 18.127 1.00 44.97 321 ALA A C 1
ATOM 2393 O O . ALA A 1 321 ? -19.921 -21.887 17.343 1.00 44.97 321 ALA A O 1
ATOM 2394 N N . VAL A 1 322 ? -17.720 -21.659 17.690 1.00 44.53 322 VAL A N 1
ATOM 2395 C CA . VAL A 1 322 ? -17.357 -21.494 16.267 1.00 44.53 322 VAL A CA 1
ATOM 2396 C C . VAL A 1 322 ? -17.411 -22.821 15.501 1.00 44.53 322 VAL A C 1
ATOM 2398 O O . VAL A 1 322 ? -17.822 -22.846 14.339 1.00 44.53 322 VAL A O 1
ATOM 2401 N N . LEU A 1 323 ? -17.107 -23.944 16.166 1.00 45.03 323 LEU A N 1
ATOM 2402 C CA . LEU A 1 323 ? -17.266 -25.282 15.581 1.00 45.03 323 LEU A CA 1
ATOM 2403 C C . LEU A 1 323 ? -18.726 -25.550 15.177 1.00 45.03 323 LEU A C 1
ATOM 2405 O O . LEU A 1 323 ? -18.962 -26.173 14.147 1.00 45.03 323 LEU A O 1
ATOM 2409 N N . GLY A 1 324 ? -19.702 -24.985 15.900 1.00 43.34 324 GLY A N 1
ATOM 2410 C CA . GLY A 1 324 ? -21.128 -25.138 15.600 1.00 43.34 324 GLY A CA 1
ATOM 2411 C C . GLY A 1 324 ? -21.618 -24.395 14.350 1.00 43.34 324 GLY A C 1
ATOM 2412 O O . GLY A 1 324 ? -22.564 -24.852 13.712 1.00 43.34 324 GLY A O 1
ATOM 2413 N N . LEU A 1 325 ? -20.981 -23.285 13.955 1.00 49.72 325 LEU A N 1
ATOM 2414 C CA . LEU A 1 325 ? -21.347 -22.536 12.742 1.00 49.72 325 LEU A CA 1
ATOM 2415 C C . LEU A 1 325 ? -20.780 -23.193 11.481 1.00 49.72 325 LEU A C 1
ATOM 2417 O O . LEU A 1 325 ? -21.498 -23.338 10.491 1.00 49.72 325 LEU A O 1
ATOM 2421 N N . ALA A 1 326 ? -19.531 -23.661 11.541 1.00 46.22 326 ALA A N 1
ATOM 2422 C CA . ALA A 1 326 ? -18.929 -24.432 10.459 1.00 46.22 326 ALA A CA 1
ATOM 2423 C C . ALA A 1 326 ? -19.604 -25.808 10.310 1.00 46.22 326 ALA A C 1
ATOM 2425 O O . ALA A 1 326 ? -19.970 -26.180 9.196 1.00 46.22 326 ALA A O 1
ATOM 2426 N N . GLU A 1 327 ? -19.871 -26.534 11.406 1.00 45.25 327 GLU A N 1
ATOM 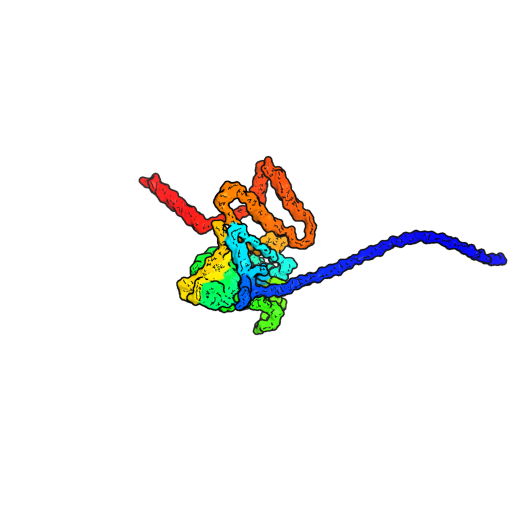2427 C CA . GLU A 1 327 ? -20.658 -27.774 11.347 1.00 45.25 327 GLU A CA 1
ATOM 2428 C C . GLU A 1 327 ? -22.096 -27.522 10.897 1.00 45.25 327 GLU A C 1
ATOM 2430 O O . GLU A 1 327 ? -22.612 -28.306 10.111 1.00 45.25 327 GLU A O 1
ATOM 2435 N N . GLY A 1 328 ? -22.757 -26.453 11.349 1.00 54.34 328 GLY A N 1
ATOM 2436 C CA . GLY A 1 328 ? -24.124 -26.124 10.939 1.00 54.34 328 GLY A CA 1
ATOM 2437 C C . GLY A 1 328 ? -24.229 -25.808 9.446 1.00 54.34 328 GLY A C 1
ATOM 2438 O O . GLY A 1 328 ? -25.143 -26.287 8.776 1.00 54.34 328 GLY A O 1
ATOM 2439 N N . PHE A 1 329 ? -23.256 -25.074 8.902 1.00 54.03 329 PHE A N 1
ATOM 2440 C CA . PHE A 1 329 ? -23.165 -24.766 7.475 1.00 54.03 329 PHE A CA 1
ATOM 2441 C C . PHE A 1 329 ? -22.822 -26.005 6.635 1.00 54.03 329 PHE A C 1
ATOM 2443 O O . PHE A 1 329 ? -23.500 -26.290 5.648 1.00 54.03 329 PHE A O 1
ATOM 2450 N N . LEU A 1 330 ? -21.831 -26.800 7.055 1.00 52.53 330 LEU A N 1
ATOM 2451 C CA . LEU A 1 330 ? -21.445 -28.040 6.372 1.00 52.53 330 LEU A CA 1
ATOM 2452 C C . LEU A 1 330 ? -22.553 -29.102 6.437 1.00 52.53 330 LEU A C 1
ATOM 2454 O O . LEU A 1 330 ? -22.827 -29.765 5.439 1.00 52.53 330 LEU A O 1
ATOM 2458 N N . ARG A 1 331 ? -23.243 -29.232 7.575 1.00 54.47 331 ARG A N 1
ATOM 2459 C CA . ARG A 1 331 ? -24.383 -30.142 7.761 1.00 54.47 331 ARG A CA 1
ATOM 2460 C C . ARG A 1 331 ? -25.612 -29.646 6.989 1.00 54.47 331 ARG A C 1
ATOM 2462 O O . ARG A 1 331 ? -26.321 -30.465 6.417 1.00 54.47 331 ARG A O 1
ATOM 2469 N N . GLY A 1 332 ? -25.807 -28.330 6.875 1.00 51.38 332 GLY A N 1
ATOM 2470 C CA . GLY A 1 332 ? -26.819 -27.708 6.016 1.00 51.38 332 GLY A CA 1
ATOM 2471 C C . GLY A 1 332 ? -26.567 -27.924 4.520 1.00 51.38 332 GLY A C 1
ATOM 2472 O O . GLY A 1 332 ? -27.503 -28.227 3.785 1.00 51.38 332 GLY A O 1
ATOM 2473 N N . MET A 1 333 ? -25.312 -27.866 4.063 1.00 51.16 333 MET A N 1
ATOM 2474 C CA . MET A 1 333 ? -24.951 -28.214 2.683 1.00 51.16 333 MET A CA 1
ATOM 2475 C C . MET A 1 333 ? -25.050 -29.717 2.416 1.00 51.16 333 MET A C 1
ATOM 2477 O O . MET A 1 333 ? -25.599 -30.109 1.392 1.00 51.16 333 MET A O 1
ATOM 2481 N N . ALA A 1 334 ? -24.601 -30.570 3.340 1.00 55.59 334 ALA A N 1
ATOM 2482 C CA . ALA A 1 334 ? -24.724 -32.022 3.203 1.00 55.59 334 ALA A CA 1
ATOM 2483 C C . ALA A 1 334 ? -26.192 -32.491 3.185 1.00 55.59 334 ALA A C 1
ATOM 2485 O O . ALA A 1 334 ? -26.516 -33.485 2.539 1.00 55.59 334 ALA A O 1
ATOM 2486 N N . GLN A 1 335 ? -27.090 -31.768 3.862 1.00 53.69 335 GLN A N 1
ATOM 2487 C CA . GLN A 1 335 ? -28.529 -32.046 3.859 1.00 53.69 335 GLN A CA 1
ATOM 2488 C C . GLN A 1 335 ? -29.276 -31.360 2.698 1.00 53.69 335 GLN A C 1
ATOM 2490 O O . GLN A 1 335 ? -30.289 -31.885 2.242 1.00 53.69 335 GLN A O 1
ATOM 2495 N N . GLY A 1 336 ? -28.780 -30.224 2.193 1.0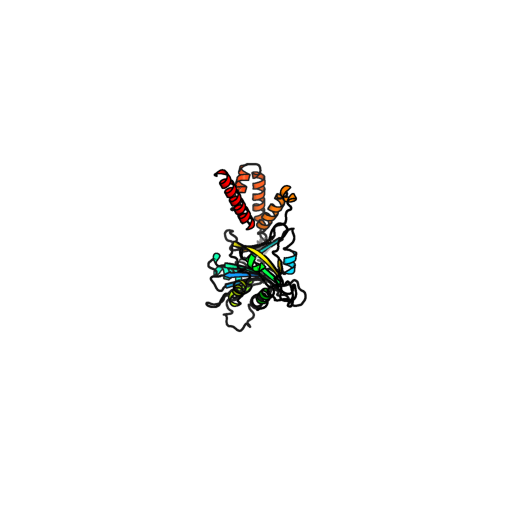0 47.09 336 GLY A N 1
ATOM 2496 C CA . GLY A 1 336 ? -29.393 -29.450 1.106 1.00 47.09 336 GLY A CA 1
ATOM 2497 C C . GLY A 1 336 ? -28.909 -29.797 -0.307 1.00 47.09 336 GLY A C 1
ATOM 2498 O O . GLY A 1 336 ? -29.631 -29.547 -1.265 1.00 47.09 336 GLY A O 1
ATOM 2499 N N . ALA A 1 337 ? -27.734 -30.415 -0.470 1.00 49.47 337 ALA A N 1
ATOM 2500 C CA . ALA A 1 337 ? -27.174 -30.759 -1.785 1.00 49.47 337 ALA A CA 1
ATOM 2501 C C . ALA A 1 337 ? -27.994 -31.807 -2.567 1.00 49.47 337 ALA A C 1
ATOM 2503 O O . ALA A 1 337 ? -27.767 -31.998 -3.758 1.00 49.47 337 ALA A O 1
ATOM 2504 N N . ASN A 1 338 ? -28.977 -32.446 -1.923 1.00 52.00 338 ASN A N 1
ATOM 2505 C CA . ASN A 1 338 ? -29.865 -33.426 -2.549 1.00 52.00 338 ASN A CA 1
ATOM 2506 C C . ASN A 1 338 ? -31.248 -32.859 -2.920 1.00 52.00 338 ASN A C 1
ATOM 2508 O O . ASN A 1 338 ? -32.107 -33.615 -3.374 1.00 52.00 338 ASN A O 1
ATOM 2512 N N . THR A 1 339 ? -31.502 -31.557 -2.733 1.00 57.47 339 THR A N 1
ATOM 2513 C CA . THR A 1 339 ? -32.789 -30.933 -3.079 1.00 57.47 339 THR A CA 1
ATOM 2514 C C . THR A 1 339 ? -32.592 -29.651 -3.891 1.00 57.47 339 THR A C 1
ATOM 2516 O O . THR A 1 339 ? -31.689 -28.856 -3.637 1.00 57.47 339 THR A O 1
ATOM 2519 N N . ALA A 1 340 ? -33.462 -29.415 -4.879 1.00 62.53 340 ALA A N 1
ATOM 2520 C CA . ALA A 1 340 ? -33.422 -28.209 -5.717 1.00 62.53 340 ALA A CA 1
ATOM 2521 C C . ALA A 1 340 ? -33.536 -26.902 -4.897 1.00 62.53 340 ALA A C 1
ATOM 2523 O O . ALA A 1 340 ? -33.004 -25.865 -5.288 1.00 62.53 340 ALA A O 1
ATOM 2524 N N . GLU A 1 341 ? -34.171 -26.962 -3.722 1.00 57.59 341 GLU A N 1
ATOM 2525 C CA . GLU A 1 341 ? -34.277 -25.839 -2.785 1.00 57.59 341 GLU A CA 1
ATOM 2526 C C . GLU A 1 341 ? -32.953 -25.505 -2.081 1.00 57.59 341 GLU A C 1
ATOM 2528 O O . GLU A 1 341 ? -32.709 -24.340 -1.763 1.00 57.59 341 GLU A O 1
ATOM 2533 N N . GLY A 1 342 ? -32.074 -26.490 -1.859 1.00 51.16 342 GLY A N 1
ATOM 2534 C CA . GLY A 1 342 ? -30.746 -26.253 -1.290 1.00 51.16 342 GLY A CA 1
ATOM 2535 C C . GLY A 1 342 ? -29.852 -25.452 -2.235 1.00 51.16 342 GLY A C 1
ATOM 2536 O O . GLY A 1 342 ? -29.178 -24.519 -1.801 1.00 51.16 342 GLY A O 1
ATOM 2537 N N . LEU A 1 343 ? -29.929 -25.734 -3.540 1.00 54.28 343 LEU A N 1
ATOM 2538 C CA . LEU A 1 343 ? -29.207 -24.985 -4.573 1.00 54.28 343 LEU A CA 1
ATOM 2539 C C . LEU A 1 343 ? -29.673 -23.518 -4.653 1.00 54.28 343 LEU A C 1
ATOM 2541 O O . LEU A 1 343 ? -28.852 -22.603 -4.713 1.00 54.28 343 LEU A O 1
ATOM 2545 N N . ALA A 1 344 ? -30.989 -23.290 -4.573 1.00 57.19 344 ALA A N 1
ATOM 2546 C CA . ALA A 1 344 ? -31.580 -21.951 -4.596 1.00 57.19 344 ALA A CA 1
ATOM 2547 C C . ALA A 1 344 ? -31.217 -21.118 -3.351 1.00 57.19 344 ALA A C 1
ATOM 2549 O O . ALA A 1 344 ? -31.005 -19.910 -3.447 1.00 57.19 344 ALA A O 1
ATOM 2550 N N . ARG A 1 345 ? -31.090 -21.753 -2.176 1.00 56.12 345 ARG A N 1
ATOM 2551 C CA . ARG A 1 345 ? -30.666 -21.074 -0.939 1.00 56.12 345 ARG A CA 1
ATOM 2552 C C . ARG A 1 345 ? -29.182 -20.712 -0.940 1.00 56.12 345 ARG A C 1
ATOM 2554 O O . ARG A 1 345 ? -28.839 -19.636 -0.464 1.00 56.12 345 ARG A O 1
ATOM 2561 N N . VAL A 1 346 ? -28.316 -21.553 -1.508 1.00 52.84 346 VAL A N 1
ATOM 2562 C CA . VAL A 1 346 ? -26.886 -21.227 -1.674 1.00 52.84 346 VAL A CA 1
ATOM 2563 C C . VAL A 1 346 ? -26.701 -20.039 -2.628 1.00 52.84 346 VAL A C 1
ATOM 2565 O O . VAL A 1 346 ? -25.893 -19.158 -2.349 1.00 52.84 346 VAL A O 1
ATOM 2568 N N . GLN A 1 347 ? -27.508 -19.942 -3.690 1.00 53.41 347 GLN A N 1
ATOM 2569 C CA . GLN A 1 347 ? -27.530 -18.761 -4.566 1.00 53.41 347 GLN A CA 1
ATOM 2570 C C . GLN A 1 347 ? -28.068 -17.493 -3.882 1.00 53.41 347 GLN A C 1
ATOM 2572 O O . GLN A 1 347 ? -27.641 -16.399 -4.233 1.00 53.41 347 GLN A O 1
ATOM 2577 N N . ALA A 1 348 ? -28.972 -17.621 -2.906 1.00 53.53 348 ALA A N 1
ATOM 2578 C CA . ALA A 1 348 ? -29.568 -16.484 -2.202 1.00 53.53 348 ALA A CA 1
ATOM 2579 C C . ALA A 1 348 ? -28.712 -15.931 -1.042 1.00 53.53 348 ALA A C 1
ATOM 2581 O O . ALA A 1 348 ? -28.930 -14.799 -0.618 1.00 53.53 348 ALA A O 1
ATOM 2582 N N . VAL A 1 349 ? -27.766 -16.717 -0.512 1.00 49.03 349 VAL A N 1
ATOM 2583 C CA . VAL A 1 349 ? -26.897 -16.326 0.620 1.00 49.03 349 VAL A CA 1
ATOM 2584 C C . VAL A 1 349 ? -25.580 -15.689 0.162 1.00 49.03 349 VAL A C 1
ATOM 2586 O O . VAL A 1 349 ? -24.897 -15.079 0.976 1.00 49.03 349 VAL A O 1
ATOM 2589 N N . LEU A 1 350 ? -25.238 -15.751 -1.129 1.00 45.56 350 LEU A N 1
ATOM 2590 C CA . LEU A 1 350 ? -24.171 -14.926 -1.698 1.00 45.56 350 LEU A CA 1
ATOM 2591 C C . LEU A 1 350 ? -24.633 -13.454 -1.682 1.00 45.56 350 LEU A C 1
ATOM 2593 O O . LEU A 1 350 ? -25.512 -13.098 -2.473 1.00 45.56 350 LEU A O 1
ATOM 2597 N N . PRO A 1 351 ? -24.084 -12.582 -0.809 1.00 43.19 351 PRO A N 1
ATOM 2598 C CA . PRO A 1 351 ? -24.323 -11.149 -0.921 1.00 43.19 351 PRO A CA 1
ATOM 2599 C C . PRO A 1 351 ? -23.809 -10.741 -2.297 1.00 43.19 351 PRO A C 1
ATOM 2601 O O . PRO A 1 351 ? -22.743 -11.215 -2.691 1.00 43.19 351 PRO A O 1
ATOM 2604 N N . GLY A 1 352 ? -24.608 -9.947 -3.018 1.00 45.50 352 GLY A N 1
ATOM 2605 C CA . GLY A 1 352 ? -24.446 -9.619 -4.435 1.00 45.50 352 GLY A CA 1
ATOM 2606 C C . GLY A 1 352 ? -23.022 -9.798 -4.935 1.00 45.50 352 GLY A C 1
ATOM 2607 O O . GLY A 1 352 ? -22.127 -9.081 -4.492 1.00 45.50 352 GLY A O 1
ATOM 2608 N N . ALA A 1 353 ? -22.837 -10.781 -5.823 1.00 41.41 353 ALA A N 1
ATOM 2609 C CA . ALA A 1 353 ? -21.594 -10.976 -6.543 1.00 41.41 353 ALA A CA 1
ATOM 2610 C C . ALA A 1 353 ? -21.093 -9.595 -6.965 1.00 41.41 353 ALA A C 1
ATOM 2612 O O . ALA A 1 353 ? -21.772 -8.910 -7.735 1.00 41.41 353 ALA A O 1
ATOM 2613 N N . LEU A 1 354 ? -19.959 -9.168 -6.403 1.00 38.69 354 LEU A N 1
ATOM 2614 C CA . LEU A 1 354 ? -19.200 -8.066 -6.963 1.00 38.69 354 LEU A CA 1
ATOM 2615 C C . LEU A 1 354 ? -19.007 -8.470 -8.419 1.00 38.69 354 LEU A C 1
ATOM 2617 O O . LEU A 1 354 ? -18.296 -9.438 -8.698 1.00 38.69 354 LEU A O 1
ATOM 2621 N N . ALA A 1 355 ? -19.760 -7.846 -9.325 1.00 40.62 355 ALA A N 1
ATOM 2622 C CA . ALA A 1 355 ? -19.604 -8.121 -10.737 1.00 40.62 355 ALA A CA 1
ATOM 2623 C C . ALA A 1 355 ? -18.128 -7.833 -11.022 1.00 40.62 355 ALA A C 1
ATOM 2625 O O . ALA A 1 355 ? -17.684 -6.734 -10.668 1.00 40.62 355 ALA A O 1
ATOM 2626 N N . PRO A 1 356 ? -17.352 -8.805 -11.541 1.00 49.81 356 PRO A N 1
ATOM 2627 C CA . PRO A 1 356 ? -15.951 -8.567 -11.839 1.00 49.81 356 PRO A CA 1
ATOM 2628 C C . PRO A 1 356 ? -15.883 -7.286 -12.658 1.00 49.81 356 PRO A C 1
ATOM 2630 O O . PRO A 1 356 ? -16.599 -7.147 -13.655 1.00 49.81 356 PRO A O 1
ATOM 2633 N N . VAL A 1 357 ? -15.121 -6.314 -12.153 1.00 46.47 357 VAL A N 1
ATOM 2634 C CA . VAL A 1 357 ? -14.963 -5.018 -12.806 1.00 46.47 357 VAL A CA 1
ATOM 2635 C C . VAL A 1 357 ? -14.458 -5.320 -14.213 1.00 46.47 357 VAL A C 1
ATOM 2637 O O . VAL A 1 357 ? -13.400 -5.937 -14.338 1.00 46.47 357 VAL A O 1
ATOM 2640 N N . PRO A 1 358 ? -15.205 -4.970 -15.275 1.00 50.56 358 PRO A N 1
ATOM 2641 C CA . PRO A 1 358 ? -14.769 -5.295 -16.618 1.00 50.56 358 PRO A CA 1
ATOM 2642 C C . PRO A 1 358 ? -13.470 -4.545 -16.885 1.00 50.56 358 PRO A C 1
ATOM 2644 O O . PRO A 1 358 ? -13.444 -3.312 -16.832 1.00 50.56 358 PRO A O 1
ATOM 2647 N N . GLU A 1 359 ? -12.401 -5.287 -17.159 1.00 73.62 359 GLU A N 1
ATOM 2648 C CA . GLU A 1 359 ? -11.104 -4.709 -17.501 1.00 73.62 359 GLU A CA 1
ATOM 2649 C C . GLU A 1 359 ? -11.259 -3.719 -18.673 1.00 73.62 359 GLU A C 1
ATOM 2651 O O . GLU A 1 359 ? -12.147 -3.906 -19.516 1.00 73.62 359 GLU A O 1
ATOM 2656 N N . PRO A 1 360 ? -10.408 -2.685 -18.807 1.00 69.69 360 PRO A N 1
ATOM 2657 C CA . PRO A 1 360 ? -10.492 -1.709 -19.906 1.00 69.69 360 PRO A CA 1
ATOM 2658 C C . PRO A 1 360 ? -10.550 -2.354 -21.305 1.00 69.69 360 PRO A C 1
ATOM 2660 O O . PRO A 1 360 ? -11.216 -1.866 -22.226 1.00 69.69 360 PRO A O 1
ATOM 2663 N N . GLN A 1 361 ? -9.905 -3.511 -21.453 1.00 73.88 361 GLN A N 1
ATOM 2664 C CA . GLN A 1 361 ? -9.941 -4.328 -22.662 1.00 73.88 361 GLN A CA 1
ATOM 2665 C C . GLN A 1 361 ? -11.315 -4.969 -22.933 1.00 73.88 361 GLN A C 1
ATOM 2667 O O . GLN A 1 361 ? -11.718 -5.075 -24.093 1.00 73.88 361 GLN A O 1
ATOM 2672 N N . THR A 1 362 ? -12.103 -5.270 -21.898 1.00 76.94 362 THR A N 1
ATOM 2673 C CA . THR A 1 362 ? -13.488 -5.759 -22.019 1.00 76.94 362 THR A CA 1
ATOM 2674 C C . THR A 1 362 ? -14.399 -4.703 -22.642 1.00 76.94 362 THR A C 1
ATOM 2676 O O . THR A 1 362 ? -15.180 -5.007 -23.545 1.00 76.94 362 THR A O 1
ATOM 2679 N N . TRP A 1 363 ? -14.259 -3.437 -22.236 1.00 79.62 363 TRP A N 1
ATOM 2680 C CA . TRP A 1 363 ? -15.001 -2.324 -22.841 1.00 79.62 363 TRP A CA 1
ATOM 2681 C C . TRP A 1 363 ? -14.600 -2.090 -24.295 1.00 79.62 363 TRP A C 1
ATOM 2683 O O . TRP A 1 363 ? -15.454 -1.839 -25.145 1.00 79.62 363 TRP A O 1
ATOM 2693 N N . THR A 1 364 ? -13.310 -2.229 -24.597 1.00 84.25 364 THR A N 1
ATOM 2694 C CA . THR A 1 364 ? -12.789 -2.087 -25.961 1.00 84.25 364 THR A CA 1
ATOM 2695 C C . THR A 1 364 ? -13.331 -3.180 -26.885 1.00 84.25 364 THR A C 1
ATOM 2697 O O . THR A 1 364 ? -13.775 -2.884 -27.994 1.00 84.25 364 THR A O 1
ATOM 2700 N N . LEU A 1 365 ? -13.376 -4.431 -26.418 1.00 86.69 365 LEU A N 1
ATOM 2701 C CA . LEU A 1 365 ? -13.953 -5.550 -27.169 1.00 86.69 365 LEU A CA 1
ATOM 2702 C C . LEU A 1 365 ? -15.470 -5.420 -27.339 1.00 86.69 365 LEU A C 1
ATOM 2704 O O . LEU A 1 365 ? -15.983 -5.681 -28.427 1.00 86.69 365 LEU A O 1
ATOM 2708 N N . LEU A 1 366 ? -16.186 -4.963 -26.308 1.00 93.81 366 LEU A N 1
ATOM 2709 C CA . LEU A 1 366 ? -17.625 -4.706 -26.384 1.00 93.81 366 LEU A CA 1
ATOM 2710 C C . LEU A 1 366 ? -17.945 -3.615 -27.417 1.00 93.81 366 LEU A C 1
ATOM 2712 O O . LEU A 1 366 ? -18.793 -3.811 -28.291 1.00 93.81 366 LEU A O 1
ATOM 2716 N N . LEU A 1 367 ? -17.246 -2.478 -27.349 1.00 93.00 367 LEU A N 1
ATOM 2717 C CA . LEU A 1 367 ? -17.421 -1.369 -28.290 1.00 93.00 367 LEU A CA 1
ATOM 2718 C C . LEU A 1 367 ? -17.002 -1.764 -29.710 1.00 93.00 367 LEU A C 1
ATOM 2720 O O . LEU A 1 367 ? -17.706 -1.441 -30.667 1.00 93.00 367 LEU A O 1
ATOM 2724 N N . GLY A 1 368 ? -15.909 -2.518 -29.853 1.00 95.50 368 GLY A N 1
ATOM 2725 C CA . GLY A 1 368 ? -15.480 -3.086 -31.130 1.00 95.50 368 GLY A CA 1
ATOM 2726 C C . GLY A 1 368 ? -16.526 -4.029 -31.732 1.00 95.50 368 GLY A C 1
ATOM 2727 O O . GLY A 1 368 ? -16.840 -3.930 -32.920 1.00 95.50 368 GLY A O 1
ATOM 2728 N N . GLY A 1 369 ? -17.134 -4.887 -30.909 1.00 93.81 369 GLY A N 1
ATOM 2729 C CA . GLY A 1 369 ? -18.220 -5.779 -31.316 1.00 93.81 369 GLY A CA 1
ATOM 2730 C C . GLY A 1 369 ? -19.463 -5.018 -31.784 1.00 93.81 369 GLY A C 1
ATOM 2731 O O . GLY A 1 369 ? -20.005 -5.311 -32.851 1.00 93.81 369 GLY A O 1
ATOM 2732 N N . LEU A 1 370 ? -19.881 -3.988 -31.043 1.00 95.44 370 LEU A N 1
ATOM 2733 C CA . LEU A 1 370 ? -21.019 -3.144 -31.423 1.00 95.44 370 LEU A CA 1
ATOM 2734 C C . LEU A 1 370 ? -20.760 -2.363 -32.720 1.00 95.44 370 LEU A C 1
ATOM 2736 O O . LEU A 1 370 ? -21.651 -2.275 -33.569 1.00 95.44 370 LEU A O 1
ATOM 2740 N N . ALA A 1 371 ? -19.542 -1.853 -32.921 1.00 94.12 371 ALA A N 1
ATOM 2741 C CA . ALA A 1 371 ? -19.156 -1.181 -34.161 1.00 94.12 371 ALA A CA 1
ATOM 2742 C C . ALA A 1 371 ? -19.222 -2.129 -35.373 1.00 94.12 371 ALA A C 1
ATOM 2744 O O . ALA A 1 371 ? -19.732 -1.752 -36.432 1.00 94.12 371 ALA A O 1
ATOM 2745 N N . LEU A 1 372 ? -18.774 -3.379 -35.207 1.00 95.94 372 LEU A N 1
ATOM 2746 C CA . LEU A 1 372 ? -18.851 -4.405 -36.247 1.00 95.94 372 LEU A CA 1
ATOM 2747 C C . LEU A 1 372 ? -20.310 -4.733 -36.609 1.00 95.94 372 LEU A C 1
ATOM 2749 O O . LEU A 1 372 ? -20.664 -4.767 -37.790 1.00 95.94 372 LEU A O 1
ATOM 2753 N N . VAL A 1 373 ? -21.175 -4.923 -35.606 1.00 95.56 373 VAL A N 1
ATOM 2754 C CA . VAL A 1 373 ? -22.609 -5.189 -35.817 1.00 95.56 373 VAL A CA 1
ATOM 2755 C C . VAL A 1 373 ? -23.280 -4.018 -36.539 1.00 95.56 373 VAL A C 1
ATOM 2757 O O . VAL A 1 373 ? -24.016 -4.237 -37.504 1.00 95.56 373 VAL A O 1
ATOM 2760 N N . GLY A 1 374 ? -22.974 -2.776 -36.150 1.00 95.69 374 GLY A N 1
ATOM 2761 C CA . GLY A 1 374 ? -23.465 -1.577 -36.833 1.00 95.69 374 GLY A CA 1
ATOM 2762 C C . GLY A 1 374 ? -23.038 -1.506 -38.305 1.00 95.69 374 GLY A C 1
ATOM 2763 O O . GLY A 1 374 ? -23.855 -1.196 -39.177 1.00 95.69 374 GLY A O 1
ATOM 2764 N N . ALA A 1 375 ? -21.786 -1.861 -38.613 1.00 94.94 375 ALA A N 1
ATOM 2765 C CA . ALA A 1 375 ? -21.279 -1.896 -39.985 1.00 94.94 375 ALA A CA 1
ATOM 2766 C C . ALA A 1 375 ? -21.974 -2.967 -40.849 1.00 94.94 375 ALA A C 1
ATOM 2768 O O . ALA A 1 375 ? -22.303 -2.710 -42.011 1.00 94.94 375 ALA A O 1
ATOM 2769 N N . VAL A 1 376 ? -22.246 -4.150 -40.285 1.00 95.50 376 VAL A N 1
ATOM 2770 C CA . VAL A 1 376 ? -22.969 -5.231 -40.978 1.00 95.50 376 VAL A CA 1
ATOM 2771 C C . VAL A 1 376 ? -24.437 -4.865 -41.205 1.00 95.50 376 VAL A C 1
ATOM 2773 O O . VAL A 1 376 ? -24.953 -5.088 -42.301 1.00 95.50 376 VAL A O 1
ATOM 2776 N N . ALA A 1 377 ? -25.101 -4.263 -40.214 1.00 95.62 377 ALA A N 1
ATOM 2777 C CA . ALA A 1 377 ? -26.486 -3.813 -40.341 1.00 95.62 377 ALA A CA 1
ATOM 2778 C C . ALA A 1 377 ? -26.643 -2.758 -41.451 1.00 95.62 377 ALA A C 1
ATOM 2780 O O . ALA A 1 377 ? -27.549 -2.864 -42.277 1.00 95.62 377 ALA A O 1
ATOM 2781 N N . ARG A 1 378 ? -25.708 -1.800 -41.549 1.00 94.94 378 ARG A N 1
ATOM 2782 C CA . ARG A 1 378 ? -25.714 -0.771 -42.604 1.00 94.94 378 ARG A CA 1
ATOM 2783 C C . ARG A 1 378 ? -25.577 -1.353 -44.013 1.00 94.94 378 ARG A C 1
ATOM 2785 O O . ARG A 1 378 ? -26.177 -0.824 -44.939 1.00 94.94 378 ARG A O 1
ATOM 2792 N N . ARG A 1 379 ? -24.826 -2.447 -44.179 1.00 92.31 379 ARG A N 1
ATOM 2793 C CA . ARG A 1 379 ? -24.651 -3.141 -45.470 1.00 92.31 379 ARG A CA 1
ATOM 2794 C C . ARG A 1 379 ? -25.867 -3.947 -45.929 1.00 92.31 379 ARG A C 1
ATOM 2796 O O . ARG A 1 379 ? -25.882 -4.374 -47.073 1.00 92.31 379 ARG A O 1
ATOM 2803 N N . ARG A 1 380 ? -26.830 -4.218 -45.044 1.00 88.31 380 ARG A N 1
ATOM 2804 C CA . ARG A 1 380 ? -28.050 -4.976 -45.373 1.00 88.31 380 ARG A CA 1
ATOM 2805 C C . ARG A 1 380 ? -29.272 -4.087 -45.614 1.00 88.31 380 ARG A C 1
ATOM 2807 O O . ARG A 1 380 ? -30.275 -4.587 -46.108 1.00 88.31 380 ARG A O 1
ATOM 2814 N N . GLY A 1 381 ? -29.202 -2.810 -45.233 1.00 79.69 381 GLY A N 1
ATOM 2815 C CA . GLY A 1 381 ? -30.270 -1.821 -45.430 1.00 79.69 381 GLY A CA 1
ATOM 2816 C C . GLY A 1 381 ? -30.067 -0.877 -46.623 1.00 79.69 381 GLY A C 1
ATOM 2817 O O . GLY A 1 381 ? -30.894 0.008 -46.819 1.00 79.69 381 GLY A O 1
ATOM 2818 N N . ALA A 1 382 ? -28.981 -1.044 -47.379 1.00 52.75 382 ALA A N 1
ATOM 2819 C CA . ALA A 1 382 ? -28.685 -0.383 -48.652 1.00 52.75 382 ALA A CA 1
ATOM 2820 C C . ALA A 1 382 ? -28.457 -1.469 -49.703 1.00 52.75 382 ALA A C 1
ATOM 2822 O O . ALA A 1 382 ? -28.832 -1.233 -50.871 1.00 52.75 382 ALA A O 1
#